Protein AF-0000000072889851 (afdb_homodimer)

InterPro domains:
  IPR001223 Glycoside hydrolase family 18, catalytic domain [PF00704] (4-179)
  IPR001223 Glycoside hydrolase family 18, catalytic domain [PS51910] (1-203)
  IPR002557 Chitin binding domain [PF01607] (297-347)
  IPR002557 Chitin binding domain [PS50940] (294-349)
  IPR002557 Chitin binding domain [SM00494] (295-349)
  IPR011583 Chitinase II/V-like, catalytic domain [SM00636] (1-179)
  IPR017853 Glycoside hydrolase superfamily [SSF51445] (5-222)
  IPR029070 Chitinase insertion domain superfamily [G3DSA:3.10.50.10] (76-151)
  IPR029070 Chitinase insertion domain superfamily [SSF54556] (77-150)
  IPR036508 Chitin binding domain superfamily [SSF57625] (288-349)
  IPR050314 Glycosyl hydrolase family 18 [PTHR11177] (5-257)

Nearest PDB structures (foldseek):
  5z4w-assembly1_A  TM=9.245E-01  e=1.547E-19  Bubalus bubalis
  1xhg-assembly1_A  TM=9.287E-01  e=2.507E-19  Sus scrofa
  8r42-assembly1_A  TM=8.940E-01  e=1.644E-19  Homo sapiens
  2qf8-assembly1_A  TM=9.226E-01  e=6.988E-19  Bubalus bubalis
  1owq-assembly1_A  TM=9.145E-01  e=4.266E-18  Bos taurus

Solvent-accessible surface area (backbone atoms only — not comparable to full-atom values): 41362 Å² total; per-residue (Å²): 127,79,84,81,67,73,60,44,49,63,46,50,72,58,38,87,58,44,77,44,76,38,46,68,69,34,44,20,91,85,35,32,52,49,35,45,60,18,47,22,43,37,81,47,92,81,42,89,62,76,69,20,31,50,54,55,53,50,50,44,39,74,56,57,28,59,43,56,28,35,18,45,35,44,52,28,35,27,33,16,16,22,36,70,55,89,56,76,63,68,71,12,50,22,74,22,44,8,73,48,33,93,78,81,58,35,63,18,36,36,36,35,43,54,49,48,39,36,44,73,73,58,64,28,47,73,44,69,43,90,83,60,30,37,40,33,36,35,34,46,76,53,85,72,29,33,35,34,20,32,52,46,33,39,41,32,36,54,52,35,49,50,33,60,74,63,45,34,53,39,77,35,70,47,51,79,81,24,32,28,66,80,28,81,66,59,55,52,57,26,36,45,60,41,22,32,36,43,49,60,52,51,63,69,64,53,71,71,66,73,68,74,71,72,74,67,71,73,76,78,71,81,76,82,83,87,83,83,76,81,80,81,81,76,80,75,83,80,83,83,78,77,83,81,80,81,85,80,84,87,83,85,87,72,85,70,88,73,89,77,86,91,82,86,89,80,88,85,78,82,75,84,78,80,78,75,81,81,81,75,80,72,78,71,72,70,68,74,67,72,70,88,66,83,82,70,48,92,46,42,59,50,78,41,76,35,75,84,32,51,40,25,28,28,35,19,56,84,44,43,62,40,84,41,73,39,60,82,84,25,20,50,22,78,88,54,60,39,44,26,52,51,92,79,38,95,69,80,60,76,126,128,78,85,82,63,74,59,44,50,62,47,51,73,59,39,85,57,44,76,43,75,39,47,68,66,33,44,21,92,84,35,31,52,50,34,45,59,18,48,20,42,38,82,47,92,83,42,86,60,74,68,21,30,49,52,54,54,49,49,44,40,73,54,57,30,60,42,56,29,35,18,45,34,45,52,29,35,26,35,16,16,22,36,68,55,90,56,76,63,69,69,12,50,22,73,22,44,8,74,48,32,93,78,80,60,35,63,17,34,36,37,34,43,52,48,50,39,36,44,72,72,58,64,28,47,74,46,69,44,91,83,61,30,38,40,34,34,35,34,44,76,52,85,72,30,33,35,33,20,32,51,45,35,39,39,33,37,53,51,35,50,50,34,60,73,63,46,35,52,38,76,34,71,49,51,76,84,26,32,27,65,80,29,82,67,59,55,52,58,25,37,46,59,40,23,32,36,46,50,59,54,51,64,70,64,53,71,73,66,75,69,73,72,75,77,67,74,76,75,80,73,82,74,76,84,79,79,84,78,83,85,79,82,82,76,83,81,86,81,88,80,86,84,83,92,85,92,84,90,90,88,93,86,93,87,92,87,90,84,92,84,88,89,84,89,76,87,79,78,82,79,79,78,84,80,82,78,80,80,74,82,73,80,75,74,74,68,76,66,71,71,87,68,83,82,70,50,92,46,42,61,49,77,42,75,35,75,85,32,51,38,24,29,28,33,18,57,85,45,43,63,40,84,42,74,38,58,83,83,25,19,49,22,78,87,57,59,40,43,26,52,51,94,78,38,94,71,79,58,74,126

pLDDT: mean 74.07, std 30.44, range [14.26, 98.69]

Structure (mmCIF, N/CA/C/O backbone):
data_AF-0000000072889851-model_v1
#
loop_
_entity.id
_entity.type
_entity.pdbx_description
1 polymer 'Uncharacterized protein'
#
loop_
_atom_site.group_PDB
_atom_site.id
_atom_site.type_symbol
_atom_site.label_atom_id
_atom_site.label_alt_id
_atom_site.label_comp_id
_atom_site.label_asym_id
_atom_site.label_entity_id
_atom_site.label_seq_id
_atom_site.pdbx_PDB_ins_code
_atom_site.Cartn_x
_atom_site.Cartn_y
_atom_site.Cartn_z
_atom_site.occupancy
_atom_site.B_iso_or_equiv
_atom_site.auth_seq_id
_atom_site.auth_comp_id
_atom_site.auth_asym_id
_atom_site.auth_atom_id
_atom_site.pdbx_PDB_model_num
ATOM 1 N N . MET A 1 1 ? -14.844 3.799 -6.012 1 27.2 1 MET A N 1
ATOM 2 C CA . MET A 1 1 ? -13.906 4.871 -6.336 1 27.2 1 MET A CA 1
ATOM 3 C C . MET A 1 1 ? -14.648 6.109 -6.824 1 27.2 1 MET A C 1
ATOM 5 O O . MET A 1 1 ? -15.234 6.105 -7.906 1 27.2 1 MET A O 1
ATOM 9 N N . THR A 1 2 ? -15.297 6.754 -5.977 1 31.95 2 THR A N 1
ATOM 10 C CA . THR A 1 2 ? -16.078 7.926 -6.359 1 31.95 2 THR A CA 1
ATOM 11 C C . THR A 1 2 ? -15.297 8.789 -7.352 1 31.95 2 THR A C 1
ATOM 13 O O . THR A 1 2 ? -14.086 8.969 -7.211 1 31.95 2 THR A O 1
ATOM 16 N N . SER A 1 3 ? -15.656 8.977 -8.547 1 35.62 3 SER A N 1
ATOM 17 C CA . SER A 1 3 ? -15.297 9.75 -9.734 1 35.62 3 SER A CA 1
ATOM 18 C C . SER A 1 3 ? -14.688 11.094 -9.352 1 35.62 3 SER A C 1
ATOM 20 O O . SER A 1 3 ? -14.031 11.734 -10.18 1 35.62 3 SER A O 1
ATOM 22 N N . ILE A 1 4 ? -15.336 11.758 -8.422 1 40 4 ILE A N 1
ATOM 23 C CA . ILE A 1 4 ? -15.117 13.195 -8.32 1 40 4 ILE A CA 1
ATOM 24 C C . ILE A 1 4 ? -13.648 13.469 -7.977 1 40 4 ILE A C 1
ATOM 26 O O . ILE A 1 4 ? -13.242 14.625 -7.855 1 40 4 ILE A O 1
ATOM 30 N N . GLY A 1 5 ? -13.031 12.594 -7.035 1 45.75 5 GLY A N 1
ATOM 31 C CA . GLY A 1 5 ? -12.125 13.078 -6.008 1 45.75 5 GLY A CA 1
ATOM 32 C C . GLY A 1 5 ? -10.82 13.609 -6.562 1 45.75 5 GLY A C 1
ATOM 33 O O . GLY A 1 5 ? -10.344 14.664 -6.137 1 45.75 5 GLY A O 1
ATOM 34 N N . TYR A 1 6 ? -9.875 12.711 -7.223 1 56.25 6 TYR A N 1
ATOM 35 C CA . TYR A 1 6 ? -8.492 13.141 -7.344 1 56.25 6 TYR A CA 1
ATOM 36 C C . TYR A 1 6 ? -8.273 13.938 -8.625 1 56.25 6 TYR A C 1
ATOM 38 O O . TYR A 1 6 ? -8.852 13.617 -9.664 1 56.25 6 TYR A O 1
ATOM 46 N N . ASP A 1 7 ? -8.047 15.219 -8.469 1 67.44 7 ASP A N 1
ATOM 47 C CA . ASP A 1 7 ? -7.488 15.883 -9.641 1 67.44 7 ASP A CA 1
ATOM 48 C C . ASP A 1 7 ? -6.238 15.164 -10.141 1 67.44 7 ASP A C 1
ATOM 50 O O . ASP A 1 7 ? -5.125 15.461 -9.695 1 67.44 7 ASP A O 1
ATOM 54 N N . VAL A 1 8 ? -6.461 14.102 -10.953 1 71.75 8 VAL A N 1
ATOM 55 C CA . VAL A 1 8 ? -5.414 13.219 -11.453 1 71.75 8 VAL A CA 1
ATOM 56 C C . VAL A 1 8 ? -4.293 14.039 -12.078 1 71.75 8 VAL A C 1
ATOM 58 O O . VAL A 1 8 ? -3.115 13.711 -11.945 1 71.75 8 VAL A O 1
ATOM 61 N N . LEU A 1 9 ? -4.664 15.172 -12.617 1 70.12 9 LEU A N 1
ATOM 62 C CA . LEU A 1 9 ? -3.652 16 -13.273 1 70.12 9 LEU A CA 1
ATOM 63 C C . LEU A 1 9 ? -2.738 16.656 -12.242 1 70.12 9 LEU A C 1
ATOM 65 O O . LEU A 1 9 ? -1.517 16.656 -12.406 1 70.12 9 LEU A O 1
ATOM 69 N N . ILE A 1 10 ? -3.314 17.156 -11.266 1 72.56 10 ILE A N 1
ATOM 70 C CA . ILE A 1 10 ? -2.514 17.797 -10.227 1 72.56 10 ILE A CA 1
ATOM 71 C C . ILE A 1 10 ? -1.61 16.75 -9.562 1 72.56 10 ILE A C 1
ATOM 73 O O . ILE A 1 10 ? -0.438 17.031 -9.297 1 72.56 10 ILE A O 1
ATOM 77 N N . MET A 1 11 ? -2.119 15.602 -9.445 1 78.75 11 MET A N 1
ATOM 78 C CA . MET A 1 11 ? -1.355 14.516 -8.836 1 78.75 11 MET A CA 1
ATOM 79 C C . MET A 1 11 ? -0.172 14.125 -9.711 1 78.75 11 MET A C 1
ATOM 81 O O . MET A 1 11 ? 0.918 13.852 -9.203 1 78.75 11 MET A O 1
ATOM 85 N N . SER A 1 12 ? -0.437 14.172 -10.953 1 79.62 12 SER A N 1
ATOM 86 C CA . SER A 1 12 ? 0.614 13.758 -11.883 1 79.62 12 SER A CA 1
ATOM 87 C C . SER A 1 12 ? 1.794 14.727 -11.844 1 79.62 12 SER A C 1
ATOM 89 O O . SER A 1 12 ? 2.93 14.336 -12.117 1 79.62 12 SER A O 1
ATOM 91 N N . GLN A 1 13 ? 1.55 15.898 -11.422 1 81.5 13 GLN A N 1
ATOM 92 C CA . GLN A 1 13 ? 2.604 16.906 -11.391 1 81.5 13 GLN A CA 1
ATOM 93 C C . GLN A 1 13 ? 3.418 16.797 -10.102 1 81.5 13 GLN A C 1
ATOM 95 O O . GLN A 1 13 ? 4.609 17.125 -10.086 1 81.5 13 GLN A O 1
ATOM 100 N N . LYS A 1 14 ? 2.766 16.266 -9.188 1 83.81 14 LYS A N 1
ATOM 101 C CA . LYS A 1 14 ? 3.414 16.281 -7.875 1 83.81 14 LYS A CA 1
ATOM 102 C C . LYS A 1 14 ? 4.027 14.93 -7.551 1 83.81 14 LYS A C 1
ATOM 104 O O . LYS A 1 14 ? 4.887 14.82 -6.676 1 83.81 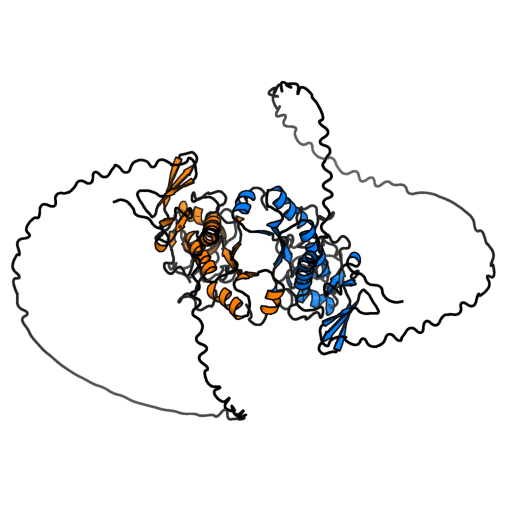14 LYS A O 1
ATOM 109 N N . LEU A 1 15 ? 3.623 13.953 -8.336 1 88.31 15 LEU A N 1
ATOM 110 C CA . LEU A 1 15 ? 4.078 12.594 -8.055 1 88.31 15 LEU A CA 1
ATOM 111 C C . LEU A 1 15 ? 4.992 12.086 -9.164 1 88.31 15 LEU A C 1
ATOM 113 O O . LEU A 1 15 ? 4.77 12.375 -10.336 1 88.31 15 LEU A O 1
ATOM 117 N N . ASN A 1 16 ? 6.02 11.32 -8.789 1 90.88 16 ASN A N 1
ATOM 118 C CA . ASN A 1 16 ? 6.844 10.641 -9.789 1 90.88 16 ASN A CA 1
ATOM 119 C C . ASN A 1 16 ? 6.109 9.461 -10.414 1 90.88 16 ASN A C 1
ATOM 121 O O . ASN A 1 16 ? 6.223 9.227 -11.617 1 90.88 16 ASN A O 1
ATOM 125 N N . PHE A 1 17 ? 5.387 8.836 -9.57 1 91.56 17 PHE A N 1
ATOM 126 C CA . PHE A 1 17 ? 4.562 7.73 -10.055 1 91.56 17 PHE A CA 1
ATOM 127 C C . PHE A 1 17 ? 3.479 7.383 -9.039 1 91.56 17 PHE A C 1
ATOM 129 O O . PHE A 1 17 ? 3.494 7.883 -7.91 1 91.56 17 PHE A O 1
ATOM 136 N N . ILE A 1 18 ? 2.523 6.605 -9.5 1 91.5 18 ILE A N 1
ATOM 137 C CA . ILE A 1 18 ? 1.478 6.094 -8.625 1 91.5 18 ILE A CA 1
ATOM 138 C C . ILE A 1 18 ? 1.485 4.566 -8.641 1 91.5 18 ILE A C 1
ATOM 140 O O . ILE A 1 18 ? 1.836 3.955 -9.656 1 91.5 18 ILE A O 1
ATOM 144 N N . ASN A 1 19 ? 1.264 3.986 -7.496 1 92.88 19 ASN A N 1
ATOM 145 C CA . ASN A 1 19 ? 0.976 2.561 -7.391 1 92.88 19 ASN A CA 1
ATOM 146 C C . ASN A 1 19 ? -0.525 2.295 -7.316 1 92.88 19 ASN A C 1
ATOM 148 O O . ASN A 1 19 ? -1.169 2.611 -6.316 1 92.88 19 ASN A O 1
ATOM 152 N N . LEU A 1 20 ? -1.059 1.735 -8.359 1 92.75 20 LEU A N 1
ATOM 153 C CA . LEU A 1 20 ? -2.488 1.448 -8.414 1 92.75 20 LEU A CA 1
ATOM 154 C C . LEU A 1 20 ? -2.793 0.096 -7.777 1 92.75 20 LEU A C 1
ATOM 156 O O . LEU A 1 20 ? -2.258 -0.93 -8.203 1 92.75 20 LEU A O 1
ATOM 160 N N . MET A 1 21 ? -3.566 0.111 -6.785 1 93.56 21 MET A N 1
ATOM 161 C CA . MET A 1 21 ? -3.922 -1.122 -6.09 1 93.56 21 MET A CA 1
ATOM 162 C C . MET A 1 21 ? -5 -1.886 -6.852 1 93.56 21 MET A C 1
ATOM 164 O O . MET A 1 21 ? -6.18 -1.82 -6.496 1 93.56 21 MET A O 1
ATOM 168 N N . THR A 1 22 ? -4.605 -2.604 -7.824 1 96.62 22 THR A N 1
ATOM 169 C CA . THR A 1 22 ? -5.527 -3.309 -8.711 1 96.62 22 THR A CA 1
ATOM 170 C C . THR A 1 22 ? -5.793 -4.723 -8.195 1 96.62 22 THR A C 1
ATOM 172 O O . THR A 1 22 ? -5.684 -5.691 -8.945 1 96.62 22 THR A O 1
ATOM 175 N N . TYR A 1 23 ? -6.145 -4.848 -6.98 1 96.44 23 TYR A N 1
ATOM 176 C CA . TYR A 1 23 ? -6.547 -6.055 -6.27 1 96.44 23 TYR A CA 1
ATOM 177 C C . TYR A 1 23 ? -7.535 -5.723 -5.152 1 96.44 23 TYR A C 1
ATOM 179 O O . TYR A 1 23 ? -7.867 -4.555 -4.934 1 96.44 23 TYR A O 1
ATOM 187 N N . ASP A 1 24 ? -8.078 -6.754 -4.656 1 95.88 24 ASP A N 1
ATOM 188 C CA . ASP A 1 24 ? -9.102 -6.637 -3.621 1 95.88 24 ASP A CA 1
ATOM 189 C C . ASP A 1 24 ? -10.375 -6 -4.176 1 95.88 24 ASP A C 1
ATOM 191 O O . ASP A 1 24 ? -11.047 -5.242 -3.479 1 95.88 24 ASP A O 1
ATOM 195 N N . PHE A 1 25 ? -10.625 -6.262 -5.387 1 96.19 25 PHE A N 1
ATOM 196 C CA . PHE A 1 25 ? -11.891 -5.848 -5.977 1 96.19 25 PHE A CA 1
ATOM 197 C C . PHE A 1 25 ? -13.055 -6.609 -5.355 1 96.19 25 PHE A C 1
ATOM 199 O O . PHE A 1 25 ? -14.18 -6.113 -5.316 1 96.19 25 PHE A O 1
ATOM 206 N N . HIS A 1 26 ? -12.734 -7.828 -4.938 1 95.69 26 HIS A N 1
ATOM 207 C CA . HIS A 1 26 ? -13.672 -8.695 -4.227 1 95.69 26 HIS A CA 1
ATOM 208 C C . HIS A 1 26 ? -13.031 -9.281 -2.975 1 95.69 26 HIS A C 1
ATOM 210 O O . HIS A 1 26 ? -11.82 -9.523 -2.945 1 95.69 26 HIS A O 1
ATOM 216 N N . GLY A 1 27 ? -13.875 -9.461 -1.966 1 95.75 27 GLY A N 1
ATOM 217 C CA . GLY A 1 27 ? -13.422 -10.047 -0.716 1 95.75 27 GLY A CA 1
ATOM 218 C C . GLY A 1 27 ? -14.555 -10.555 0.156 1 95.75 27 GLY A C 1
ATOM 219 O O . GLY A 1 27 ? -15.648 -10 0.139 1 95.75 27 GLY A O 1
ATOM 220 N N . ALA A 1 28 ? -14.25 -11.516 0.917 1 95.25 28 ALA A N 1
ATOM 221 C CA . ALA A 1 28 ? -15.289 -12.195 1.688 1 95.25 28 ALA A CA 1
ATOM 222 C C . ALA A 1 28 ? -15.805 -11.305 2.814 1 95.25 28 ALA A C 1
ATOM 224 O O . ALA A 1 28 ? -16.953 -11.445 3.242 1 95.25 28 ALA A O 1
ATOM 225 N N . SER A 1 29 ? -15.008 -10.445 3.316 1 90.69 29 SER A N 1
ATOM 226 C CA . SER A 1 29 ? -15.398 -9.578 4.43 1 90.69 29 SER A CA 1
ATOM 227 C C . SER A 1 29 ? -16.5 -8.617 4.02 1 90.69 29 SER A C 1
ATOM 229 O O . SER A 1 29 ? -17.359 -8.258 4.836 1 90.69 29 SER A O 1
ATOM 231 N N . TRP A 1 30 ? -16.531 -8.195 2.75 1 90.31 30 TRP A N 1
ATOM 232 C CA . TRP A 1 30 ? -17.547 -7.23 2.332 1 90.31 30 TRP A CA 1
ATOM 233 C C . TRP A 1 30 ? -18.469 -7.828 1.267 1 90.31 30 TRP A C 1
ATOM 235 O O . TRP A 1 30 ? -19.531 -7.273 0.963 1 90.31 30 TRP A O 1
ATOM 245 N N . GLU A 1 31 ? -18.109 -8.961 0.78 1 95.31 31 GLU A N 1
ATOM 246 C CA . GLU A 1 31 ? -18.953 -9.75 -0.123 1 95.31 31 GLU A CA 1
ATOM 247 C C . GLU A 1 31 ? -18.969 -11.219 0.288 1 95.31 31 GLU A C 1
ATOM 249 O O . GLU A 1 31 ? -18.453 -12.078 -0.437 1 95.31 31 GLU A O 1
ATOM 254 N N . PRO A 1 32 ? -19.656 -11.547 1.377 1 96.88 32 PRO A N 1
ATOM 255 C CA . PRO A 1 32 ? -19.531 -12.891 1.957 1 96.88 32 PRO A CA 1
ATOM 256 C C . PRO A 1 32 ? -20.328 -13.938 1.182 1 96.88 32 PRO A C 1
ATOM 258 O O . PRO A 1 32 ? -20.125 -15.141 1.377 1 96.88 32 PRO A O 1
ATOM 261 N N . THR A 1 33 ? -21.203 -13.508 0.299 1 97.62 33 THR A N 1
ATOM 262 C CA . THR A 1 33 ? -22.141 -14.477 -0.25 1 97.62 33 THR A CA 1
ATOM 263 C C . THR A 1 33 ? -21.734 -14.883 -1.665 1 97.62 33 THR A C 1
ATOM 265 O O . THR A 1 33 ? -22.359 -15.758 -2.268 1 97.62 33 THR A O 1
ATOM 268 N N . VAL A 1 34 ? -20.703 -14.203 -2.221 1 97.25 34 VAL A N 1
ATOM 269 C CA . VAL A 1 34 ? -20.297 -14.469 -3.598 1 97.25 34 VAL A CA 1
ATOM 270 C C . VAL A 1 34 ? -18.766 -14.516 -3.691 1 97.25 34 VAL A C 1
ATOM 272 O O . VAL A 1 34 ? -18.094 -13.523 -3.406 1 97.25 34 VAL A O 1
ATOM 275 N N . ALA A 1 35 ? -18.281 -15.688 -4.086 1 97.81 35 ALA A N 1
ATOM 276 C CA . ALA A 1 35 ? -16.844 -15.844 -4.305 1 97.81 35 ALA A CA 1
ATOM 277 C C . ALA A 1 35 ? -16.453 -15.398 -5.711 1 97.81 35 ALA A C 1
ATOM 279 O O . ALA A 1 35 ? -16.984 -15.891 -6.703 1 97.81 35 ALA A O 1
ATOM 280 N N . ASP A 1 36 ? -15.555 -14.445 -5.754 1 97.75 36 ASP A N 1
ATOM 281 C CA . ASP A 1 36 ? -15.039 -13.977 -7.035 1 97.75 36 ASP A CA 1
ATOM 282 C C . ASP A 1 36 ? -13.555 -13.609 -6.934 1 97.75 36 ASP A C 1
ATOM 284 O O . ASP A 1 36 ? -13.039 -13.414 -5.832 1 97.75 36 ASP A O 1
ATOM 288 N N . HIS A 1 37 ? -12.93 -13.648 -8.117 1 98.31 37 HIS A N 1
ATOM 289 C CA . HIS A 1 37 ? -11.508 -13.344 -8.133 1 98.31 37 HIS A CA 1
ATOM 290 C C . HIS A 1 37 ? -11.242 -11.906 -7.688 1 98.31 37 HIS A C 1
ATOM 292 O O . HIS A 1 37 ? -11.891 -10.977 -8.172 1 98.31 37 HIS A O 1
ATOM 298 N N . HIS A 1 38 ? -10.266 -11.703 -6.855 1 97.88 38 HIS A N 1
ATOM 299 C CA . HIS A 1 38 ? -10.086 -10.391 -6.246 1 97.88 38 HIS A CA 1
ATOM 300 C C . HIS A 1 38 ? -9.172 -9.508 -7.094 1 97.88 38 HIS A C 1
ATOM 302 O O . HIS A 1 38 ? -9.016 -8.32 -6.82 1 97.88 38 HIS A O 1
ATOM 308 N N . SER A 1 39 ? -8.594 -10.055 -8.156 1 98.25 39 SER A N 1
ATOM 309 C CA . SER A 1 39 ? -7.637 -9.297 -8.953 1 98.25 39 SER A CA 1
ATOM 310 C C . SER A 1 39 ? -7.809 -9.594 -10.445 1 98.25 39 SER A C 1
ATOM 312 O O . SER A 1 39 ? -6.848 -9.953 -11.125 1 98.25 39 SER A O 1
ATOM 314 N N . PRO A 1 40 ? -8.969 -9.367 -10.953 1 98.38 40 PRO A N 1
ATOM 315 C CA . PRO A 1 40 ? -9.141 -9.547 -12.398 1 98.38 40 PRO A CA 1
ATOM 316 C C . PRO A 1 40 ? -8.305 -8.57 -13.219 1 98.38 40 PRO A C 1
ATOM 318 O O . PRO A 1 40 ? -8.164 -7.402 -12.844 1 98.38 40 PRO A O 1
ATOM 321 N N . LEU A 1 41 ? -7.707 -9.102 -14.305 1 98.44 41 LEU A N 1
ATOM 322 C CA . LEU A 1 41 ? -6.977 -8.234 -15.227 1 98.44 41 LEU A CA 1
ATOM 323 C C . LEU A 1 41 ? -7.93 -7.547 -16.203 1 98.44 41 LEU A C 1
ATOM 325 O O . LEU A 1 41 ? -7.805 -6.348 -16.453 1 98.44 41 LEU A O 1
ATOM 329 N N . ARG A 1 42 ? -8.859 -8.367 -16.703 1 97.38 42 ARG A N 1
ATOM 330 C CA . ARG A 1 42 ? -9.766 -7.867 -17.734 1 97.38 42 ARG A CA 1
ATOM 331 C C . ARG A 1 42 ? -11.219 -8.117 -17.344 1 97.38 42 ARG A C 1
ATOM 333 O O . ARG A 1 42 ? -11.508 -8.938 -16.469 1 97.38 42 ARG A O 1
ATOM 340 N N . LYS A 1 43 ? -12.016 -7.375 -18.047 1 95.5 43 LYS A N 1
ATOM 341 C CA . LYS A 1 43 ? -13.461 -7.555 -17.875 1 95.5 43 LYS A CA 1
ATOM 342 C C . LYS A 1 43 ? -13.898 -8.953 -18.297 1 95.5 43 LYS A C 1
ATOM 344 O O . LYS A 1 43 ? -13.383 -9.5 -19.266 1 95.5 43 LYS A O 1
ATOM 349 N N . ARG A 1 44 ? -14.867 -9.484 -17.531 1 94 44 ARG A N 1
ATOM 350 C CA . ARG A 1 44 ? -15.461 -10.789 -17.828 1 94 44 ARG A CA 1
ATOM 351 C C . ARG A 1 44 ? -16.953 -10.664 -18.094 1 94 44 ARG A C 1
ATOM 353 O O . ARG A 1 44 ? -17.625 -9.812 -17.5 1 94 44 ARG A O 1
ATOM 360 N N . PRO A 1 45 ? -17.438 -11.484 -18.953 1 90 45 PRO A N 1
ATOM 361 C CA . PRO A 1 45 ? -18.891 -11.453 -19.188 1 90 45 PRO A CA 1
ATOM 362 C C . PRO A 1 45 ? -19.688 -11.75 -17.938 1 90 45 PRO A C 1
ATOM 364 O O . PRO A 1 45 ? -20.812 -11.266 -17.797 1 90 45 PRO A O 1
ATOM 367 N N . THR A 1 46 ? -19.203 -12.445 -17.016 1 85.25 46 THR A N 1
ATOM 368 C CA . THR A 1 46 ? -19.906 -12.883 -15.812 1 85.25 46 THR A CA 1
ATOM 369 C C . THR A 1 46 ? -19.844 -11.812 -14.727 1 85.25 46 THR A C 1
ATOM 371 O O . THR A 1 46 ? -20.469 -11.945 -13.672 1 85.25 46 THR A O 1
ATOM 374 N N . ASP A 1 47 ? -19.062 -10.789 -14.969 1 82.38 47 ASP A N 1
ATOM 375 C CA . ASP A 1 47 ? -18.938 -9.672 -14.039 1 82.38 47 ASP A CA 1
ATOM 376 C C . ASP A 1 47 ? -19.203 -8.344 -14.734 1 82.38 47 ASP A C 1
ATOM 378 O O . ASP A 1 47 ? -18.344 -7.801 -15.422 1 82.38 47 ASP A O 1
ATOM 382 N N . PRO A 1 48 ? -20.344 -7.828 -14.422 1 77.44 48 PRO A N 1
ATOM 383 C CA . PRO A 1 48 ? -20.703 -6.59 -15.125 1 77.44 48 PRO A CA 1
ATOM 384 C C . PRO A 1 48 ? -20.047 -5.355 -14.516 1 77.44 48 PRO A C 1
ATOM 386 O O . PRO A 1 48 ? -20.156 -4.258 -15.07 1 77.44 48 PRO A O 1
ATOM 389 N N . SER A 1 49 ? -19.359 -5.578 -13.5 1 84.12 49 SER A N 1
ATOM 390 C CA . SER A 1 49 ? -18.734 -4.422 -12.875 1 84.12 49 SER A CA 1
ATOM 391 C C . SER A 1 49 ? -17.484 -3.998 -13.633 1 84.12 49 SER A C 1
ATOM 393 O O . SER A 1 49 ? -17.078 -4.652 -14.602 1 84.12 49 SER A O 1
ATOM 395 N N . ASN A 1 50 ? -17 -2.867 -13.352 1 88.69 50 ASN A N 1
ATOM 396 C CA . ASN A 1 50 ? -15.734 -2.377 -13.898 1 88.69 50 ASN A CA 1
ATOM 397 C C . ASN A 1 50 ? -14.578 -2.631 -12.938 1 88.69 50 ASN A C 1
ATOM 399 O O . ASN A 1 50 ? -13.57 -1.917 -12.961 1 88.69 50 ASN A O 1
ATOM 403 N N . PHE A 1 51 ? -14.711 -3.734 -12.156 1 93.31 51 PHE A N 1
ATOM 404 C CA . PHE A 1 51 ? -13.703 -4.039 -11.148 1 93.31 51 PHE A CA 1
ATOM 405 C C . PHE A 1 51 ? -12.602 -4.922 -11.727 1 93.31 51 PHE A C 1
ATOM 407 O O . PHE A 1 51 ? -12.547 -6.117 -11.445 1 93.31 51 PHE A O 1
ATOM 414 N N . ASN A 1 52 ? -11.781 -4.262 -12.477 1 96.94 52 ASN A N 1
ATOM 415 C CA . ASN A 1 52 ? -10.641 -4.957 -13.055 1 96.94 52 ASN A CA 1
ATOM 416 C C . ASN A 1 52 ? -9.492 -3.998 -13.344 1 96.94 52 ASN A C 1
ATOM 418 O O . ASN A 1 52 ? -9.688 -2.783 -13.414 1 96.94 52 ASN A O 1
ATOM 422 N N . SER A 1 53 ? -8.336 -4.559 -13.516 1 97.88 53 SER A N 1
ATOM 423 C CA . SER A 1 53 ? -7.117 -3.773 -13.672 1 97.88 53 SER A CA 1
ATOM 424 C C . SER A 1 53 ? -7.145 -2.959 -14.961 1 97.88 53 SER A C 1
ATOM 426 O O . SER A 1 53 ? -6.711 -1.806 -14.984 1 97.88 53 SER A O 1
ATOM 428 N N . ASP A 1 54 ? -7.594 -3.562 -16.016 1 97.94 54 ASP A N 1
ATOM 429 C CA . ASP A 1 54 ? -7.625 -2.885 -17.297 1 97.94 54 ASP A CA 1
ATOM 430 C C . ASP A 1 54 ? -8.461 -1.612 -17.234 1 97.94 54 ASP A C 1
ATOM 432 O O . ASP A 1 54 ? -8.047 -0.56 -17.719 1 97.94 54 ASP A O 1
ATOM 436 N N . PHE A 1 55 ? -9.609 -1.68 -16.703 1 97.06 55 PHE A N 1
ATOM 437 C CA . PHE A 1 55 ? -10.461 -0.51 -16.547 1 97.06 55 PHE A CA 1
ATOM 438 C C . PHE A 1 55 ? -9.773 0.554 -15.703 1 97.06 55 PHE A C 1
ATOM 440 O O . PHE A 1 55 ? -9.742 1.729 -16.078 1 97.06 55 PHE A O 1
ATOM 447 N N . ALA A 1 56 ? -9.227 0.133 -14.539 1 95.5 56 ALA A N 1
ATOM 448 C CA . ALA A 1 56 ? -8.602 1.064 -13.602 1 95.5 56 ALA A CA 1
ATOM 449 C C . ALA A 1 56 ? -7.441 1.805 -14.25 1 95.5 56 ALA A C 1
ATOM 451 O O . ALA A 1 56 ? -7.32 3.025 -14.125 1 95.5 56 ALA A O 1
ATOM 452 N N . VAL A 1 57 ? -6.598 1.072 -14.953 1 96.44 57 VAL A N 1
ATOM 453 C CA . VAL A 1 57 ? -5.445 1.649 -15.633 1 96.44 57 VAL A CA 1
ATOM 454 C C . V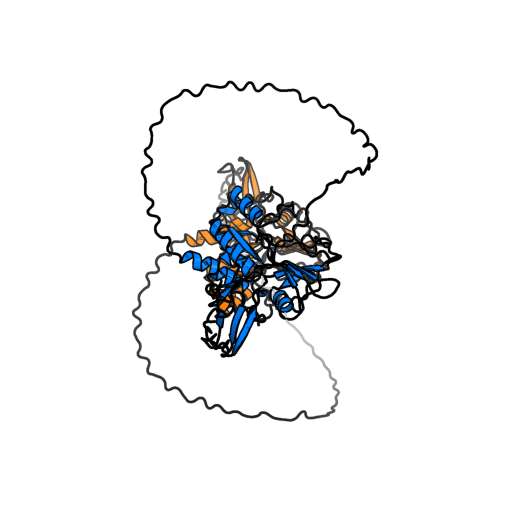AL A 1 57 ? -5.914 2.639 -16.703 1 96.44 57 VAL A C 1
ATOM 456 O O . VAL A 1 57 ? -5.453 3.783 -16.734 1 96.44 57 VAL A O 1
ATOM 459 N N . ASN A 1 58 ? -6.828 2.229 -17.484 1 95.88 58 ASN A N 1
ATOM 460 C CA . ASN A 1 58 ? -7.309 3.082 -18.562 1 95.88 58 ASN A CA 1
ATOM 461 C C . ASN A 1 58 ? -8.016 4.324 -18.031 1 95.88 58 ASN A C 1
ATOM 463 O O . ASN A 1 58 ? -7.93 5.398 -18.625 1 95.88 58 ASN A O 1
ATOM 467 N N . TYR A 1 59 ? -8.695 4.176 -17 1 93.38 59 TYR A N 1
ATOM 468 C CA . TYR A 1 59 ? -9.344 5.316 -16.359 1 93.38 59 TYR A CA 1
ATOM 469 C C . TYR A 1 59 ? -8.32 6.379 -15.984 1 93.38 59 TYR A C 1
ATOM 471 O O . TYR A 1 59 ? -8.5 7.562 -16.297 1 93.38 59 TYR A O 1
ATOM 479 N N . CYS A 1 60 ? -7.258 5.949 -15.305 1 91.62 60 CYS A N 1
ATOM 480 C CA . CYS A 1 60 ? -6.207 6.879 -14.906 1 91.62 60 CYS A CA 1
ATOM 481 C C . CYS A 1 60 ? -5.586 7.562 -16.109 1 91.62 60 CYS A C 1
ATOM 483 O O . CYS A 1 60 ? -5.371 8.773 -16.109 1 91.62 60 CYS A O 1
ATOM 485 N N . ILE A 1 61 ? -5.305 6.793 -17.141 1 93 61 ILE A N 1
ATOM 486 C CA . ILE A 1 61 ? -4.688 7.332 -18.344 1 93 61 ILE A CA 1
ATOM 487 C C . ILE A 1 61 ? -5.629 8.344 -19 1 93 61 ILE A C 1
ATOM 489 O O . ILE A 1 61 ? -5.207 9.438 -19.375 1 93 61 ILE A O 1
ATOM 493 N N . THR A 1 62 ? -6.875 8.047 -19.047 1 93.38 62 THR A N 1
ATOM 494 C CA . THR A 1 62 ? -7.859 8.906 -19.703 1 93.38 62 THR A CA 1
ATOM 495 C C . THR A 1 62 ? -8.023 10.211 -18.922 1 93.38 62 THR A C 1
ATOM 497 O O . THR A 1 62 ? -8.344 11.25 -19.5 1 93.38 62 THR A O 1
ATOM 500 N N . LYS A 1 63 ? -7.758 10.164 -17.672 1 90.5 63 LYS A N 1
ATOM 501 C CA . LYS A 1 63 ? -7.898 11.344 -16.828 1 90.5 63 LYS A CA 1
ATOM 502 C C . LYS A 1 63 ? -6.617 12.172 -16.812 1 90.5 63 LYS A C 1
ATOM 504 O O . LYS A 1 63 ? -6.531 13.188 -16.125 1 90.5 63 LYS A O 1
ATOM 509 N N . GLY A 1 64 ? -5.602 11.672 -17.516 1 88.44 64 GLY A N 1
ATOM 510 C CA . GLY A 1 64 ? -4.453 12.523 -17.766 1 88.44 64 GLY A CA 1
ATOM 511 C C . GLY A 1 64 ? -3.176 12 -17.125 1 88.44 64 GLY A C 1
ATOM 512 O O . GLY A 1 64 ? -2.117 12.617 -17.25 1 88.44 64 GLY A O 1
ATOM 513 N N . MET A 1 65 ? -3.23 10.898 -16.5 1 91.94 65 MET A N 1
ATOM 514 C CA . MET A 1 65 ? -2.02 10.32 -15.93 1 91.94 65 MET A CA 1
ATOM 515 C C . MET A 1 65 ? -1.173 9.648 -17.016 1 91.94 65 MET A C 1
ATOM 517 O O . MET A 1 65 ? -1.652 8.766 -17.719 1 91.94 65 MET A O 1
ATOM 521 N N . PRO A 1 66 ? 0.073 10.156 -17.172 1 94.56 66 PRO A N 1
ATOM 522 C CA . PRO A 1 66 ? 0.934 9.43 -18.109 1 94.56 66 PRO A CA 1
ATOM 523 C C . PRO A 1 66 ? 1.075 7.953 -17.766 1 94.56 66 PRO A C 1
ATOM 525 O O . PRO A 1 66 ? 1.266 7.605 -16.594 1 94.56 66 PRO A O 1
ATOM 528 N N . ALA A 1 67 ? 0.972 7.066 -18.734 1 96.12 67 ALA A N 1
ATOM 529 C CA . ALA A 1 67 ? 1.068 5.621 -18.531 1 96.12 67 ALA A CA 1
ATOM 530 C C . ALA A 1 67 ? 2.365 5.258 -17.812 1 96.12 67 ALA A C 1
ATOM 532 O O . ALA A 1 67 ? 2.371 4.398 -16.922 1 96.12 67 ALA A O 1
ATOM 533 N N . SER A 1 68 ? 3.41 5.941 -18.125 1 96.56 68 SER A N 1
ATOM 534 C CA . SER A 1 68 ? 4.734 5.637 -17.594 1 96.56 68 SER A CA 1
ATOM 535 C C . SER A 1 68 ? 4.82 5.961 -16.109 1 96.56 68 SER A C 1
ATOM 537 O O . SER A 1 68 ? 5.773 5.562 -15.438 1 96.56 68 SER A O 1
ATOM 539 N N . LYS A 1 69 ? 3.812 6.613 -15.516 1 94.5 69 LYS A N 1
ATOM 540 C CA . LYS A 1 69 ? 3.795 6.957 -14.102 1 94.5 69 LYS A CA 1
ATOM 541 C C . LYS A 1 69 ? 2.902 6.004 -13.312 1 94.5 69 LYS A C 1
ATOM 543 O O . LYS A 1 69 ? 2.729 6.164 -12.102 1 94.5 69 LYS A O 1
ATOM 548 N N . ILE A 1 70 ? 2.355 5.047 -14 1 95.19 70 ILE A N 1
ATOM 549 C CA . ILE A 1 70 ? 1.425 4.121 -13.367 1 95.19 70 ILE A CA 1
ATOM 550 C C . ILE A 1 70 ? 2.111 2.777 -13.133 1 95.19 70 ILE A C 1
ATOM 552 O O . ILE A 1 70 ? 2.566 2.137 -14.086 1 95.19 70 ILE A O 1
ATOM 556 N N . ASN A 1 71 ? 2.27 2.41 -11.906 1 96.38 71 ASN A N 1
ATOM 557 C CA . ASN A 1 71 ? 2.619 1.039 -11.547 1 96.38 71 ASN A CA 1
ATOM 558 C C . ASN A 1 71 ? 1.381 0.219 -11.195 1 96.38 71 ASN A C 1
ATOM 560 O O . ASN A 1 71 ? 0.59 0.618 -10.344 1 96.38 71 ASN A O 1
ATOM 564 N N . MET A 1 72 ? 1.192 -0.903 -11.852 1 97.62 72 MET A N 1
ATOM 565 C CA . MET A 1 72 ? 0.013 -1.738 -11.641 1 97.62 72 MET A CA 1
ATOM 566 C C . MET A 1 72 ? 0.269 -2.771 -10.547 1 97.62 72 MET A C 1
ATOM 568 O O . MET A 1 72 ? 1.318 -3.418 -10.531 1 97.62 72 MET A O 1
ATOM 572 N N . GLY A 1 73 ? -0.663 -2.906 -9.695 1 97.44 73 GLY A N 1
ATOM 573 C CA . GLY A 1 73 ? -0.524 -3.822 -8.578 1 97.44 73 GLY A CA 1
ATOM 574 C C . GLY A 1 73 ? -0.763 -5.273 -8.961 1 97.44 73 GLY A C 1
ATOM 575 O O . GLY A 1 73 ? -1.657 -5.57 -9.75 1 97.44 73 GLY A O 1
ATOM 576 N N . ILE A 1 74 ? 0.037 -6.156 -8.398 1 97.69 74 ILE A N 1
ATOM 577 C CA . ILE A 1 74 ? -0.081 -7.602 -8.516 1 97.69 74 ILE A CA 1
ATOM 578 C C . ILE A 1 74 ? -0.005 -8.242 -7.133 1 97.69 74 ILE A C 1
ATOM 580 O O . ILE A 1 74 ? 1.026 -8.164 -6.461 1 97.69 74 ILE A O 1
ATOM 584 N N . PRO A 1 75 ? -1.029 -8.883 -6.711 1 97.94 75 PRO A N 1
ATOM 585 C CA . PRO A 1 75 ? -1.033 -9.469 -5.363 1 97.94 75 PRO A CA 1
ATOM 586 C C . PRO A 1 75 ? -0.305 -10.805 -5.301 1 97.94 75 PRO A C 1
ATOM 588 O O . PRO A 1 75 ? -0.291 -11.555 -6.281 1 97.94 75 PRO A O 1
ATOM 591 N N . VAL A 1 76 ? 0.277 -11.07 -4.168 1 96.75 76 VAL A N 1
ATOM 592 C CA . VAL A 1 76 ? 0.925 -12.352 -3.922 1 96.75 76 VAL A CA 1
ATOM 593 C C . VAL A 1 76 ? 0.149 -13.125 -2.857 1 96.75 76 VAL A C 1
ATOM 595 O O . VAL A 1 76 ? 0.745 -13.75 -1.98 1 96.75 76 VAL A O 1
ATOM 598 N N . TYR A 1 77 ? -1.062 -12.953 -2.82 1 97.5 77 TYR A N 1
ATOM 599 C CA . TYR A 1 77 ? -2.014 -13.633 -1.945 1 97.5 77 TYR A CA 1
ATOM 600 C C . TYR A 1 77 ? -3.338 -13.867 -2.662 1 97.5 77 TYR A C 1
ATOM 602 O O . TYR A 1 77 ? -3.494 -13.5 -3.828 1 97.5 77 TYR A O 1
ATOM 610 N N . GLY A 1 78 ? -4.207 -14.539 -2.006 1 98.38 78 GLY A N 1
ATOM 611 C CA . GLY A 1 78 ? -5.555 -14.75 -2.512 1 98.38 78 GLY A CA 1
ATOM 612 C C . GLY A 1 78 ? -6.633 -14.453 -1.486 1 98.38 78 GLY A C 1
ATOM 613 O O . GLY A 1 78 ? -6.363 -14.422 -0.284 1 98.38 78 GLY A O 1
ATOM 614 N N . MET A 1 79 ? -7.777 -14.141 -2.006 1 98.44 79 MET A N 1
ATOM 615 C CA . MET A 1 79 ? -8.984 -14.047 -1.184 1 98.44 79 MET A CA 1
ATOM 616 C C . MET A 1 79 ? -9.781 -15.344 -1.249 1 98.44 79 MET A C 1
ATOM 618 O O . MET A 1 79 ? -9.93 -15.93 -2.32 1 98.44 79 MET A O 1
ATOM 622 N N . SER A 1 80 ? -10.273 -15.734 -0.07 1 98.56 80 SER A N 1
ATOM 623 C CA . SER A 1 80 ? -10.891 -17.062 -0.023 1 98.56 80 SER A CA 1
ATOM 624 C C . SER A 1 80 ? -12.305 -16.984 0.55 1 98.56 80 SER A C 1
ATOM 626 O O . SER A 1 80 ? -12.633 -16.062 1.301 1 98.56 80 SER A O 1
ATOM 628 N N . TRP A 1 81 ? -13.07 -17.922 0.174 1 98.62 81 TRP A N 1
ATOM 629 C CA . TRP A 1 81 ? -14.461 -18.047 0.594 1 98.62 81 TRP A CA 1
ATOM 630 C C . TRP A 1 81 ? -14.781 -19.5 0.957 1 98.62 81 TRP A C 1
ATOM 632 O O . TRP A 1 81 ? -14.094 -20.422 0.512 1 98.62 81 TRP A O 1
ATOM 642 N N . LYS A 1 82 ? -15.758 -19.609 1.822 1 98.44 82 LYS A N 1
ATOM 643 C CA . LYS A 1 82 ? -16.453 -20.875 2.004 1 98.44 82 LYS A CA 1
ATOM 644 C C . LYS A 1 82 ? -17.609 -21.016 1.022 1 98.44 82 LYS A C 1
ATOM 646 O O . LYS A 1 82 ? -18.562 -20.219 1.06 1 98.44 82 LYS A O 1
ATOM 651 N N . LEU A 1 83 ? -17.547 -22.062 0.186 1 97.88 83 LEU A N 1
ATOM 652 C CA . LEU A 1 83 ? -18.594 -22.203 -0.814 1 97.88 83 LEU A CA 1
ATOM 653 C C . LEU A 1 83 ? -19.859 -22.766 -0.187 1 97.88 83 LEU A C 1
ATOM 655 O O . LEU A 1 83 ? -19.797 -23.531 0.778 1 97.88 83 LEU A O 1
ATOM 659 N N . SER A 1 84 ? -20.953 -22.344 -0.763 1 97.5 84 SER A N 1
ATOM 660 C CA . SER A 1 84 ? -22.25 -22.828 -0.288 1 97.5 84 SER A CA 1
ATOM 661 C C . SER A 1 84 ? -22.906 -23.734 -1.315 1 97.5 84 SER A C 1
ATOM 663 O O . SER A 1 84 ? -24.047 -24.172 -1.133 1 97.5 84 SER A O 1
ATOM 665 N N . SER A 1 85 ? -22.281 -24 -2.449 1 94.56 85 SER A N 1
ATOM 666 C CA . SER A 1 85 ? -22.797 -24.844 -3.518 1 94.56 85 SER A CA 1
ATOM 667 C C . SER A 1 85 ? -21.672 -25.625 -4.188 1 94.56 85 SER A C 1
ATOM 669 O O . SER A 1 85 ? -20.5 -25.469 -3.828 1 94.56 85 SER A O 1
ATOM 671 N N . THR A 1 86 ? -22.047 -26.438 -5.145 1 93.25 86 THR A N 1
ATOM 672 C CA . THR A 1 86 ? -21.078 -27.234 -5.879 1 93.25 86 THR A CA 1
ATOM 673 C C . THR A 1 86 ? -20.5 -26.438 -7.055 1 93.25 86 THR A C 1
ATOM 675 O O . THR A 1 86 ? -19.516 -26.844 -7.656 1 93.25 86 THR A O 1
ATOM 678 N N . ASN A 1 87 ? -21.125 -25.344 -7.285 1 95.31 87 ASN A N 1
ATOM 679 C CA . ASN A 1 87 ? -20.594 -24.484 -8.336 1 95.31 87 ASN A CA 1
ATOM 680 C C . ASN A 1 87 ? -19.312 -23.781 -7.902 1 95.31 87 ASN A C 1
ATOM 682 O O . ASN A 1 87 ? -19.297 -23.047 -6.91 1 95.31 87 ASN A O 1
ATOM 686 N N . ILE A 1 88 ? -18.219 -23.953 -8.656 1 96.19 88 ILE A N 1
ATOM 687 C CA . ILE A 1 88 ? -16.953 -23.391 -8.211 1 96.19 88 ILE A CA 1
ATOM 688 C C . ILE A 1 88 ? -16.531 -22.25 -9.141 1 96.19 88 ILE A C 1
ATOM 690 O O . ILE A 1 88 ? -15.602 -21.5 -8.836 1 96.19 88 ILE A O 1
ATOM 694 N N . ALA A 1 89 ? -17.188 -22.109 -10.305 1 95.5 89 ALA A N 1
ATOM 695 C CA . ALA A 1 89 ? -16.828 -21.047 -11.258 1 95.5 89 ALA A CA 1
ATOM 696 C C . ALA A 1 89 ? -17.203 -19.672 -10.711 1 95.5 89 ALA A C 1
ATOM 698 O O . ALA A 1 89 ? -18.328 -19.469 -10.258 1 95.5 89 ALA A O 1
ATOM 699 N N . PRO A 1 90 ? -16.312 -18.688 -10.773 1 96.06 90 PRO A N 1
ATOM 700 C CA . PRO A 1 90 ? -16.656 -17.359 -10.258 1 96.06 90 PRO A CA 1
ATOM 701 C C . PRO A 1 90 ? -17.547 -16.562 -11.219 1 96.06 90 PRO A C 1
ATOM 703 O O . PRO A 1 90 ? -17.406 -16.688 -12.438 1 96.06 90 PRO A O 1
ATOM 706 N N . PRO A 1 91 ? -18.531 -15.812 -10.68 1 96.44 91 PRO A N 1
ATOM 707 C CA . PRO A 1 91 ? -18.859 -15.695 -9.258 1 96.44 91 PRO A CA 1
ATOM 708 C C . PRO A 1 91 ? -19.578 -16.922 -8.711 1 96.44 91 PRO A C 1
ATOM 710 O O . PRO A 1 91 ? -20.625 -17.312 -9.242 1 96.44 91 PRO A O 1
ATOM 713 N N . ALA A 1 92 ? -19.016 -17.484 -7.617 1 97.25 92 ALA A N 1
ATOM 714 C CA . ALA A 1 92 ? -19.562 -18.719 -7.035 1 97.25 92 ALA A CA 1
ATOM 715 C C . ALA A 1 92 ? -20.312 -18.422 -5.738 1 97.25 92 ALA A C 1
ATOM 717 O O . ALA A 1 92 ? -19.875 -17.594 -4.938 1 97.25 92 ALA A O 1
ATOM 718 N N . PRO A 1 93 ? -21.438 -19.109 -5.527 1 97.69 93 PRO A N 1
ATOM 719 C CA . PRO A 1 93 ? -22.141 -18.906 -4.262 1 97.69 93 PRO A CA 1
ATOM 720 C C . PRO A 1 93 ? -21.297 -19.266 -3.043 1 97.69 93 PRO A C 1
ATOM 722 O O . PRO A 1 93 ? -20.578 -20.266 -3.057 1 97.69 93 PRO A O 1
ATOM 725 N N . ALA A 1 94 ? -21.375 -18.406 -2.014 1 98.38 94 ALA A N 1
ATOM 726 C CA . ALA A 1 94 ? -20.547 -18.578 -0.82 1 98.38 94 ALA A CA 1
ATOM 727 C C . ALA A 1 94 ? -21.312 -18.188 0.438 1 98.38 94 ALA A C 1
ATOM 729 O O . ALA A 1 94 ? -22.422 -17.656 0.355 1 98.38 94 ALA A O 1
ATOM 730 N N . SER A 1 95 ? -20.719 -18.516 1.586 1 97.94 95 SER A N 1
ATOM 731 C CA . SER A 1 95 ? -21.391 -18.234 2.855 1 97.94 95 SER A CA 1
ATOM 732 C C . SER A 1 95 ? -20.422 -17.578 3.84 1 97.94 95 SER A C 1
ATOM 734 O O . SER A 1 95 ? -20.578 -17.719 5.055 1 97.94 95 SER A O 1
ATOM 736 N N . GLY A 1 96 ? -19.453 -17 3.365 1 97.56 96 GLY A N 1
ATOM 737 C CA . GLY A 1 96 ? -18.484 -16.328 4.203 1 97.56 96 GLY A CA 1
ATOM 738 C C . GLY A 1 96 ? -17.047 -16.594 3.779 1 97.56 96 GLY A C 1
ATOM 739 O O . GLY A 1 96 ? -16.797 -17.094 2.678 1 97.56 96 GLY A O 1
ATOM 740 N N . GLY A 1 97 ? -16.141 -16.156 4.609 1 97.44 97 GLY A N 1
ATOM 741 C CA . GLY A 1 97 ? -14.734 -16.344 4.332 1 97.44 97 GLY A CA 1
ATOM 742 C C . GLY A 1 97 ? -14.289 -17.797 4.453 1 97.44 97 GLY A C 1
ATOM 743 O O . GLY A 1 97 ? -14.812 -18.547 5.285 1 97.44 97 GLY A O 1
ATOM 744 N N . GLY A 1 98 ? -13.352 -18.141 3.609 1 97.62 98 GLY A N 1
ATOM 745 C CA . GLY A 1 98 ? -12.75 -19.453 3.732 1 97.62 98 GLY A CA 1
ATOM 746 C C . GLY A 1 98 ? -11.992 -19.641 5.035 1 97.62 98 GLY A C 1
ATOM 747 O O . GLY A 1 98 ? -11.758 -18.672 5.77 1 97.62 98 GLY A O 1
ATOM 748 N N . ALA A 1 99 ? -11.656 -20.844 5.305 1 93.56 99 ALA A N 1
ATOM 749 C CA . ALA A 1 99 ? -10.898 -21.156 6.512 1 93.56 99 ALA A CA 1
ATOM 750 C C . ALA A 1 99 ? -9.547 -20.438 6.52 1 93.56 99 ALA A C 1
ATOM 752 O O . ALA A 1 99 ? -8.953 -20.219 5.461 1 93.56 99 ALA A O 1
ATOM 753 N N . ALA A 1 100 ? -9.102 -20.094 7.715 1 94.12 100 ALA A N 1
ATOM 754 C CA . ALA A 1 100 ? -7.812 -19.438 7.875 1 94.12 100 ALA A CA 1
ATOM 755 C C . ALA A 1 100 ? -6.672 -20.328 7.414 1 94.12 100 ALA A C 1
ATOM 757 O O . ALA A 1 100 ? -6.691 -21.547 7.656 1 94.12 100 ALA A O 1
ATOM 758 N N . GLY A 1 101 ? -5.691 -19.75 6.754 1 93.31 101 GLY A N 1
ATOM 759 C CA . GLY A 1 101 ? -4.477 -20.484 6.449 1 93.31 101 GLY A CA 1
ATOM 760 C C . GLY A 1 101 ? -3.662 -20.828 7.684 1 93.31 101 GLY A C 1
ATOM 761 O O . GLY A 1 101 ? -3.838 -20.219 8.734 1 93.31 101 GLY A O 1
ATOM 762 N N . PRO A 1 102 ? -2.832 -21.766 7.539 1 92.38 102 PRO A N 1
ATOM 763 C CA . PRO A 1 102 ? -2.092 -22.234 8.711 1 92.38 102 PRO A CA 1
ATOM 764 C C . PRO A 1 102 ? -1.072 -21.219 9.211 1 92.38 102 PRO A C 1
ATOM 766 O O . PRO A 1 102 ? -0.693 -21.25 10.391 1 92.38 102 PRO A O 1
ATOM 769 N N . TYR A 1 103 ? -0.651 -20.344 8.438 1 91.69 103 TYR A N 1
ATOM 770 C CA . TYR A 1 103 ? 0.419 -19.438 8.836 1 91.69 103 TYR A CA 1
ATOM 771 C C . TYR A 1 103 ? -0.108 -18.016 9 1 91.69 103 TYR A C 1
ATOM 773 O O . TYR A 1 103 ? 0.133 -17.375 10.031 1 91.69 103 TYR A O 1
ATOM 781 N N . THR A 1 104 ? -0.891 -17.484 8.055 1 92.31 104 THR A N 1
ATOM 782 C CA . THR A 1 104 ? -1.447 -16.141 8.164 1 92.31 104 THR A CA 1
ATOM 783 C C . THR A 1 104 ? -2.504 -16.078 9.266 1 92.31 104 THR A C 1
ATOM 785 O O . THR A 1 104 ? -2.684 -15.039 9.906 1 92.31 104 THR A O 1
ATOM 788 N N . GLY A 1 105 ? -3.26 -17.172 9.336 1 94 105 GLY A N 1
ATOM 789 C CA . GLY A 1 105 ? -4.262 -17.266 10.383 1 94 105 GLY A CA 1
ATOM 790 C C . GLY A 1 105 ? -5.449 -16.359 10.164 1 94 105 GLY A C 1
ATOM 791 O O . GLY A 1 105 ? -6.168 -16.031 11.117 1 94 105 GLY A O 1
ATOM 792 N N . MET A 1 106 ? -5.734 -15.859 9.039 1 92.12 106 MET A N 1
ATOM 793 C CA . MET A 1 106 ? -6.797 -14.906 8.742 1 92.12 106 MET A CA 1
ATOM 794 C C . MET A 1 106 ? -7.875 -15.539 7.871 1 92.12 106 MET A C 1
ATOM 796 O O . MET A 1 106 ? -7.629 -15.859 6.707 1 92.12 106 MET A O 1
ATOM 800 N N . PRO A 1 107 ? -9.125 -15.688 8.406 1 95.75 107 PRO A N 1
ATOM 801 C CA . PRO A 1 107 ? -10.195 -16.203 7.555 1 95.75 107 PRO A CA 1
ATOM 802 C C . PRO A 1 107 ? -10.445 -15.336 6.32 1 95.75 107 PRO A C 1
ATOM 804 O O . PRO A 1 107 ? -10.383 -14.109 6.402 1 95.75 107 PRO A O 1
ATOM 807 N N . GLY A 1 108 ? -10.664 -15.992 5.23 1 97.56 108 GLY A N 1
ATOM 808 C CA . GLY A 1 108 ? -10.984 -15.25 4.02 1 97.56 108 GLY A CA 1
ATOM 809 C C . GLY A 1 108 ? -9.758 -14.766 3.27 1 97.56 108 GLY A C 1
ATOM 810 O O . GLY A 1 108 ? -9.875 -14.055 2.271 1 97.56 108 GLY A O 1
ATOM 811 N N . PHE A 1 109 ? -8.625 -15.164 3.771 1 96.69 109 PHE A N 1
ATOM 812 C CA . PHE A 1 109 ? -7.352 -14.664 3.26 1 96.69 109 PHE A CA 1
ATOM 813 C C . PHE A 1 109 ? -6.281 -15.75 3.326 1 96.69 109 PHE A C 1
ATOM 815 O O . PHE A 1 109 ? -6.156 -16.438 4.336 1 96.69 109 PHE A O 1
ATOM 822 N N . MET A 1 110 ? -5.496 -15.914 2.172 1 97.62 110 MET A N 1
ATOM 823 C CA . MET A 1 110 ? -4.391 -16.875 2.168 1 97.62 110 MET A CA 1
ATOM 824 C C . MET A 1 110 ? -3.182 -16.297 1.432 1 97.62 110 MET A C 1
ATOM 826 O O . MET A 1 110 ? -3.318 -15.75 0.338 1 97.62 110 MET A O 1
ATOM 830 N N . ALA A 1 111 ? -2.006 -16.469 2.008 1 97.44 111 ALA A N 1
ATOM 831 C CA . ALA A 1 111 ? -0.765 -16.141 1.308 1 97.44 111 ALA A CA 1
ATOM 832 C C . ALA A 1 111 ? -0.511 -17.125 0.165 1 97.44 111 ALA A C 1
ATOM 834 O O . ALA A 1 111 ? -0.984 -18.266 0.199 1 97.44 111 ALA A O 1
ATOM 835 N N . TYR A 1 112 ? 0.276 -16.656 -0.805 1 97.81 112 TYR A N 1
ATOM 836 C CA . TYR A 1 112 ? 0.577 -17.547 -1.915 1 97.81 112 TYR A CA 1
ATOM 837 C C . TYR A 1 112 ? 1.262 -18.812 -1.422 1 97.81 112 TYR A C 1
ATOM 839 O O . TYR A 1 112 ? 0.973 -19.922 -1.905 1 97.81 112 TYR A O 1
ATOM 847 N N . TYR A 1 113 ? 2.207 -18.672 -0.436 1 96.12 113 TYR A N 1
ATOM 848 C CA . TYR A 1 113 ? 2.912 -19.859 0.036 1 96.12 113 TYR A CA 1
ATOM 849 C C . TYR A 1 113 ? 1.95 -20.844 0.697 1 96.12 113 TYR A C 1
ATOM 851 O O . TYR A 1 113 ? 2.197 -22.047 0.714 1 96.12 113 TYR A O 1
ATOM 859 N N . GLU A 1 114 ? 0.873 -20.375 1.249 1 97.19 114 GLU A N 1
ATOM 860 C CA . GLU A 1 114 ? -0.149 -21.266 1.794 1 97.19 114 GLU A CA 1
ATOM 861 C C . GLU A 1 114 ? -0.941 -21.953 0.679 1 97.19 114 GLU A C 1
ATOM 863 O O . GLU A 1 114 ? -1.245 -23.141 0.763 1 97.19 114 GLU A O 1
ATOM 868 N N . ILE A 1 115 ? -1.255 -21.219 -0.329 1 97.88 115 ILE A N 1
ATOM 869 C CA . ILE A 1 115 ? -2.055 -21.703 -1.443 1 97.88 115 ILE A CA 1
ATOM 870 C C . ILE A 1 115 ? -1.272 -22.781 -2.203 1 97.88 115 ILE A C 1
ATOM 872 O O . ILE A 1 115 ? -1.78 -23.875 -2.441 1 97.88 115 ILE A O 1
ATOM 876 N N . CYS A 1 116 ? -0.033 -22.406 -2.586 1 96.25 116 CYS A N 1
ATOM 877 C CA . CYS A 1 116 ? 0.757 -23.359 -3.367 1 96.25 116 CYS A CA 1
ATOM 878 C C . CYS A 1 116 ? 1.03 -24.625 -2.572 1 96.25 116 CYS A C 1
ATOM 880 O O . CYS A 1 116 ? 1.107 -25.719 -3.143 1 96.25 116 CYS A O 1
ATOM 882 N N . SER A 1 117 ? 1.163 -24.5 -1.276 1 95.75 117 SER A N 1
ATOM 883 C CA . SER A 1 117 ? 1.34 -25.672 -0.425 1 95.75 117 SER A CA 1
ATOM 884 C C . SER A 1 117 ? 0.09 -26.547 -0.421 1 95.75 117 SER A C 1
ATOM 886 O O . SER A 1 117 ? 0.183 -27.766 -0.504 1 95.75 117 SER A O 1
ATOM 888 N N . ALA A 1 118 ? -1.038 -25.922 -0.308 1 96.12 118 ALA A N 1
ATOM 889 C CA . ALA A 1 118 ? -2.301 -26.656 -0.325 1 96.12 118 ALA A CA 1
ATOM 890 C C . ALA A 1 118 ? -2.494 -27.391 -1.653 1 96.12 118 ALA A C 1
ATOM 892 O O . ALA A 1 118 ? -2.936 -28.531 -1.68 1 96.12 118 ALA A O 1
ATOM 893 N N . VAL A 1 119 ? -2.182 -26.75 -2.721 1 94.69 119 VAL A N 1
ATOM 894 C CA . VAL A 1 119 ? -2.316 -27.312 -4.059 1 94.69 119 VAL A CA 1
ATOM 895 C C . VAL A 1 119 ? -1.366 -28.5 -4.215 1 94.69 119 VAL A C 1
ATOM 897 O O . VAL A 1 119 ? -1.757 -29.562 -4.719 1 94.69 119 VAL A O 1
ATOM 900 N N . ARG A 1 120 ? -0.224 -28.344 -3.705 1 90.81 120 ARG A N 1
ATOM 901 C CA . ARG A 1 120 ? 0.813 -29.344 -3.887 1 90.81 120 ARG A CA 1
ATOM 902 C C . ARG A 1 120 ? 0.571 -30.547 -2.98 1 90.81 120 ARG A C 1
ATOM 904 O O . ARG A 1 120 ? 0.756 -31.703 -3.396 1 90.81 120 ARG A O 1
ATOM 911 N N . SER A 1 121 ? 0.108 -30.297 -1.785 1 92.06 121 SER A N 1
ATOM 912 C CA . SER A 1 121 ? 0.243 -31.344 -0.78 1 92.06 121 SER A CA 1
ATOM 913 C C . SER A 1 121 ? -1.111 -31.719 -0.189 1 92.06 121 SER A C 1
ATOM 915 O O . SER A 1 121 ? -1.229 -32.719 0.521 1 92.06 121 SER A O 1
ATOM 917 N N . ASN A 1 122 ? -2.098 -30.953 -0.46 1 93.81 122 ASN A N 1
ATOM 918 C CA . ASN A 1 122 ? -3.359 -31.203 0.227 1 93.81 122 ASN A CA 1
ATOM 919 C C . ASN A 1 122 ? -4.484 -31.5 -0.76 1 93.81 122 ASN A C 1
ATOM 921 O O . ASN A 1 122 ? -5.664 -31.359 -0.424 1 93.81 122 ASN A O 1
ATOM 925 N N . GLY A 1 123 ? -4.191 -31.719 -1.961 1 92.81 123 GLY A N 1
ATOM 926 C CA . GLY A 1 123 ? -5.156 -32.219 -2.924 1 92.81 123 GLY A CA 1
ATOM 927 C C . GLY A 1 123 ? -6.078 -31.141 -3.465 1 92.81 123 GLY A C 1
ATOM 928 O O . GLY A 1 123 ? -7.156 -31.438 -3.977 1 92.81 123 GLY A O 1
ATOM 929 N N . TRP A 1 124 ? -5.727 -29.906 -3.334 1 95.56 124 TRP A N 1
ATOM 930 C CA . TRP A 1 124 ? -6.555 -28.828 -3.885 1 95.56 124 TRP A CA 1
ATOM 931 C C . TRP A 1 124 ? -6.566 -28.875 -5.41 1 95.56 124 TRP A C 1
ATOM 933 O O . TRP A 1 124 ? -5.535 -29.141 -6.035 1 95.56 124 TRP A O 1
ATOM 943 N N . GLN A 1 125 ? -7.727 -28.609 -5.914 1 94.56 125 GLN A N 1
ATOM 944 C CA . GLN A 1 125 ? -7.883 -28.531 -7.363 1 94.56 125 GLN A CA 1
ATOM 945 C C . GLN A 1 125 ? -7.727 -27.094 -7.855 1 94.56 125 GLN A C 1
ATOM 947 O O . GLN A 1 125 ? -8.297 -26.172 -7.277 1 94.56 125 GLN A O 1
ATOM 952 N N . VAL A 1 126 ? -6.918 -26.953 -8.922 1 95.75 126 VAL A N 1
ATOM 953 C CA . VAL A 1 126 ? -6.695 -25.641 -9.508 1 95.75 126 VAL A CA 1
ATOM 954 C C . VAL A 1 126 ? -7.387 -25.547 -10.859 1 95.75 126 VAL A C 1
ATOM 956 O O . VAL A 1 126 ? -7.32 -26.469 -11.664 1 95.75 126 VAL A O 1
ATOM 959 N N . VAL A 1 127 ? -8.078 -24.484 -11.086 1 95.44 127 VAL A N 1
ATOM 960 C CA . VAL A 1 127 ? -8.68 -24.203 -12.383 1 95.44 127 VAL A CA 1
ATOM 961 C C . VAL A 1 127 ? -8.07 -22.938 -12.977 1 95.44 127 VAL A C 1
ATOM 963 O O . VAL A 1 127 ? -8.086 -21.875 -12.344 1 95.44 127 VAL A O 1
ATOM 966 N N . GLN A 1 128 ? -7.461 -23.109 -14.188 1 94.94 128 GLN A N 1
ATOM 967 C CA . GLN A 1 128 ? -6.918 -21.984 -14.938 1 94.94 128 GLN A CA 1
ATOM 968 C C . GLN A 1 128 ? -7.992 -21.328 -15.797 1 94.94 128 GLN A C 1
ATOM 970 O O . GLN A 1 128 ? -8.906 -22 -16.281 1 94.94 128 GLN A O 1
ATOM 975 N N . ASP A 1 129 ? -7.922 -20.047 -15.906 1 94.31 129 ASP A N 1
ATOM 976 C CA . ASP A 1 129 ? -8.781 -19.344 -16.859 1 94.31 129 ASP A CA 1
ATOM 977 C C . ASP A 1 129 ? -8.117 -19.25 -18.234 1 94.31 129 ASP A C 1
ATOM 979 O O . ASP A 1 129 ? -7.188 -18.469 -18.422 1 94.31 129 ASP A O 1
ATOM 983 N N . PRO A 1 130 ? -8.609 -19.969 -19.156 1 90.62 130 PRO A N 1
ATOM 984 C CA . PRO A 1 130 ? -7.949 -19.984 -20.453 1 90.62 130 PRO A CA 1
ATOM 985 C C . PRO A 1 130 ? -7.969 -18.625 -21.156 1 90.62 130 PRO A C 1
ATOM 987 O O . PRO A 1 130 ? -7.148 -18.375 -22.031 1 90.62 130 PRO A O 1
ATOM 990 N N . THR A 1 131 ? -8.875 -17.703 -20.781 1 92.38 131 THR A N 1
ATOM 991 C CA . THR A 1 131 ? -8.945 -16.391 -21.391 1 92.38 131 THR A CA 1
ATOM 992 C C . THR A 1 131 ? -7.891 -15.453 -20.797 1 92.38 131 THR A C 1
ATOM 994 O O . THR A 1 131 ? -7.609 -14.391 -21.344 1 92.38 131 THR A O 1
ATOM 997 N N . GLN A 1 132 ? -7.344 -15.836 -19.688 1 95.31 132 GLN A N 1
ATOM 998 C CA . GLN A 1 132 ? -6.328 -15.062 -18.969 1 95.31 132 GLN A CA 1
ATOM 999 C C . GLN A 1 132 ? -6.898 -13.75 -18.453 1 95.31 132 GLN A C 1
ATOM 1001 O O . GLN A 1 132 ? -6.16 -12.789 -18.234 1 95.31 132 GLN A O 1
ATOM 1006 N N . ALA A 1 133 ? -8.227 -13.688 -18.312 1 97.19 133 ALA A N 1
ATOM 1007 C CA . ALA A 1 133 ? -8.852 -12.5 -17.734 1 97.19 133 ALA A CA 1
ATOM 1008 C C . ALA A 1 133 ? -8.648 -12.438 -16.234 1 97.19 133 ALA A C 1
ATOM 1010 O O . ALA A 1 133 ? -8.602 -11.352 -15.641 1 97.19 133 ALA A O 1
ATOM 1011 N N . ILE A 1 134 ? -8.625 -13.539 -15.648 1 97.56 134 ILE A N 1
ATOM 1012 C CA . ILE A 1 134 ? -8.344 -13.648 -14.227 1 97.56 134 ILE A CA 1
ATOM 1013 C C . ILE A 1 134 ? -7.266 -14.711 -13.992 1 97.56 134 ILE A C 1
ATOM 1015 O O . ILE A 1 134 ? -6.996 -15.531 -14.867 1 97.56 134 ILE A O 1
ATOM 1019 N N . GLY A 1 135 ? -6.574 -14.602 -12.844 1 97.88 135 GLY A N 1
ATOM 1020 C CA . GLY A 1 135 ? -5.742 -15.711 -12.406 1 97.88 135 GLY A CA 1
ATOM 1021 C C . GLY A 1 135 ? -6.543 -16.953 -12.062 1 97.88 135 GLY A C 1
ATOM 1022 O O . GLY A 1 135 ? -7.773 -16.953 -12.156 1 97.88 135 GLY A O 1
ATOM 1023 N N . PRO A 1 136 ? -5.832 -18.016 -11.688 1 97.88 136 PRO A N 1
ATOM 1024 C CA . PRO A 1 136 ? -6.531 -19.25 -11.344 1 97.88 136 PRO A CA 1
ATOM 1025 C C . PRO A 1 136 ? -7.293 -19.141 -10.023 1 97.88 136 PRO A C 1
ATOM 1027 O O . PRO A 1 136 ? -7.113 -18.188 -9.273 1 97.88 136 PRO A O 1
ATOM 1030 N N . TYR A 1 137 ? -8.188 -20.062 -9.82 1 98.06 137 TYR A N 1
ATOM 1031 C CA . TYR A 1 137 ? -8.758 -20.312 -8.508 1 98.06 137 TYR A CA 1
ATOM 1032 C C . TYR A 1 137 ? -8.57 -21.766 -8.102 1 98.06 137 TYR A C 1
ATOM 1034 O O . TYR A 1 137 ? -8.438 -22.641 -8.969 1 98.06 137 TYR A O 1
ATOM 1042 N N . ALA A 1 138 ? -8.453 -22 -6.812 1 97.94 138 ALA A N 1
ATOM 1043 C CA . ALA A 1 138 ? -8.266 -23.328 -6.246 1 97.94 138 ALA A CA 1
ATOM 1044 C C . ALA A 1 138 ? -9.367 -23.656 -5.242 1 97.94 138 ALA A C 1
ATOM 1046 O O . ALA A 1 138 ? -9.922 -22.766 -4.602 1 97.94 138 ALA A O 1
ATOM 1047 N N . VAL A 1 139 ? -9.734 -24.922 -5.145 1 97.5 139 VAL A N 1
ATOM 1048 C CA . VAL A 1 139 ? -10.758 -25.359 -4.203 1 97.5 139 VAL A CA 1
ATOM 1049 C C . VAL A 1 139 ? -10.25 -26.547 -3.393 1 97.5 139 VAL A C 1
ATOM 1051 O O . VAL A 1 139 ? -9.547 -27.406 -3.924 1 97.5 139 VAL A O 1
ATOM 1054 N N . SER A 1 140 ? -10.633 -26.562 -2.145 1 97.31 140 SER A N 1
ATOM 1055 C CA . SER A 1 140 ? -10.258 -27.656 -1.258 1 97.31 140 SER A CA 1
ATOM 1056 C C . SER A 1 140 ? -11.039 -28.938 -1.587 1 97.31 140 SER A C 1
ATOM 1058 O O . SER A 1 140 ? -12.102 -28.875 -2.213 1 97.31 140 SER A O 1
ATOM 1060 N N . PRO A 1 141 ? -10.477 -30.062 -1.188 1 94.94 141 PRO A N 1
ATOM 1061 C CA . PRO A 1 141 ? -11.141 -31.328 -1.49 1 94.94 141 PRO A CA 1
ATOM 1062 C C . PRO A 1 141 ? -12.289 -31.641 -0.525 1 94.94 141 PRO A C 1
ATOM 1064 O O . PRO A 1 141 ? -13.133 -32.5 -0.814 1 94.94 141 PRO A O 1
ATOM 1067 N N . THR A 1 142 ? -12.312 -30.922 0.628 1 90.94 142 THR A N 1
ATOM 1068 C CA . THR A 1 142 ? -13.289 -31.266 1.655 1 90.94 142 THR A CA 1
ATOM 1069 C C . THR A 1 142 ? -14.469 -30.297 1.618 1 90.94 142 THR A C 1
ATOM 1071 O O . THR A 1 142 ? -14.312 -29.141 1.232 1 90.94 142 THR A O 1
ATOM 1074 N N . SER A 1 143 ? -15.664 -30.797 2.051 1 88.56 143 SER A N 1
ATOM 1075 C CA . SER A 1 143 ? -16.875 -29.984 2.137 1 88.56 143 SER A CA 1
ATOM 1076 C C . SER A 1 143 ? -17.062 -29.422 3.543 1 88.56 143 SER A C 1
ATOM 1078 O O . SER A 1 143 ? -16.828 -30.125 4.531 1 88.56 143 SER A O 1
ATOM 1080 N N . PRO A 1 144 ? -17.484 -28.25 3.73 1 92.81 144 PRO A N 1
ATOM 1081 C CA . PRO A 1 144 ? -17.672 -27.266 2.664 1 92.81 144 PRO A CA 1
ATOM 1082 C C . PRO A 1 144 ? -16.344 -26.812 2.049 1 92.81 144 PRO A C 1
ATOM 1084 O O . PRO A 1 144 ? -15.352 -26.656 2.758 1 92.81 144 PRO A O 1
ATOM 1087 N N . LYS A 1 145 ? -16.391 -26.594 0.752 1 95.5 145 LYS A N 1
ATOM 1088 C CA . LYS A 1 145 ? -15.172 -26.281 0.006 1 95.5 145 LYS A CA 1
ATOM 1089 C C . LYS A 1 145 ? -14.672 -24.891 0.336 1 95.5 145 LYS A C 1
ATOM 1091 O O . LYS A 1 145 ? -15.453 -23.938 0.374 1 95.5 145 LYS A O 1
ATOM 1096 N N . THR A 1 146 ? -13.398 -24.797 0.556 1 97.75 146 THR A N 1
ATOM 1097 C CA . THR A 1 146 ? -12.711 -23.516 0.537 1 97.75 146 THR A CA 1
ATOM 1098 C C . THR A 1 146 ? -12.289 -23.141 -0.882 1 97.75 146 THR A C 1
ATOM 1100 O O . THR A 1 146 ? -11.711 -23.969 -1.596 1 97.75 146 THR A O 1
ATOM 1103 N N . TRP A 1 147 ? -12.695 -22.016 -1.247 1 98.62 147 TRP A N 1
ATOM 1104 C CA . TRP A 1 147 ? -12.406 -21.453 -2.561 1 98.62 147 TRP A CA 1
ATOM 1105 C C . TRP A 1 147 ? -11.461 -20.266 -2.445 1 98.62 147 TRP A C 1
ATOM 1107 O O . TRP A 1 147 ? -11.633 -19.406 -1.579 1 98.62 147 TRP A O 1
ATOM 1117 N N . VAL A 1 148 ? -10.375 -20.203 -3.311 1 98.69 148 VAL A N 1
ATOM 1118 C CA . VAL A 1 148 ? -9.469 -19.078 -3.262 1 98.69 148 VAL A CA 1
ATOM 1119 C C . VAL A 1 148 ? -9.094 -18.641 -4.68 1 98.69 148 VAL A C 1
ATOM 1121 O O . VAL A 1 148 ? -8.703 -19.484 -5.5 1 98.69 148 VAL A O 1
ATOM 1124 N N . GLY A 1 149 ? -9.344 -17.438 -5.055 1 98.5 149 GLY A N 1
ATOM 1125 C CA . GLY A 1 149 ? -8.797 -16.828 -6.258 1 98.5 149 GLY A CA 1
ATOM 1126 C C . GLY A 1 149 ? -7.492 -16.094 -6.016 1 98.5 149 GLY A C 1
ATOM 1127 O O . GLY A 1 149 ? -7.352 -15.383 -5.02 1 98.5 149 GLY A O 1
ATOM 1128 N N . TYR A 1 150 ? -6.512 -16.312 -6.906 1 98.56 150 TYR A N 1
ATOM 1129 C CA . TYR A 1 150 ? -5.188 -15.75 -6.684 1 98.56 150 TYR A CA 1
ATOM 1130 C C . TYR A 1 150 ? -4.426 -15.609 -7.996 1 98.56 150 TYR A C 1
ATOM 1132 O O . TYR A 1 150 ? -4.91 -16.031 -9.047 1 98.56 150 TYR A O 1
ATOM 1140 N N . ASP A 1 151 ? -3.346 -14.891 -7.965 1 98.25 151 ASP A N 1
ATOM 1141 C CA . ASP A 1 151 ? -2.424 -14.844 -9.094 1 98.25 151 ASP A CA 1
ATOM 1142 C C . ASP A 1 151 ? -1.262 -15.812 -8.898 1 98.25 151 ASP A C 1
ATOM 1144 O O . ASP A 1 151 ? -0.593 -15.781 -7.863 1 98.25 151 ASP A O 1
ATOM 1148 N N . ASP A 1 152 ? -1.071 -16.703 -9.859 1 96.19 152 ASP A N 1
ATOM 1149 C CA . ASP A 1 152 ? 0.106 -17.562 -9.875 1 96.19 152 ASP A CA 1
ATOM 1150 C C . ASP A 1 152 ? 1.187 -17 -10.797 1 96.19 152 ASP A C 1
ATOM 1152 O O . ASP A 1 152 ? 1.016 -15.93 -11.383 1 96.19 152 ASP A O 1
ATOM 1156 N N . PRO A 1 153 ? 2.34 -17.672 -10.867 1 94.31 153 PRO A N 1
ATOM 1157 C CA . PRO A 1 153 ? 3.404 -17.141 -11.727 1 94.31 153 PRO A CA 1
ATOM 1158 C C . PRO A 1 153 ? 2.955 -16.938 -13.164 1 94.31 153 PRO A C 1
ATOM 1160 O O . PRO A 1 153 ? 3.336 -15.953 -13.805 1 94.31 153 PRO A O 1
ATOM 1163 N N . ALA A 1 154 ? 2.176 -17.797 -13.68 1 93.62 154 ALA A N 1
ATOM 1164 C CA . ALA A 1 154 ? 1.699 -17.656 -15.055 1 93.62 154 ALA A CA 1
ATOM 1165 C C . ALA A 1 154 ? 0.866 -16.391 -15.227 1 93.62 154 ALA A C 1
ATOM 1167 O O . ALA A 1 154 ? 1.014 -15.672 -16.219 1 93.62 154 ALA A O 1
ATOM 1168 N N . MET A 1 155 ? -0.005 -16.156 -14.281 1 97.44 155 MET A N 1
ATOM 1169 C CA . MET A 1 155 ? -0.805 -14.93 -14.344 1 97.44 155 MET A CA 1
ATOM 1170 C C . MET A 1 155 ? 0.07 -13.695 -14.156 1 97.44 155 MET A C 1
ATOM 1172 O O . MET A 1 155 ? -0.182 -12.648 -14.766 1 97.44 155 MET A O 1
ATOM 1176 N N . ALA A 1 156 ? 1.039 -13.789 -13.305 1 97 156 ALA A N 1
ATOM 1177 C CA . ALA A 1 156 ? 1.975 -12.688 -13.117 1 97 156 ALA A CA 1
ATOM 1178 C C . ALA A 1 156 ? 2.66 -12.32 -14.438 1 97 156 ALA A C 1
ATOM 1180 O O . ALA A 1 156 ? 2.896 -11.148 -14.711 1 97 156 ALA A O 1
ATOM 1181 N N . ILE A 1 157 ? 2.984 -13.328 -15.211 1 94.81 157 ILE A N 1
ATOM 1182 C CA . ILE A 1 157 ? 3.592 -13.086 -16.516 1 94.81 157 ILE A CA 1
ATOM 1183 C C . ILE A 1 157 ? 2.596 -12.367 -17.422 1 94.81 157 ILE A C 1
ATOM 1185 O O . ILE A 1 157 ? 2.949 -11.391 -18.078 1 94.81 157 ILE A O 1
ATOM 1189 N N . VAL A 1 158 ? 1.364 -12.82 -17.422 1 96.75 158 VAL A N 1
ATOM 1190 C CA . VAL A 1 158 ? 0.32 -12.188 -18.234 1 96.75 158 VAL A CA 1
ATOM 1191 C C . VAL A 1 158 ? 0.191 -10.719 -17.844 1 96.75 158 VAL A C 1
ATOM 1193 O O . VAL A 1 158 ? 0.174 -9.844 -18.719 1 96.75 158 VAL A O 1
ATOM 1196 N N . LYS A 1 159 ? 0.121 -10.453 -16.625 1 98.31 159 LYS A N 1
ATOM 1197 C CA . LYS A 1 159 ? -0.028 -9.086 -16.141 1 98.31 159 LYS A CA 1
ATOM 1198 C C . LYS A 1 159 ? 1.221 -8.258 -16.438 1 98.31 159 LYS A C 1
ATOM 1200 O O . LYS A 1 159 ? 1.126 -7.074 -16.766 1 98.31 159 LYS A O 1
ATOM 1205 N N . SER A 1 160 ? 2.375 -8.875 -16.281 1 96.88 160 SER A N 1
ATOM 1206 C CA . SER A 1 160 ? 3.609 -8.172 -16.625 1 96.88 160 SER A CA 1
ATOM 1207 C C . SER A 1 160 ? 3.65 -7.805 -18.109 1 96.88 160 SER A C 1
ATOM 1209 O O . SER A 1 160 ? 4.066 -6.703 -18.469 1 96.88 160 SER A O 1
ATOM 1211 N N . ASN A 1 161 ? 3.236 -8.711 -18.906 1 95.56 161 ASN A N 1
ATOM 1212 C CA . ASN 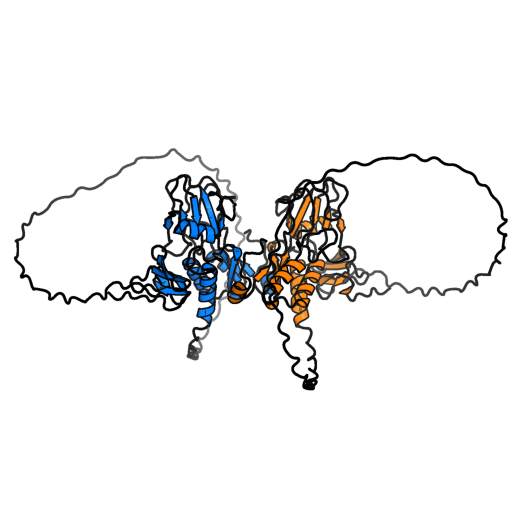A 1 161 ? 3.166 -8.422 -20.344 1 95.56 161 ASN A CA 1
ATOM 1213 C C . ASN A 1 161 ? 2.17 -7.301 -20.641 1 95.56 161 ASN A C 1
ATOM 1215 O O . ASN A 1 161 ? 2.41 -6.461 -21.5 1 95.56 161 ASN A O 1
ATOM 1219 N N . TYR A 1 162 ? 1.055 -7.297 -19.984 1 97.69 162 TYR A N 1
ATOM 1220 C CA . TYR A 1 162 ? 0.097 -6.199 -20.094 1 97.69 162 TYR A CA 1
ATOM 1221 C C . TYR A 1 162 ? 0.754 -4.867 -19.75 1 97.69 162 TYR A C 1
ATOM 1223 O O . TYR A 1 162 ? 0.586 -3.885 -20.484 1 97.69 162 TYR A O 1
ATOM 1231 N N . ILE A 1 163 ? 1.486 -4.832 -18.641 1 98.06 163 ILE A N 1
ATOM 1232 C CA . ILE A 1 163 ? 2.201 -3.645 -18.188 1 98.06 163 ILE A CA 1
ATOM 1233 C C . ILE A 1 163 ? 3.111 -3.133 -19.312 1 98.06 163 ILE A C 1
ATOM 1235 O O . ILE A 1 163 ? 3.109 -1.94 -19.625 1 98.06 163 ILE A O 1
ATOM 1239 N N . LEU A 1 164 ? 3.854 -4.035 -19.891 1 95.62 164 LEU A N 1
ATOM 1240 C CA . LEU A 1 164 ? 4.762 -3.682 -20.984 1 95.62 164 LEU A CA 1
ATOM 1241 C C . LEU A 1 164 ? 3.99 -3.172 -22.188 1 95.62 164 LEU A C 1
ATOM 1243 O O . LEU A 1 164 ? 4.348 -2.143 -22.766 1 95.62 164 LEU A O 1
ATOM 1247 N N . SER A 1 165 ? 2.955 -3.801 -22.531 1 96.62 165 SER A N 1
ATOM 1248 C CA . SER A 1 165 ? 2.188 -3.469 -23.719 1 96.62 165 SER A CA 1
ATOM 1249 C C . SER A 1 165 ? 1.542 -2.092 -23.594 1 96.62 165 SER A C 1
ATOM 1251 O O . SER A 1 165 ? 1.363 -1.393 -24.594 1 96.62 165 SER A O 1
ATOM 1253 N N . LYS A 1 166 ? 1.216 -1.674 -22.391 1 97.38 166 LYS A N 1
ATOM 1254 C CA . LYS A 1 166 ? 0.546 -0.398 -22.156 1 97.38 166 LYS A CA 1
ATOM 1255 C C . LYS A 1 166 ? 1.559 0.716 -21.906 1 97.38 166 LYS A C 1
ATOM 1257 O O . LYS A 1 166 ? 1.186 1.885 -21.766 1 97.38 166 LYS A O 1
ATOM 1262 N N . GLY A 1 167 ? 2.816 0.319 -21.797 1 97 167 GLY A N 1
ATOM 1263 C CA . GLY A 1 167 ? 3.834 1.316 -21.5 1 97 167 GLY A CA 1
ATOM 1264 C C . GLY A 1 167 ? 3.75 1.857 -20.094 1 97 167 GLY A C 1
ATOM 1265 O O . GLY A 1 167 ? 4.039 3.031 -19.844 1 97 167 GLY A O 1
ATOM 1266 N N . LEU A 1 168 ? 3.266 1.055 -19.172 1 97.56 168 LEU A N 1
ATOM 1267 C CA . LEU A 1 168 ? 3.168 1.476 -17.781 1 97.56 168 LEU A CA 1
ATOM 1268 C C . LEU A 1 168 ? 4.551 1.585 -17.141 1 97.56 168 LEU A C 1
ATOM 1270 O O . LEU A 1 168 ? 5.547 1.178 -17.75 1 97.56 168 LEU A O 1
ATOM 1274 N N . GLY A 1 169 ? 4.598 2.217 -16 1 95.5 169 GLY A N 1
ATOM 1275 C CA . GLY A 1 169 ? 5.844 2.418 -15.273 1 95.5 169 GLY A CA 1
ATOM 1276 C C . GLY A 1 169 ? 6.422 1.134 -14.711 1 95.5 169 GLY A C 1
ATOM 1277 O O . GLY A 1 169 ? 7.641 1.002 -14.57 1 95.5 169 GLY A O 1
ATOM 1278 N N . GLY A 1 170 ? 5.508 0.225 -14.32 1 95.44 170 GLY A N 1
ATOM 1279 C CA . GLY A 1 170 ? 5.957 -1.037 -13.75 1 95.44 170 GLY A CA 1
ATOM 1280 C C . GLY A 1 170 ? 4.871 -1.766 -12.984 1 95.44 170 GLY A C 1
ATOM 1281 O O . GLY A 1 170 ? 3.684 -1.495 -13.172 1 95.44 170 GLY A O 1
ATOM 1282 N N . GLY A 1 171 ? 5.395 -2.754 -12.25 1 94.56 171 GLY A N 1
ATOM 1283 C CA . GLY A 1 171 ? 4.527 -3.531 -11.375 1 94.56 171 GLY A CA 1
ATOM 1284 C C . GLY A 1 171 ? 4.793 -3.287 -9.906 1 94.56 171 GLY A C 1
ATOM 1285 O O . GLY A 1 171 ? 5.941 -3.105 -9.492 1 94.56 171 GLY A O 1
ATOM 1286 N N . MET A 1 172 ? 3.713 -3.252 -9.188 1 94.19 172 MET A N 1
ATOM 1287 C CA . MET A 1 172 ? 3.797 -3.195 -7.727 1 94.19 172 MET A CA 1
ATOM 1288 C C . MET A 1 172 ? 3.271 -4.484 -7.102 1 94.19 172 MET A C 1
ATOM 1290 O O . MET A 1 172 ? 2.191 -4.957 -7.461 1 94.19 172 MET A O 1
ATOM 1294 N N . VAL A 1 173 ? 4.039 -5.051 -6.254 1 93.44 173 VAL A N 1
ATOM 1295 C CA . VAL A 1 173 ? 3.684 -6.32 -5.633 1 93.44 173 VAL A CA 1
ATOM 1296 C C . VAL A 1 173 ? 3.277 -6.09 -4.18 1 93.44 173 VAL A C 1
ATOM 1298 O O . VAL A 1 173 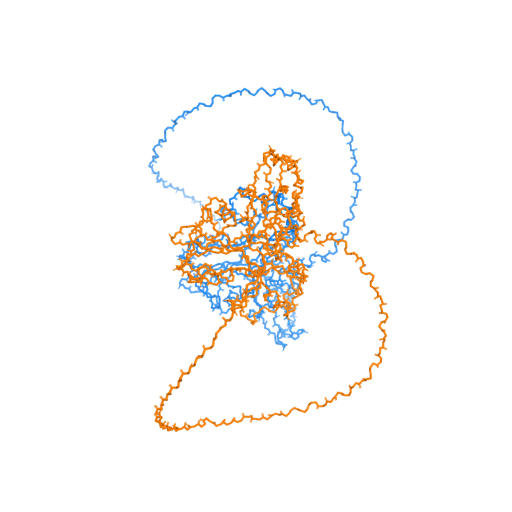? 3.926 -5.324 -3.461 1 93.44 173 VAL A O 1
ATOM 1301 N N . TRP A 1 174 ? 2.133 -6.645 -3.746 1 88.81 174 TRP A N 1
ATOM 1302 C CA . TRP A 1 174 ? 1.688 -6.57 -2.359 1 88.81 174 TRP A CA 1
ATOM 1303 C C . TRP A 1 174 ? 1.321 -7.949 -1.828 1 88.81 174 TRP A C 1
ATOM 1305 O O . TRP A 1 174 ? 0.436 -8.617 -2.371 1 88.81 174 TRP A O 1
ATOM 1315 N N . ASP A 1 175 ? 1.834 -8.492 -0.583 1 84.62 175 ASP A N 1
ATOM 1316 C CA . ASP A 1 175 ? 3.168 -8.023 -0.225 1 84.62 175 ASP A CA 1
ATOM 1317 C C . ASP A 1 175 ? 4.195 -9.148 -0.334 1 84.62 175 ASP A C 1
ATOM 1319 O O . ASP A 1 175 ? 3.83 -10.32 -0.377 1 84.62 175 ASP A O 1
ATOM 1323 N N . ILE A 1 176 ? 5.371 -8.797 -0.457 1 85.62 176 ILE A N 1
ATOM 1324 C CA . ILE A 1 176 ? 6.465 -9.672 -0.868 1 85.62 176 ILE A CA 1
ATOM 1325 C C . ILE A 1 176 ? 6.629 -10.805 0.143 1 85.62 176 ILE A C 1
ATOM 1327 O O . ILE A 1 176 ? 7.078 -11.891 -0.207 1 85.62 176 ILE A O 1
ATOM 1331 N N . SER A 1 177 ? 6.16 -10.57 1.346 1 86.5 177 SER A N 1
ATOM 1332 C CA . SER A 1 177 ? 6.324 -11.578 2.393 1 86.5 177 SER A CA 1
ATOM 1333 C C . SER A 1 177 ? 5.344 -12.734 2.209 1 86.5 177 SER A C 1
ATOM 1335 O O . SER A 1 177 ? 5.465 -13.766 2.873 1 86.5 177 SER A O 1
ATOM 1337 N N . MET A 1 178 ? 4.457 -12.633 1.265 1 93.31 178 MET A N 1
ATOM 1338 C CA . MET A 1 178 ? 3.414 -13.641 1.103 1 93.31 178 MET A CA 1
ATOM 1339 C C . MET A 1 178 ? 3.729 -14.562 -0.07 1 93.31 178 MET A C 1
ATOM 1341 O O . MET A 1 178 ? 2.998 -15.523 -0.322 1 93.31 178 MET A O 1
ATOM 1345 N N . ASP A 1 179 ? 4.816 -14.227 -0.772 1 93.56 179 ASP A N 1
ATOM 1346 C CA . ASP A 1 179 ? 5.316 -15.156 -1.779 1 93.56 179 ASP A CA 1
ATOM 1347 C C . ASP A 1 179 ? 6 -16.359 -1.127 1 93.56 179 ASP A C 1
ATOM 1349 O O . ASP A 1 179 ? 6.164 -16.391 0.094 1 93.56 179 ASP A O 1
ATOM 1353 N N . ASP A 1 180 ? 6.359 -17.359 -1.899 1 92 180 ASP A N 1
ATOM 1354 C CA . ASP A 1 180 ? 7.055 -18.531 -1.375 1 92 180 ASP A CA 1
ATOM 1355 C C . ASP A 1 180 ? 8.555 -18.281 -1.274 1 92 180 ASP A C 1
ATOM 1357 O O . ASP A 1 180 ? 9.344 -18.875 -2.01 1 92 180 ASP A O 1
ATOM 1361 N N . PHE A 1 181 ? 8.938 -17.531 -0.282 1 86.81 181 PHE A N 1
ATOM 1362 C CA . PHE A 1 181 ? 10.32 -17.094 -0.16 1 86.81 181 PHE A CA 1
ATOM 1363 C C . PHE A 1 181 ? 11.203 -18.219 0.356 1 86.81 181 PHE A C 1
ATOM 1365 O O . PHE A 1 181 ? 12.422 -18.188 0.193 1 86.81 181 PHE A O 1
ATOM 1372 N N . ARG A 1 182 ? 10.625 -19.25 0.904 1 85.75 182 ARG A N 1
ATOM 1373 C CA . ARG A 1 182 ? 11.391 -20.375 1.434 1 85.75 182 ARG A CA 1
ATOM 1374 C C . ARG A 1 182 ? 11.445 -21.516 0.43 1 85.75 182 ARG A C 1
ATOM 1376 O O . ARG A 1 182 ? 12.039 -22.562 0.704 1 85.75 182 ARG A O 1
ATOM 1383 N N . ASN A 1 183 ? 10.758 -21.359 -0.671 1 88.88 183 ASN A N 1
ATOM 1384 C CA . ASN A 1 183 ? 10.68 -22.391 -1.697 1 88.88 183 ASN A CA 1
ATOM 1385 C C . ASN A 1 183 ? 10.047 -23.672 -1.16 1 88.88 183 ASN A C 1
ATOM 1387 O O . ASN A 1 183 ? 10.516 -24.766 -1.444 1 88.88 183 ASN A O 1
ATOM 1391 N N . THR A 1 184 ? 9.086 -23.453 -0.384 1 88.06 184 THR A N 1
ATOM 1392 C CA . THR A 1 184 ? 8.383 -24.594 0.194 1 88.06 184 THR A CA 1
ATOM 1393 C C . THR A 1 184 ? 7.656 -25.391 -0.889 1 88.06 184 THR A C 1
ATOM 1395 O O . THR A 1 184 ? 7.492 -26.609 -0.771 1 88.06 184 THR A O 1
ATOM 1398 N N . CYS A 1 185 ? 7.324 -24.812 -1.926 1 89.19 185 CYS A N 1
ATOM 1399 C CA . CYS A 1 185 ? 6.539 -25.453 -2.979 1 89.19 185 CYS A CA 1
ATOM 1400 C C . CYS A 1 185 ? 7.441 -25.938 -4.102 1 89.19 185 CYS A C 1
ATOM 1402 O O . CYS A 1 185 ? 6.953 -26.453 -5.109 1 89.19 185 CYS A O 1
ATOM 1404 N N . VAL A 1 186 ? 8.695 -25.812 -4.016 1 84.25 186 VAL A N 1
ATOM 1405 C CA . VAL A 1 186 ? 9.742 -26.438 -4.824 1 84.25 186 VAL A CA 1
ATOM 1406 C C . VAL A 1 186 ? 9.664 -25.906 -6.254 1 84.25 186 VAL A C 1
ATOM 1408 O O . VAL A 1 186 ? 9.844 -26.656 -7.211 1 84.25 186 VAL A O 1
ATOM 1411 N N . ALA A 1 187 ? 9.18 -24.75 -6.406 1 84.75 187 ALA A N 1
ATOM 1412 C CA . ALA A 1 187 ? 9.117 -24.094 -7.711 1 84.75 187 ALA A CA 1
ATOM 1413 C C . ALA A 1 187 ? 10.031 -22.859 -7.754 1 84.75 187 ALA A C 1
ATOM 1415 O O . ALA A 1 187 ? 9.758 -21.906 -8.469 1 84.75 187 ALA A O 1
ATOM 1416 N N . GLY A 1 188 ? 11.086 -22.922 -6.926 1 85.38 188 GLY A N 1
ATOM 1417 C CA . GLY A 1 188 ? 11.969 -21.766 -6.816 1 85.38 188 GLY A CA 1
ATOM 1418 C C . GLY A 1 188 ? 11.5 -20.75 -5.801 1 85.38 188 GLY A C 1
ATOM 1419 O O . GLY A 1 188 ? 10.297 -20.578 -5.594 1 85.38 188 GLY A O 1
ATOM 1420 N N . ALA A 1 189 ? 12.453 -20.031 -5.242 1 86.94 189 ALA A N 1
ATOM 1421 C CA . ALA A 1 189 ? 12.109 -19.016 -4.262 1 86.94 189 ALA A CA 1
ATOM 1422 C C . ALA A 1 189 ? 11.43 -17.812 -4.938 1 86.94 189 ALA A C 1
ATOM 1424 O O . ALA A 1 189 ? 11.844 -17.391 -6.02 1 86.94 189 ALA A O 1
ATOM 1425 N N . ASN A 1 190 ? 10.414 -17.328 -4.242 1 90.5 190 ASN A N 1
ATOM 1426 C CA . ASN A 1 190 ? 9.68 -16.141 -4.691 1 90.5 190 ASN A CA 1
ATOM 1427 C C . ASN A 1 190 ? 9.242 -16.266 -6.145 1 90.5 190 ASN A C 1
ATOM 1429 O O . ASN A 1 190 ? 9.531 -15.398 -6.965 1 90.5 190 ASN A O 1
ATOM 1433 N N . PRO A 1 191 ? 8.492 -17.297 -6.426 1 92.19 191 PRO A N 1
ATOM 1434 C CA . PRO A 1 191 ? 8.195 -17.578 -7.832 1 92.19 191 PRO A CA 1
ATOM 1435 C C . PRO A 1 191 ? 7.391 -16.469 -8.508 1 92.19 191 PRO A C 1
ATOM 1437 O O . PRO A 1 191 ? 7.594 -16.188 -9.695 1 92.19 191 PRO A O 1
ATOM 1440 N N . ILE A 1 192 ? 6.434 -15.828 -7.805 1 94.31 192 ILE A N 1
ATOM 1441 C CA . ILE A 1 192 ? 5.641 -14.766 -8.422 1 94.31 192 ILE A CA 1
ATOM 1442 C C . ILE A 1 192 ? 6.523 -13.555 -8.688 1 94.31 192 ILE A C 1
ATOM 1444 O O . ILE A 1 192 ? 6.504 -12.992 -9.781 1 94.31 192 ILE A O 1
ATOM 1448 N N . LEU A 1 193 ? 7.285 -13.188 -7.715 1 91.81 193 LEU A N 1
ATOM 1449 C CA . LEU A 1 193 ? 8.219 -12.078 -7.883 1 91.81 193 LEU A CA 1
ATOM 1450 C C . LEU A 1 193 ? 9.195 -12.359 -9.016 1 91.81 193 LEU A C 1
ATOM 1452 O O . LEU A 1 193 ? 9.523 -11.461 -9.797 1 91.81 193 LEU A O 1
ATOM 1456 N N . THR A 1 194 ? 9.672 -13.57 -9.078 1 89.25 194 THR A N 1
ATOM 1457 C CA . THR A 1 194 ? 10.602 -13.984 -10.125 1 89.25 194 THR A CA 1
ATOM 1458 C C . THR A 1 194 ? 9.961 -13.852 -11.5 1 89.25 194 THR A C 1
ATOM 1460 O O . THR A 1 194 ? 10.578 -13.336 -12.43 1 89.25 194 THR A O 1
ATOM 1463 N N . ALA A 1 195 ? 8.758 -14.289 -11.617 1 92.44 195 ALA A N 1
ATOM 1464 C CA . ALA A 1 195 ? 8.031 -14.18 -12.883 1 92.44 195 ALA A CA 1
ATOM 1465 C C . ALA A 1 195 ? 7.914 -12.727 -13.32 1 92.44 195 ALA A C 1
ATOM 1467 O O . ALA A 1 195 ? 8.172 -12.398 -14.484 1 92.44 195 ALA A O 1
ATOM 1468 N N . ILE A 1 196 ? 7.574 -11.859 -12.383 1 94.06 196 ILE A N 1
ATOM 1469 C CA . ILE A 1 196 ? 7.387 -10.438 -12.672 1 94.06 196 ILE A CA 1
ATOM 1470 C C . ILE A 1 196 ? 8.719 -9.812 -13.078 1 94.06 196 ILE A C 1
ATOM 1472 O O . ILE A 1 196 ? 8.828 -9.188 -14.133 1 94.06 196 ILE A O 1
ATOM 1476 N N . SER A 1 197 ? 9.688 -10.016 -12.227 1 90.94 197 SER A N 1
ATOM 1477 C CA . SER A 1 197 ? 11 -9.414 -12.438 1 90.94 197 SER A CA 1
ATOM 1478 C C . SER A 1 197 ? 11.609 -9.859 -13.766 1 90.94 197 SER A C 1
ATOM 1480 O O . SER A 1 197 ? 12.078 -9.039 -14.547 1 90.94 197 SER A O 1
ATOM 1482 N N . ASN A 1 198 ? 11.578 -11.133 -14.039 1 89.56 198 ASN A N 1
ATOM 1483 C CA . ASN A 1 198 ? 12.18 -11.664 -15.258 1 89.56 198 ASN A CA 1
ATOM 1484 C C . ASN A 1 198 ? 11.43 -11.203 -16.5 1 89.56 198 ASN A C 1
ATOM 1486 O O . ASN A 1 198 ? 12.031 -10.969 -17.547 1 89.56 198 ASN A O 1
ATOM 1490 N N . THR A 1 199 ? 10.156 -11.07 -16.422 1 92.44 199 THR A N 1
ATOM 1491 C CA . THR A 1 199 ? 9.375 -10.617 -17.562 1 92.44 199 THR A CA 1
ATOM 1492 C C . THR A 1 199 ? 9.609 -9.133 -17.812 1 92.44 199 THR A C 1
ATOM 1494 O O . THR A 1 199 ? 9.82 -8.719 -18.969 1 92.44 199 THR A O 1
ATOM 1497 N N . LEU A 1 200 ? 9.586 -8.336 -16.797 1 92.19 200 LEU A N 1
ATOM 1498 C CA . LEU A 1 200 ? 9.703 -6.891 -16.953 1 92.19 200 LEU A CA 1
ATOM 1499 C C . LEU A 1 200 ? 11.133 -6.492 -17.312 1 92.19 200 LEU A C 1
ATOM 1501 O O . LEU A 1 200 ? 11.352 -5.469 -17.969 1 92.19 200 LEU A O 1
ATOM 1505 N N . ASN A 1 201 ? 12.109 -7.184 -16.859 1 83.38 201 ASN A N 1
ATOM 1506 C CA . ASN A 1 201 ? 13.5 -6.844 -17.141 1 83.38 201 ASN A CA 1
ATOM 1507 C C . ASN A 1 201 ? 13.984 -7.465 -18.438 1 83.38 201 ASN A C 1
ATOM 1509 O O . ASN A 1 201 ? 14.977 -7.008 -19.031 1 83.38 201 ASN A O 1
ATOM 1513 N N . VAL A 1 202 ? 13.664 -8.742 -18.828 1 65.69 202 VAL A N 1
ATOM 1514 C CA . VAL A 1 202 ? 14.055 -9.367 -20.094 1 65.69 202 VAL A CA 1
ATOM 1515 C C . VAL A 1 202 ? 13.578 -8.508 -21.266 1 65.69 202 VAL A C 1
ATOM 1517 O O . VAL A 1 202 ? 14.289 -8.352 -22.25 1 65.69 202 VAL A O 1
ATOM 1520 N N . SER A 1 203 ? 12.383 -7.965 -21.219 1 53 203 SER A N 1
ATOM 1521 C CA . SER A 1 203 ? 11.859 -7.188 -22.344 1 53 203 SER A CA 1
ATOM 1522 C C . SER A 1 203 ? 12.711 -5.949 -22.609 1 53 203 SER A C 1
ATOM 1524 O O . SER A 1 203 ? 12.68 -5.391 -23.703 1 53 203 SER A O 1
ATOM 1526 N N . LEU A 1 204 ? 13.391 -5.48 -21.547 1 47.41 204 LEU A N 1
ATOM 1527 C CA . LEU A 1 204 ? 14.25 -4.32 -21.781 1 47.41 204 LEU A CA 1
ATOM 1528 C C . LEU A 1 204 ? 15.508 -4.711 -22.547 1 47.41 204 LEU A C 1
ATOM 1530 O O . LEU A 1 204 ? 16.172 -3.855 -23.125 1 47.41 204 LEU A O 1
ATOM 1534 N N . THR A 1 205 ? 15.945 -6.016 -22.531 1 43.97 205 THR A N 1
ATOM 1535 C CA . THR A 1 205 ? 17.141 -6.438 -23.266 1 43.97 205 THR A CA 1
ATOM 1536 C C . THR A 1 205 ? 16.781 -6.762 -24.719 1 43.97 205 THR A C 1
ATOM 1538 O O . THR A 1 205 ? 17.656 -7.164 -25.484 1 43.97 205 THR A O 1
ATOM 1541 N N . ILE A 1 206 ? 15.602 -6.973 -25.094 1 40.09 206 ILE A N 1
ATOM 1542 C CA . ILE A 1 206 ? 15.453 -7.164 -26.531 1 40.09 206 ILE A CA 1
ATOM 1543 C C . ILE A 1 206 ? 15.914 -5.91 -27.266 1 40.09 206 ILE A C 1
ATOM 1545 O O . ILE A 1 206 ? 15.445 -4.805 -26.969 1 40.09 206 ILE A O 1
ATOM 1549 N N . PRO A 1 207 ? 17.094 -5.953 -27.828 1 36.19 207 PRO A N 1
ATOM 1550 C CA . PRO A 1 207 ? 17.562 -4.832 -28.656 1 36.19 207 PRO A CA 1
ATOM 1551 C C . PRO A 1 207 ? 16.453 -4.262 -29.547 1 36.19 207 PRO A C 1
ATOM 1553 O O . PRO A 1 207 ? 15.719 -5.016 -30.188 1 36.19 207 PRO A O 1
ATOM 1556 N N . THR A 1 208 ? 15.82 -3.262 -29.125 1 37.34 208 THR A N 1
ATOM 1557 C CA . THR A 1 208 ? 15.07 -2.568 -30.156 1 37.34 208 THR A CA 1
ATOM 1558 C C . THR A 1 208 ? 15.836 -2.598 -31.484 1 37.34 208 THR A C 1
ATOM 1560 O O . THR A 1 208 ? 16.953 -2.074 -31.578 1 37.34 208 THR A O 1
ATOM 1563 N N . THR A 1 209 ? 15.781 -3.633 -32.219 1 35.31 209 THR A N 1
ATOM 1564 C CA . THR A 1 209 ? 16.188 -3.336 -33.562 1 35.31 209 THR A CA 1
ATOM 1565 C C . THR A 1 209 ? 15.773 -1.92 -33.969 1 35.31 209 THR A C 1
ATOM 1567 O O . THR A 1 209 ? 14.602 -1.549 -33.844 1 35.31 209 THR A O 1
ATOM 1570 N N . PRO A 1 210 ? 16.75 -1.106 -34.094 1 34.44 210 PRO A N 1
ATOM 1571 C CA . PRO A 1 210 ? 16.406 0.212 -34.625 1 34.44 210 PRO A CA 1
ATOM 1572 C C . PRO A 1 210 ? 15.367 0.143 -35.75 1 34.44 210 PRO A C 1
ATOM 1574 O O . PRO A 1 210 ? 15.555 -0.574 -36.719 1 34.44 210 PRO A O 1
ATOM 1577 N N . SER A 1 211 ? 14.164 -0.002 -35.469 1 33.06 211 SER A N 1
ATOM 1578 C CA . SER A 1 211 ? 13.297 0.26 -36.625 1 33.06 211 SER A CA 1
ATOM 1579 C C . SER A 1 211 ? 13.828 1.413 -37.469 1 33.06 211 SER A C 1
ATOM 1581 O O . SER A 1 211 ? 14.086 2.5 -36.938 1 33.06 211 SER A O 1
ATOM 1583 N N . THR A 1 212 ? 14.633 1.111 -38.438 1 34.12 212 THR A N 1
ATOM 1584 C CA . THR A 1 212 ? 14.82 2.078 -39.531 1 34.12 212 THR A CA 1
ATOM 1585 C C . THR A 1 212 ? 13.539 2.869 -39.781 1 34.12 212 THR A C 1
ATOM 1587 O O . THR A 1 212 ? 12.531 2.307 -40.219 1 34.12 212 THR A O 1
ATOM 1590 N N . LEU A 1 213 ? 13.273 3.717 -38.875 1 31.61 213 LEU A N 1
ATOM 1591 C CA . LEU A 1 213 ? 12.281 4.711 -39.25 1 31.61 213 LEU A CA 1
ATOM 1592 C C . LEU A 1 213 ? 12.461 5.113 -40.719 1 31.61 213 LEU A C 1
ATOM 1594 O O . LEU A 1 213 ? 13.477 5.715 -41.062 1 31.61 213 LEU A O 1
ATOM 1598 N N . LEU A 1 214 ? 12.133 4.156 -41.594 1 32.06 214 LEU A N 1
ATOM 1599 C CA . LEU A 1 214 ? 11.922 4.703 -42.938 1 32.06 214 LEU A CA 1
ATOM 1600 C C . LEU A 1 214 ? 11.164 6.02 -42.875 1 32.06 214 LEU A C 1
ATOM 1602 O O . LEU A 1 214 ? 10 6.051 -42.469 1 32.06 214 LEU A O 1
ATOM 1606 N N . THR A 1 215 ? 11.844 7.098 -42.562 1 32.19 215 THR A N 1
ATOM 1607 C CA . THR A 1 215 ? 11.391 8.469 -42.781 1 32.19 215 THR A CA 1
ATOM 1608 C C . THR A 1 215 ? 10.766 8.617 -44.188 1 32.19 215 THR A C 1
ATOM 1610 O O . THR A 1 215 ? 11.477 8.594 -45.188 1 32.19 215 THR A O 1
ATOM 1613 N N . THR A 1 216 ? 9.805 7.773 -44.531 1 29.84 216 THR A N 1
ATOM 1614 C CA . THR A 1 216 ? 9.18 8.312 -45.719 1 29.84 216 THR A CA 1
ATOM 1615 C C . THR A 1 216 ? 8.625 9.711 -45.469 1 29.84 216 THR A C 1
ATOM 1617 O O . THR A 1 216 ? 7.926 9.93 -44.469 1 29.84 216 THR A O 1
ATOM 1620 N N . LYS A 1 217 ? 9.328 10.688 -45.938 1 32.38 217 LYS A N 1
ATOM 1621 C CA . LYS A 1 217 ? 8.828 12.055 -46.062 1 32.38 217 LYS A CA 1
ATOM 1622 C C . LYS A 1 217 ? 7.375 12.07 -46.5 1 32.38 217 LYS A C 1
ATOM 1624 O O . LYS A 1 217 ? 7.043 11.539 -47.562 1 32.38 217 LYS A O 1
ATOM 1629 N N . PRO A 1 218 ? 6.449 12.094 -45.5 1 29.94 218 PRO A N 1
ATOM 1630 C CA . PRO A 1 218 ? 5.113 12.18 -46.094 1 29.94 218 PRO A CA 1
ATOM 1631 C C . PRO A 1 218 ? 5.035 13.211 -47.219 1 29.94 218 PRO A C 1
ATOM 1633 O O . PRO A 1 218 ? 5.656 14.273 -47.156 1 29.94 218 PRO A O 1
ATOM 1636 N N . ALA A 1 219 ? 4.895 12.734 -48.375 1 32.72 219 ALA A N 1
ATOM 1637 C CA . ALA A 1 219 ? 4.578 13.656 -49.469 1 32.72 219 ALA A CA 1
ATOM 1638 C C . ALA A 1 219 ? 3.436 14.586 -49.094 1 32.72 219 ALA A C 1
ATOM 1640 O O . ALA A 1 219 ? 2.338 14.133 -48.75 1 32.72 219 ALA A O 1
ATOM 1641 N N . VAL A 1 220 ? 3.744 15.711 -48.344 1 30.59 220 VAL A N 1
ATOM 1642 C CA . VAL A 1 220 ? 2.801 16.781 -48.062 1 30.59 220 VAL A CA 1
ATOM 1643 C C . VAL A 1 220 ? 1.98 17.094 -49.312 1 30.59 220 VAL A C 1
ATOM 1645 O O . VAL A 1 220 ? 2.523 17.562 -50.312 1 30.59 220 VAL A O 1
ATOM 1648 N N . THR A 1 221 ? 1.034 16.125 -49.656 1 26.98 221 THR A N 1
ATOM 1649 C CA . THR A 1 221 ? 0.117 16.641 -50.688 1 26.98 221 THR A CA 1
ATOM 1650 C C . THR A 1 221 ? -0.567 17.922 -50.188 1 26.98 221 THR A C 1
ATOM 1652 O O . THR A 1 221 ? -1.109 17.953 -49.062 1 26.98 221 THR A O 1
ATOM 1655 N N . THR A 1 222 ? -0.311 19.016 -50.781 1 27.08 222 THR A N 1
ATOM 1656 C CA . THR A 1 222 ? -0.84 20.375 -50.688 1 27.08 222 THR A CA 1
ATOM 1657 C C . THR A 1 222 ? -2.355 20.375 -50.875 1 27.08 222 THR A C 1
ATOM 1659 O O . THR A 1 222 ? -2.855 20.141 -51.969 1 27.08 222 THR A O 1
ATOM 1662 N N . THR A 1 223 ? -3.129 19.453 -50.125 1 25.06 223 THR A N 1
ATOM 1663 C CA . THR A 1 223 ? -4.504 19.688 -50.562 1 25.06 223 THR A CA 1
ATOM 1664 C C . THR A 1 223 ? -4.957 21.094 -50.219 1 25.06 223 THR A C 1
ATOM 1666 O O . THR A 1 223 ? -4.621 21.625 -49.156 1 25.06 223 THR A O 1
ATOM 1669 N N . LYS A 1 224 ? -5.773 21.641 -51.281 1 26.86 224 LYS A N 1
ATOM 1670 C CA . LYS A 1 224 ? -6.293 22.969 -51.531 1 26.86 224 LYS A CA 1
ATOM 1671 C C . LYS A 1 224 ? -7.172 23.453 -50.375 1 26.86 224 LYS A C 1
ATOM 1673 O O . LYS A 1 224 ? -6.953 24.531 -49.844 1 26.86 224 LYS A O 1
ATOM 1678 N N . PRO A 1 225 ? -8.438 23.844 -50.719 1 26.97 225 PRO A N 1
ATOM 1679 C CA . PRO A 1 225 ? -9.016 25.188 -50.656 1 26.97 225 PRO A CA 1
ATOM 1680 C C . PRO A 1 225 ? -9.875 25.406 -49.406 1 26.97 225 PRO A C 1
ATOM 1682 O O . PRO A 1 225 ? -9.719 26.422 -48.719 1 26.97 225 PRO A O 1
ATOM 1685 N N . ILE A 1 226 ? -11.242 24.859 -49.281 1 26.69 226 ILE A N 1
ATOM 1686 C CA . ILE A 1 226 ? -12.398 25.703 -49.5 1 26.69 226 ILE A CA 1
ATOM 1687 C C . ILE A 1 226 ? -12.93 26.234 -48.188 1 26.69 226 ILE A C 1
ATOM 1689 O O . ILE A 1 226 ? -12.711 25.625 -47.125 1 26.69 226 ILE A O 1
ATOM 1693 N N . SER A 1 227 ? -14.062 27.156 -48.188 1 23.2 227 SER A N 1
ATOM 1694 C CA . SER A 1 227 ? -14.766 28.312 -47.656 1 23.2 227 SER A CA 1
ATOM 1695 C C . SER A 1 227 ? -15.773 27.906 -46.594 1 23.2 227 SER A C 1
ATOM 1697 O O . SER A 1 227 ? -16.672 27.109 -46.875 1 23.2 227 SER A O 1
ATOM 1699 N N . THR A 1 228 ? -15.336 27.703 -45.375 1 23.86 228 THR A N 1
ATOM 1700 C CA . THR A 1 228 ? -16.125 27.219 -44.25 1 23.86 228 THR A CA 1
ATOM 1701 C C . THR A 1 228 ? -17.328 28.125 -44 1 23.86 228 THR A C 1
ATOM 1703 O O . THR A 1 228 ? -17.172 29.328 -43.812 1 23.86 228 THR A O 1
ATOM 1706 N N . THR A 1 229 ? -18.547 27.688 -44.531 1 22.8 229 THR A N 1
ATOM 1707 C CA . THR A 1 229 ? -19.844 28.359 -44.406 1 22.8 229 THR A CA 1
ATOM 1708 C C . THR A 1 229 ? -20.266 28.469 -42.969 1 22.8 229 THR A C 1
ATOM 1710 O O . THR A 1 229 ? -20.109 27.516 -42.188 1 22.8 229 THR A O 1
ATOM 1713 N N . LYS A 1 230 ? -20.672 29.656 -42.438 1 23.38 230 LYS A N 1
ATOM 1714 C CA . LYS A 1 230 ? -21.078 30.375 -41.219 1 23.38 230 LYS A CA 1
ATOM 1715 C C . LYS A 1 230 ? -22.391 29.828 -40.688 1 23.38 230 LYS A C 1
ATOM 1717 O O . LYS A 1 230 ? -23.453 30.078 -41.25 1 23.38 230 LYS A O 1
ATOM 1722 N N . PHE A 1 231 ? -22.562 28.391 -40.344 1 19.81 231 PHE A N 1
ATOM 1723 C CA . PHE A 1 231 ? -23.922 28.016 -39.969 1 19.81 231 PHE A CA 1
ATOM 1724 C C . PHE A 1 231 ? -24.359 28.734 -38.719 1 19.81 231 PHE A C 1
ATOM 1726 O O . PHE A 1 231 ? -23.594 28.812 -37.75 1 19.81 231 PHE A O 1
ATOM 1733 N N . ALA A 1 232 ? -25.391 29.625 -38.719 1 23.8 232 ALA A N 1
ATOM 1734 C CA . ALA A 1 232 ? -26.172 30.516 -37.875 1 23.8 232 ALA A CA 1
ATOM 1735 C C . ALA A 1 232 ? -27 29.734 -36.875 1 23.8 232 ALA A C 1
ATOM 1737 O O . ALA A 1 232 ? -27.938 29.031 -37.25 1 23.8 232 ALA A O 1
ATOM 1738 N N . SER A 1 233 ? -26.406 29.047 -35.812 1 21.22 233 SER A N 1
ATOM 1739 C CA . SER A 1 233 ? -27.078 28.141 -34.906 1 21.22 233 SER A CA 1
ATOM 1740 C C . SER A 1 233 ? -28.172 28.875 -34.094 1 21.22 233 SER A C 1
ATOM 1742 O O . SER A 1 233 ? -27.906 29.891 -33.469 1 21.22 233 SER A O 1
ATOM 1744 N N . THR A 1 234 ? -29.422 28.812 -34.594 1 21.42 234 THR A N 1
ATOM 1745 C CA . THR A 1 234 ? -30.656 29.359 -34.062 1 21.42 234 THR A CA 1
ATOM 1746 C C . THR A 1 234 ? -31.062 28.641 -32.781 1 21.42 234 THR A C 1
ATOM 1748 O O . THR A 1 234 ? -31.328 27.438 -32.812 1 21.42 234 THR A O 1
ATOM 1751 N N . THR A 1 235 ? -30.594 28.953 -31.641 1 21.47 235 THR A N 1
ATOM 1752 C CA . THR A 1 235 ? -30.703 28.344 -30.328 1 21.47 235 THR A CA 1
ATOM 1753 C C . THR A 1 235 ? -32.125 28.453 -29.797 1 21.47 235 THR A C 1
ATOM 1755 O O . THR A 1 235 ? -32.531 29.5 -29.266 1 21.47 235 THR A O 1
ATOM 1758 N N . LYS A 1 236 ? -33.219 28.109 -30.562 1 21.06 236 LYS A N 1
ATOM 1759 C CA . LYS A 1 236 ? -34.469 28.484 -29.953 1 21.06 236 LYS A CA 1
ATOM 1760 C C . LYS A 1 236 ? -34.688 27.75 -28.625 1 21.06 236 LYS A C 1
ATOM 1762 O O . LYS A 1 236 ? -34.312 26.578 -28.5 1 21.06 236 LYS A O 1
ATOM 1767 N N . PRO A 1 237 ? -35.406 28.234 -27.578 1 23.94 237 PRO A N 1
ATOM 1768 C CA . PRO A 1 237 ? -35.625 28.109 -26.125 1 23.94 237 PRO A CA 1
ATOM 1769 C C . PRO A 1 237 ? -36.625 27.016 -25.781 1 23.94 237 PRO A C 1
ATOM 1771 O O . PRO A 1 237 ? -36.938 26.828 -24.594 1 23.94 237 PRO A O 1
ATOM 1774 N N . THR A 1 238 ? -36.594 25.719 -26.344 1 20.05 238 THR A N 1
ATOM 1775 C CA . THR A 1 238 ? -37.812 24.938 -26.281 1 20.05 238 THR A CA 1
ATOM 1776 C C . THR A 1 238 ? -38.188 24.625 -24.828 1 20.05 238 THR A C 1
ATOM 1778 O O . THR A 1 238 ? -37.312 24.281 -24.031 1 20.05 238 THR A O 1
ATOM 1781 N N . THR A 1 239 ? -39.469 24.844 -24.344 1 21.89 239 THR A N 1
ATOM 1782 C CA . THR A 1 239 ? -40.344 24.891 -23.188 1 21.89 239 THR A CA 1
ATOM 1783 C C . THR A 1 239 ? -40.688 23.484 -22.703 1 21.89 239 THR A C 1
ATOM 1785 O O . THR A 1 239 ? -41.25 22.688 -23.438 1 21.89 239 THR A O 1
ATOM 1788 N N . THR A 1 240 ? -39.812 22.812 -21.938 1 20.81 240 THR A N 1
ATOM 1789 C CA . THR A 1 240 ? -39.875 21.406 -21.547 1 20.81 240 THR A CA 1
ATOM 1790 C C . THR A 1 240 ? -41.062 21.141 -20.641 1 20.81 240 THR A C 1
ATOM 1792 O O . THR A 1 240 ? -41.188 21.75 -19.578 1 20.81 240 THR A O 1
ATOM 1795 N N . THR A 1 241 ? -42.156 20.656 -21.234 1 19.89 241 THR A N 1
ATOM 1796 C CA . THR A 1 241 ? -43.469 20.328 -20.672 1 19.89 241 THR A CA 1
ATOM 1797 C C . THR A 1 241 ? -43.344 19.156 -19.688 1 19.89 241 THR A C 1
ATOM 1799 O O . THR A 1 241 ? -42.719 18.141 -19.984 1 19.89 241 THR A O 1
ATOM 1802 N N . ARG A 1 242 ? -43.75 19.266 -18.406 1 20.16 242 ARG A N 1
ATOM 1803 C CA . ARG A 1 242 ? -43.688 18.594 -17.109 1 20.16 242 ARG A CA 1
ATOM 1804 C C . ARG A 1 242 ? -44.562 17.359 -17.078 1 20.16 242 ARG A C 1
ATOM 1806 O O . ARG A 1 242 ? -44.656 16.672 -16.062 1 20.16 242 ARG A O 1
ATOM 1813 N N . SER A 1 243 ? -45.094 16.703 -18.234 1 19.39 243 SER A N 1
ATOM 1814 C CA . SER A 1 243 ? -46.312 15.945 -17.922 1 19.39 243 SER A CA 1
ATOM 1815 C C . SER A 1 243 ? -46 14.711 -17.078 1 19.39 243 SER A C 1
ATOM 1817 O O . SER A 1 243 ? -44.938 14.086 -17.266 1 19.39 243 SER A O 1
ATOM 1819 N N . THR A 1 244 ? -46.656 14.477 -15.898 1 20.52 244 THR A N 1
ATOM 1820 C CA . THR A 1 244 ? -46.688 13.656 -14.688 1 20.52 244 THR A CA 1
ATOM 1821 C C . THR A 1 244 ? -47.188 12.25 -15 1 20.52 244 THR A C 1
ATOM 1823 O O . THR A 1 244 ? -48.375 12.031 -15.219 1 20.52 244 THR A O 1
ATOM 1826 N N . SER A 1 245 ? -46.594 11.438 -15.969 1 19.62 245 SER A N 1
ATOM 1827 C CA . SER A 1 245 ? -47.281 10.227 -16.406 1 19.62 245 SER A CA 1
ATOM 1828 C C . SER A 1 245 ? -47.281 9.156 -15.32 1 19.62 245 SER A C 1
ATOM 1830 O O . SER A 1 245 ? -46.219 8.867 -14.742 1 19.62 245 SER A O 1
ATOM 1832 N N . THR A 1 246 ? -48.375 8.922 -14.578 1 20.64 246 THR A N 1
ATOM 1833 C CA . THR A 1 246 ? -48.625 7.973 -13.5 1 20.64 246 THR A CA 1
ATOM 1834 C C . THR A 1 246 ? -48.5 6.539 -14.008 1 20.64 246 THR A C 1
ATOM 1836 O O . THR A 1 246 ? -48.969 6.211 -15.094 1 20.64 246 THR A O 1
ATOM 1839 N N . GLN A 1 247 ? -47.688 5.691 -13.297 1 18.83 247 GLN A N 1
ATOM 1840 C CA . GLN A 1 247 ? -47.062 4.375 -13.414 1 18.83 247 GLN A CA 1
ATOM 1841 C C . GLN A 1 247 ? -48.094 3.268 -13.297 1 18.83 247 GLN A C 1
ATOM 1843 O O . GLN A 1 247 ? -48.812 3.16 -12.281 1 18.83 247 GLN A O 1
ATOM 1848 N N . LYS A 1 248 ? -48.844 2.855 -14.398 1 19.31 248 LYS A N 1
ATOM 1849 C CA . LYS A 1 248 ? -49.812 1.772 -14.461 1 19.31 248 LYS A CA 1
ATOM 1850 C C . LYS A 1 248 ? -49.219 0.454 -13.992 1 19.31 248 LYS A C 1
ATOM 1852 O O . LYS A 1 248 ? -48.031 0.182 -14.258 1 19.31 248 LYS A O 1
ATOM 1857 N N . ILE A 1 249 ? -49.969 -0.368 -13.297 1 19.5 249 ILE A N 1
ATOM 1858 C CA . ILE A 1 249 ? -49.969 -1.585 -12.492 1 19.5 249 ILE A CA 1
ATOM 1859 C C . ILE A 1 249 ? -49.781 -2.801 -13.398 1 19.5 249 ILE A C 1
ATOM 1861 O O . ILE A 1 249 ? -50.531 -2.982 -14.367 1 19.5 249 ILE A O 1
ATOM 1865 N N . ALA A 1 250 ? -48.656 -3.525 -13.359 1 18.73 250 ALA A N 1
ATOM 1866 C CA . ALA A 1 250 ? -48.094 -4.594 -14.164 1 18.73 250 ALA A CA 1
ATOM 1867 C C . ALA A 1 250 ? -48.875 -5.895 -14 1 18.73 250 ALA A C 1
ATOM 1869 O O . ALA A 1 250 ? -49.188 -6.289 -12.875 1 18.73 250 ALA A O 1
ATOM 1870 N N . SER A 1 251 ? -49.719 -6.359 -15.062 1 18.45 251 SER A N 1
ATOM 1871 C CA . SER A 1 251 ? -50.531 -7.527 -15.352 1 18.45 251 SER A CA 1
ATOM 1872 C C . SER A 1 251 ? -49.719 -8.812 -15.273 1 18.45 251 SER A C 1
ATOM 1874 O O . SER A 1 251 ? -48.5 -8.789 -15.422 1 18.45 251 SER A O 1
ATOM 1876 N N . THR A 1 252 ? -50.344 -9.969 -14.766 1 21.09 252 THR A N 1
ATOM 1877 C CA . THR A 1 252 ? -50.219 -11.359 -14.328 1 21.09 252 THR A CA 1
ATOM 1878 C C . THR A 1 252 ? -49.688 -12.242 -15.461 1 21.09 252 THR A C 1
ATOM 1880 O O . THR A 1 252 ? -50.188 -12.148 -16.594 1 21.09 252 THR A O 1
ATOM 1883 N N . PRO A 1 253 ? -48.594 -13.094 -15.078 1 17.81 253 PRO A N 1
ATOM 1884 C CA . PRO A 1 253 ? -47.656 -13.844 -15.914 1 17.81 253 PRO A CA 1
ATOM 1885 C C . PRO A 1 253 ? -48.344 -14.992 -16.672 1 17.81 253 PRO A C 1
ATOM 1887 O O . PRO A 1 253 ? -49.344 -15.531 -16.203 1 17.81 253 PRO A O 1
ATOM 1890 N N . LYS A 1 254 ? -47.938 -15.266 -17.938 1 19.72 254 LYS A N 1
ATOM 1891 C CA . LYS A 1 254 ? -48.375 -15.977 -19.125 1 19.72 254 LYS A CA 1
ATOM 1892 C C . LYS A 1 254 ? -47.938 -17.438 -19.094 1 19.72 254 LYS A C 1
ATOM 1894 O O . LYS A 1 254 ? -48.5 -18.266 -19.828 1 19.72 254 LYS A O 1
ATOM 1899 N N . PRO A 1 255 ? -47.688 -18.344 -18.156 1 18.47 255 PRO A N 1
ATOM 1900 C CA . PRO A 1 255 ? -46.594 -19.156 -18.703 1 18.47 255 PRO A CA 1
ATOM 1901 C C . PRO A 1 255 ? -47.094 -20.156 -19.75 1 18.47 255 PRO A C 1
ATOM 1903 O O . PRO A 1 255 ? -47.875 -21.047 -19.438 1 18.47 255 PRO A O 1
ATOM 1906 N N . ALA A 1 256 ? -47.312 -19.969 -20.875 1 18.38 256 ALA A N 1
ATOM 1907 C CA . ALA A 1 256 ? -47.875 -20.938 -21.812 1 18.38 256 ALA A CA 1
ATOM 1908 C C . ALA A 1 256 ? -46.812 -21.922 -22.281 1 18.38 256 ALA A C 1
ATOM 1910 O O . ALA A 1 256 ? -45.969 -21.578 -23.125 1 18.38 256 ALA A O 1
ATOM 1911 N N . SER A 1 257 ? -46.031 -22.641 -21.469 1 16.83 257 SER A N 1
ATOM 1912 C CA . SER A 1 257 ? -44.938 -23.297 -22.188 1 16.83 257 SER A CA 1
ATOM 1913 C C . SER A 1 257 ? -45.469 -24.25 -23.25 1 16.83 257 SER A C 1
ATOM 1915 O O . SER A 1 257 ? -46.25 -25.156 -22.953 1 16.83 257 SER A O 1
ATOM 1917 N N . THR A 1 258 ? -45.125 -23.984 -24.484 1 15.61 258 THR A N 1
ATOM 1918 C CA . THR A 1 258 ? -45.594 -24.438 -25.781 1 15.61 258 THR A CA 1
ATOM 1919 C C . THR A 1 258 ? -44.969 -25.75 -26.188 1 15.61 258 THR A C 1
ATOM 1921 O O . THR A 1 258 ? -45.625 -26.672 -26.641 1 15.61 258 THR A O 1
ATOM 1924 N N . THR A 1 259 ? -43.625 -25.922 -26.531 1 14.26 259 THR A N 1
ATOM 1925 C CA . THR A 1 259 ? -43.406 -26.078 -27.969 1 14.26 259 THR A CA 1
ATOM 1926 C C . THR A 1 259 ? -43.438 -27.562 -28.344 1 14.26 259 THR A C 1
ATOM 1928 O O . THR A 1 259 ? -43.25 -28.438 -27.5 1 14.26 259 THR A O 1
ATOM 1931 N N . LYS A 1 260 ? -42.5 -27.844 -29.453 1 15.68 260 LYS A N 1
ATOM 1932 C CA . LYS A 1 260 ? -42.656 -28.234 -30.844 1 15.68 260 LYS A CA 1
ATOM 1933 C C . LYS A 1 260 ? -42.125 -29.625 -31.094 1 15.68 260 LYS A C 1
ATOM 1935 O O . LYS A 1 260 ? -42.594 -30.344 -31.984 1 15.68 260 LYS A O 1
ATOM 1940 N N . LYS A 1 261 ? -41.031 -30.078 -30.422 1 15.12 261 LYS A N 1
ATOM 1941 C CA . LYS A 1 261 ? -40.062 -30.5 -31.422 1 15.12 261 LYS A CA 1
ATOM 1942 C C . LYS A 1 261 ? -40.594 -31.672 -32.25 1 15.12 261 LYS A C 1
ATOM 1944 O O . LYS A 1 261 ? -41.375 -32.469 -31.75 1 15.12 261 LYS A O 1
ATOM 1949 N N . THR A 1 262 ? -39.625 -32.125 -33.406 1 14.94 262 THR A N 1
ATOM 1950 C CA . THR A 1 262 ? -39.562 -32.531 -34.812 1 14.94 262 THR A CA 1
ATOM 1951 C C . THR A 1 262 ? -39.5 -34.062 -34.938 1 14.94 262 THR A C 1
ATOM 1953 O O . THR A 1 262 ? -38.969 -34.719 -34.031 1 14.94 262 THR A O 1
ATOM 1956 N N . THR A 1 263 ? -39.719 -34.531 -36.219 1 15.88 263 THR A N 1
ATOM 1957 C CA . THR A 1 263 ? -40.281 -35.594 -36.969 1 15.88 263 THR A CA 1
ATOM 1958 C C . THR A 1 263 ? -39.25 -36.656 -37.281 1 15.88 263 THR A C 1
ATOM 1960 O O . THR A 1 263 ? -39.469 -37.875 -37.094 1 15.88 263 THR A O 1
ATOM 1963 N N . ILE A 1 264 ? -38.062 -36.406 -38.031 1 15.65 264 ILE A N 1
ATOM 1964 C CA . ILE A 1 264 ? -38.125 -37.156 -39.312 1 15.65 264 ILE A CA 1
ATOM 1965 C C . ILE A 1 264 ? -37.5 -38.531 -39.156 1 15.65 264 ILE A C 1
ATOM 1967 O O . ILE A 1 264 ? -36.688 -38.75 -38.25 1 15.65 264 ILE A O 1
ATOM 1971 N N . LYS A 1 265 ? -37.125 -39.062 -40.438 1 16.8 265 LYS A N 1
ATOM 1972 C CA . LYS A 1 265 ? -37.406 -40.312 -41.156 1 16.8 265 LYS A CA 1
ATOM 1973 C C . LYS A 1 265 ? -36.25 -41.312 -40.969 1 16.8 265 LYS A C 1
ATOM 1975 O O . LYS A 1 265 ? -35.188 -40.969 -40.5 1 16.8 265 LYS A O 1
ATOM 1980 N N . GLN A 1 266 ? -35.625 -41.719 -42.094 1 14.89 266 GLN A N 1
ATOM 1981 C CA . GLN A 1 266 ? -35.75 -43 -42.781 1 14.89 266 GLN A CA 1
ATOM 1982 C C . GLN A 1 266 ? -34.469 -43.844 -42.594 1 14.89 266 GLN A C 1
ATOM 1984 O O . GLN A 1 266 ? -34.562 -45 -42.188 1 14.89 266 GLN A O 1
ATOM 1989 N N . LYS A 1 267 ? -33.406 -43.562 -43.469 1 15.69 267 LYS A N 1
ATOM 1990 C CA . LYS A 1 267 ? -33.094 -44.562 -44.5 1 15.69 267 LYS A CA 1
ATOM 1991 C C . LYS A 1 267 ? -32.125 -45.594 -43.969 1 15.69 267 LYS A C 1
ATOM 1993 O O . LYS A 1 267 ? -31.422 -45.344 -43 1 15.69 267 LYS A O 1
ATOM 1998 N N . SER A 1 268 ? -31.031 -46.125 -44.875 1 15.64 268 SER A N 1
ATOM 1999 C CA . SER A 1 268 ? -30.734 -47.344 -45.625 1 15.64 268 SER A CA 1
ATOM 2000 C C . SER A 1 268 ? -29.5 -48.031 -45.062 1 15.64 268 SER A C 1
ATOM 2002 O O . SER A 1 268 ? -28.609 -47.375 -44.5 1 15.64 268 SER A O 1
ATOM 2004 N N . THR A 1 269 ? -29.484 -49.312 -45.031 1 17.7 269 THR A N 1
ATOM 2005 C CA . THR A 1 269 ? -28.859 -50.5 -44.438 1 17.7 269 THR A CA 1
ATOM 2006 C C . THR A 1 269 ? -27.531 -50.812 -45.125 1 17.7 269 THR A C 1
ATOM 2008 O O . THR A 1 269 ? -26.828 -51.75 -44.75 1 17.7 269 THR A O 1
ATOM 2011 N N . THR A 1 270 ? -26.938 -49.969 -46.031 1 16.59 270 THR A N 1
ATOM 2012 C CA . THR A 1 270 ? -26.234 -50.812 -46.969 1 16.59 270 THR A CA 1
ATOM 2013 C C . THR A 1 270 ? -25.047 -51.5 -46.281 1 16.59 270 THR A C 1
ATOM 2015 O O . THR A 1 270 ? -24.297 -50.844 -45.531 1 16.59 270 THR A O 1
ATOM 2018 N N . LYS A 1 271 ? -24.875 -52.75 -46.625 1 18.94 271 LYS A N 1
ATOM 2019 C CA . LYS A 1 271 ? -24.125 -53.938 -46.219 1 18.94 271 LYS A CA 1
ATOM 2020 C C . LYS A 1 271 ? -22.672 -53.844 -46.625 1 18.94 271 LYS A C 1
ATOM 2022 O O . LYS A 1 271 ? -21.875 -54.75 -46.312 1 18.94 271 LYS A O 1
ATOM 2027 N N . VAL A 1 272 ? -22.047 -52.688 -46.969 1 19.53 272 VAL A N 1
ATOM 2028 C CA . VAL A 1 272 ? -20.969 -53.062 -47.875 1 19.53 272 VAL A CA 1
ATOM 2029 C C . VAL A 1 272 ? -19.922 -53.906 -47.156 1 19.53 272 VAL A C 1
ATOM 2031 O O . VAL A 1 272 ? -19.766 -53.781 -45.938 1 19.53 272 VAL A O 1
ATOM 2034 N N . ALA A 1 273 ? -19.141 -54.688 -48.031 1 23.95 273 ALA A N 1
ATOM 2035 C CA . ALA A 1 273 ? -18.328 -55.906 -48.156 1 23.95 273 ALA A CA 1
ATOM 2036 C C . ALA A 1 273 ? -16.969 -55.719 -47.5 1 23.95 273 ALA A C 1
ATOM 2038 O O . ALA A 1 273 ? -16.438 -54.625 -47.438 1 23.95 273 ALA A O 1
ATOM 2039 N N . PRO A 1 274 ? -16.312 -56.812 -47.125 1 21.91 274 PRO A N 1
ATOM 2040 C CA . PRO A 1 274 ? -15.273 -57.219 -46.188 1 21.91 274 PRO A CA 1
ATOM 2041 C C . PRO A 1 274 ? -13.867 -56.938 -46.719 1 21.91 274 PRO A C 1
ATOM 2043 O O . PRO A 1 274 ? -12.883 -57.156 -46.031 1 21.91 274 PRO A O 1
ATOM 2046 N N . THR A 1 275 ? -13.633 -55.844 -47.594 1 21.45 275 THR A N 1
ATOM 2047 C CA . THR A 1 275 ? -12.414 -56.125 -48.344 1 21.45 275 THR A CA 1
ATOM 2048 C C . THR A 1 275 ? -11.227 -56.312 -47.406 1 21.45 275 THR A C 1
ATOM 2050 O O . THR A 1 275 ? -11.133 -55.625 -46.406 1 21.45 275 THR A O 1
ATOM 2053 N N . THR A 1 276 ? -10.32 -57.25 -47.719 1 23.53 276 THR A N 1
ATOM 2054 C CA . THR A 1 276 ? -9.227 -58.031 -47.188 1 23.53 276 THR A CA 1
ATOM 2055 C C . THR A 1 276 ? -7.938 -57.219 -47.125 1 23.53 276 THR A C 1
ATOM 2057 O O . THR A 1 276 ? -6.902 -57.719 -46.688 1 23.53 276 THR A O 1
ATOM 2060 N N . ALA A 1 277 ? -7.906 -55.938 -46.906 1 27.5 277 ALA A N 1
ATOM 2061 C CA . ALA A 1 277 ? -6.617 -55.375 -47.281 1 27.5 277 ALA A CA 1
ATOM 2062 C C . ALA A 1 277 ? -5.473 -56.031 -46.531 1 27.5 277 ALA A C 1
ATOM 2064 O O . ALA A 1 277 ? -5.668 -56.562 -45.438 1 27.5 277 ALA A O 1
ATOM 2065 N N . LYS A 1 278 ? -4.301 -56.125 -47.344 1 27.53 278 LYS A N 1
ATOM 2066 C CA . LYS A 1 278 ? -2.93 -56.625 -47.344 1 27.53 278 LYS A CA 1
ATOM 2067 C C . LYS A 1 278 ? -2.117 -56 -46.219 1 27.53 278 LYS A C 1
ATOM 2069 O O . LYS A 1 278 ? -2.109 -54.781 -46.062 1 27.53 278 LYS A O 1
ATOM 2074 N N . ALA A 1 279 ? -1.487 -56.75 -45.375 1 26.67 279 ALA A N 1
ATOM 2075 C CA . ALA A 1 279 ? -0.725 -56.656 -44.125 1 26.67 279 ALA A CA 1
ATOM 2076 C C . ALA A 1 279 ? 0.641 -56.031 -44.375 1 26.67 279 ALA A C 1
ATOM 2078 O O . ALA A 1 279 ? 1.518 -56.625 -45 1 26.67 279 ALA A O 1
ATOM 2079 N N . THR A 1 280 ? 0.726 -54.812 -45.062 1 25.86 280 THR A N 1
ATOM 2080 C CA . THR A 1 280 ? 2.123 -54.438 -45.219 1 25.86 280 THR A CA 1
ATOM 2081 C C . THR A 1 280 ? 2.834 -54.375 -43.875 1 25.86 280 THR A C 1
ATOM 2083 O O . THR A 1 280 ? 2.332 -53.75 -42.938 1 25.86 280 THR A O 1
ATOM 2086 N N . THR A 1 281 ? 3.84 -55.219 -43.688 1 24.41 281 THR A N 1
ATOM 2087 C CA . THR A 1 281 ? 4.711 -55.406 -42.531 1 24.41 281 THR A CA 1
ATOM 2088 C C . THR A 1 281 ? 5.516 -54.125 -42.25 1 24.41 281 THR A C 1
ATOM 2090 O O . THR A 1 281 ? 6.316 -53.719 -43.094 1 24.41 281 THR A O 1
ATOM 2093 N N . GLN A 1 282 ? 4.93 -53.094 -41.719 1 24.2 282 GLN A N 1
ATOM 2094 C CA . GLN A 1 282 ? 5.688 -51.906 -41.312 1 24.2 282 GLN A CA 1
ATOM 2095 C C . GLN A 1 282 ? 6.84 -52.281 -40.375 1 24.2 282 GLN A C 1
ATOM 2097 O O . GLN A 1 282 ? 6.637 -52.938 -39.375 1 24.2 282 GLN A O 1
ATOM 2102 N N . ALA A 1 283 ? 8.094 -52.375 -40.969 1 32.25 283 ALA A N 1
ATOM 2103 C CA . ALA A 1 283 ? 9.32 -52.438 -40.188 1 32.25 283 ALA A CA 1
ATOM 2104 C C . ALA A 1 283 ? 9.328 -51.406 -39.062 1 32.25 283 ALA A C 1
ATOM 2106 O O . ALA A 1 283 ? 9.133 -50.219 -39.312 1 32.25 283 ALA A O 1
ATOM 2107 N N . THR A 1 284 ? 8.828 -51.844 -38 1 26.06 284 THR A N 1
ATOM 2108 C CA . THR A 1 284 ? 8.875 -51.031 -36.781 1 26.06 284 THR A CA 1
ATOM 2109 C C . THR A 1 284 ? 10.305 -50.562 -36.5 1 26.06 284 THR A C 1
ATOM 2111 O O . THR A 1 284 ? 11.18 -51.406 -36.25 1 26.06 284 THR A O 1
ATOM 2114 N N . ARG A 1 285 ? 10.805 -49.594 -37.188 1 35.81 285 ARG A N 1
ATOM 2115 C CA . ARG A 1 285 ? 12.016 -48.938 -36.688 1 35.81 285 ARG A CA 1
ATOM 2116 C C . ARG A 1 285 ? 11.977 -48.812 -35.188 1 35.81 285 ARG A C 1
ATOM 2118 O O . ARG A 1 285 ? 11.102 -48.156 -34.625 1 35.81 285 ARG A O 1
ATOM 2125 N N . SER A 1 286 ? 12.391 -49.938 -34.656 1 25.66 286 SER A N 1
ATOM 2126 C CA . SER A 1 286 ? 12.531 -49.844 -33.188 1 25.66 286 SER A CA 1
ATOM 2127 C C . SER A 1 286 ? 13.289 -48.562 -32.812 1 25.66 286 SER A C 1
ATOM 2129 O O . SER A 1 286 ? 14.461 -48.406 -33.156 1 25.66 286 SER A O 1
ATOM 2131 N N . THR A 1 287 ? 12.758 -47.406 -33.031 1 32.81 287 THR A N 1
ATOM 2132 C CA . THR A 1 287 ? 13.422 -46.312 -32.344 1 32.81 287 THR A CA 1
ATOM 2133 C C . THR A 1 287 ? 13.781 -46.719 -30.922 1 32.81 287 THR A C 1
ATOM 2135 O O . THR A 1 287 ? 12.906 -47.094 -30.141 1 32.81 287 THR A O 1
ATOM 2138 N N . THR A 1 288 ? 14.891 -47.438 -30.844 1 33.69 288 THR A N 1
ATOM 2139 C CA . THR A 1 288 ? 15.398 -47.625 -29.484 1 33.69 288 THR A CA 1
ATOM 2140 C C . THR A 1 288 ? 15.133 -46.375 -28.641 1 33.69 288 THR A C 1
ATOM 2142 O O . THR A 1 288 ? 15.664 -45.312 -28.922 1 33.69 288 THR A O 1
ATOM 2145 N N . ARG A 1 289 ? 13.922 -46.219 -28.203 1 37.12 289 ARG A N 1
ATOM 2146 C CA . ARG A 1 289 ? 13.664 -45.281 -27.109 1 37.12 289 ARG A CA 1
ATOM 2147 C C . ARG A 1 289 ? 14.797 -45.312 -26.078 1 37.12 289 ARG A C 1
ATOM 2149 O O . ARG A 1 289 ? 15.094 -46.375 -25.516 1 37.12 289 ARG A O 1
ATOM 2156 N N . LYS A 1 290 ? 15.805 -44.5 -26.312 1 40.56 290 LYS A N 1
ATOM 2157 C CA . LYS A 1 290 ? 16.703 -44.344 -25.172 1 40.56 290 LYS A CA 1
ATOM 2158 C C . LYS A 1 290 ? 15.945 -44.5 -23.859 1 40.56 290 LYS A C 1
ATOM 2160 O O . LYS A 1 290 ? 14.867 -43.906 -23.688 1 40.56 290 LYS A O 1
ATOM 2165 N N . PRO A 1 291 ? 16.062 -45.562 -23.094 1 38.06 291 PRO A N 1
ATOM 2166 C CA . PRO A 1 291 ? 15.406 -45.719 -21.797 1 38.06 291 PRO A CA 1
ATOM 2167 C C . PRO A 1 291 ? 15.203 -44.375 -21.062 1 38.06 291 PRO A C 1
ATOM 2169 O O . PRO A 1 291 ? 15.938 -43.438 -21.312 1 38.06 291 PRO A O 1
ATOM 2172 N N . SER A 1 292 ? 13.969 -43.938 -20.672 1 44.41 292 SER A N 1
ATOM 2173 C CA . SER A 1 292 ? 13.602 -42.812 -19.797 1 44.41 292 SER A CA 1
ATOM 2174 C C . SER A 1 292 ? 14.68 -42.531 -18.75 1 44.41 292 SER A C 1
ATOM 2176 O O . SER A 1 292 ? 14.75 -43.219 -17.734 1 44.41 292 SER A O 1
ATOM 2178 N N . GLY A 1 293 ? 15.914 -42.562 -19.016 1 54.72 293 GLY A N 1
ATOM 2179 C CA . GLY A 1 293 ? 17 -42.438 -18.047 1 54.72 293 GLY A CA 1
ATOM 2180 C C . GLY A 1 293 ? 16.719 -41.406 -16.969 1 54.72 293 GLY A C 1
ATOM 2181 O O . GLY A 1 293 ? 15.82 -40.594 -17.109 1 54.72 293 GLY A O 1
ATOM 2182 N N . THR A 1 294 ? 17.125 -41.812 -15.547 1 77.69 294 THR A N 1
ATOM 2183 C CA . THR A 1 294 ? 17.078 -41 -14.344 1 77.69 294 THR A CA 1
ATOM 2184 C C . THR A 1 294 ? 17.641 -39.625 -14.609 1 77.69 294 THR A C 1
ATOM 2186 O O . THR A 1 294 ? 18.734 -39.469 -15.141 1 77.69 294 THR A O 1
ATOM 2189 N N . PHE A 1 295 ? 16.812 -38.625 -14.609 1 89.69 295 PHE A N 1
ATOM 2190 C CA . PHE A 1 295 ? 17.25 -37.25 -14.758 1 89.69 295 PHE A CA 1
ATOM 2191 C C . PHE A 1 295 ? 18.406 -36.938 -13.805 1 89.69 295 PHE A C 1
ATOM 2193 O O . PHE A 1 295 ? 18.344 -37.312 -12.625 1 89.69 295 PHE A O 1
ATOM 2200 N N . THR A 1 296 ? 19.484 -36.469 -14.422 1 91.62 296 THR A N 1
ATOM 2201 C CA . THR A 1 296 ? 20.609 -36 -13.633 1 91.62 296 THR A CA 1
ATOM 2202 C C . THR A 1 296 ? 20.656 -34.469 -13.625 1 91.62 296 THR A C 1
ATOM 2204 O O . THR A 1 296 ? 20.594 -33.844 -14.68 1 91.62 296 THR A O 1
ATOM 2207 N N . CYS A 1 297 ? 20.766 -33.938 -12.508 1 93.62 297 CYS A N 1
ATOM 2208 C CA . CYS A 1 297 ? 20.812 -32.5 -12.367 1 93.62 297 CYS A CA 1
ATOM 2209 C C . CYS A 1 297 ? 22.016 -31.906 -13.086 1 93.62 297 CYS A C 1
ATOM 2211 O O . CYS A 1 297 ? 23.156 -32.281 -12.773 1 93.62 297 CYS A O 1
ATOM 2213 N N . PRO A 1 298 ? 21.812 -31.031 -14.008 1 91.5 298 PRO A N 1
ATOM 2214 C CA . PRO A 1 298 ? 22.953 -30.375 -14.664 1 91.5 298 PRO A CA 1
ATOM 2215 C C . PRO A 1 298 ? 23.812 -29.578 -13.695 1 91.5 298 PRO A C 1
ATOM 2217 O O . PRO A 1 298 ? 25.016 -29.391 -13.922 1 91.5 298 PRO A O 1
ATOM 2220 N N . ARG A 1 299 ? 23.203 -28.938 -12.695 1 89.62 299 ARG A N 1
ATOM 2221 C CA . ARG A 1 299 ? 23.812 -28.234 -11.562 1 89.62 299 ARG A CA 1
ATOM 2222 C C . ARG A 1 299 ? 23.172 -28.672 -10.25 1 89.62 299 ARG A C 1
ATOM 2224 O O . ARG A 1 299 ? 22.016 -29.109 -10.227 1 89.62 299 ARG A O 1
ATOM 2231 N N . PRO A 1 300 ? 23.938 -28.609 -9.211 1 89.81 300 PRO A N 1
ATOM 2232 C CA . PRO A 1 300 ? 23.422 -29.141 -7.949 1 89.81 300 PRO A CA 1
ATOM 2233 C C . PRO A 1 300 ? 22.109 -28.5 -7.523 1 89.81 300 PRO A C 1
ATOM 2235 O O . PRO A 1 300 ? 21.297 -29.141 -6.855 1 89.81 300 PRO A O 1
ATOM 2238 N N . ASN A 1 301 ? 22.016 -27.188 -7.875 1 89.81 301 ASN A N 1
ATOM 2239 C CA . ASN A 1 301 ? 20.797 -26.469 -7.48 1 89.81 301 ASN A CA 1
ATOM 2240 C C . ASN A 1 301 ? 20.172 -25.734 -8.664 1 89.81 301 ASN A C 1
ATOM 2242 O O . ASN A 1 301 ? 20.875 -25.266 -9.562 1 89.81 301 ASN A O 1
ATOM 2246 N N . GLY A 1 302 ? 18.859 -25.672 -8.719 1 90.12 302 GLY A N 1
ATOM 2247 C CA . GLY A 1 302 ? 18.188 -24.922 -9.758 1 90.12 302 GLY A CA 1
ATOM 2248 C C . GLY A 1 302 ? 16.984 -25.641 -10.336 1 90.12 302 GLY A C 1
ATOM 2249 O O . GLY A 1 302 ? 16.625 -26.719 -9.867 1 90.12 302 GLY A O 1
ATOM 2250 N N . LEU A 1 303 ? 16.266 -24.969 -11.234 1 92.06 303 LEU A N 1
ATOM 2251 C CA . LEU A 1 303 ? 15.125 -25.516 -11.961 1 92.06 303 LEU A CA 1
ATOM 2252 C C . LEU A 1 303 ? 15.5 -25.828 -13.406 1 92.06 303 LEU A C 1
ATOM 2254 O O . LEU A 1 303 ? 16.141 -25.031 -14.078 1 92.06 303 LEU A O 1
ATOM 2258 N N . PHE A 1 304 ? 15.148 -27.031 -13.844 1 92.62 304 PHE A N 1
ATOM 2259 C CA . PHE A 1 304 ? 15.555 -27.5 -15.164 1 92.62 304 PHE A CA 1
ATOM 2260 C C . PHE A 1 304 ? 14.383 -28.125 -15.906 1 92.62 304 PHE A C 1
ATOM 2262 O O . PHE A 1 304 ? 13.555 -28.812 -15.297 1 92.62 304 PHE A O 1
ATOM 2269 N N . PRO A 1 305 ? 14.328 -27.922 -17.203 1 92.88 305 PRO A N 1
ATOM 2270 C CA . PRO A 1 305 ? 13.242 -28.531 -17.969 1 92.88 305 PRO A CA 1
ATOM 2271 C C . PRO A 1 305 ? 13.305 -30.062 -17.969 1 92.88 305 PRO A C 1
ATOM 2273 O O . PRO A 1 305 ? 14.398 -30.641 -17.922 1 92.88 305 PRO A O 1
ATOM 2276 N N . ASP A 1 306 ? 12.156 -30.703 -17.891 1 92.56 306 ASP A N 1
ATOM 2277 C CA . ASP A 1 306 ? 12.016 -32.156 -18.094 1 92.56 306 ASP A CA 1
ATOM 2278 C C . ASP A 1 306 ? 12.133 -32.5 -19.578 1 92.56 306 ASP A C 1
ATOM 2280 O O . ASP A 1 306 ? 11.32 -32.062 -20.391 1 92.56 306 ASP A O 1
ATOM 2284 N N . PRO A 1 307 ? 13.125 -33.281 -19.891 1 90.62 307 PRO A N 1
ATOM 2285 C CA . PRO A 1 307 ? 13.289 -33.625 -21.312 1 90.62 307 PRO A CA 1
ATOM 2286 C C . PRO A 1 307 ? 12.125 -34.438 -21.859 1 90.62 307 PRO A C 1
ATOM 2288 O O . PRO A 1 307 ? 11.93 -34.531 -23.078 1 90.62 307 PRO A O 1
ATOM 2291 N N . ALA A 1 308 ? 11.305 -35.031 -20.984 1 91.5 308 ALA A N 1
ATOM 2292 C CA . ALA A 1 308 ? 10.258 -35.938 -21.422 1 91.5 308 ALA A CA 1
ATOM 2293 C C . ALA A 1 308 ? 8.898 -35.281 -21.453 1 91.5 308 ALA A C 1
ATOM 2295 O O . ALA A 1 308 ? 7.898 -35.875 -21.844 1 91.5 308 ALA A O 1
ATOM 2296 N N . SER A 1 309 ? 8.812 -34.062 -20.984 1 93.62 309 SER A N 1
ATOM 2297 C CA . SER A 1 309 ? 7.508 -33.438 -20.891 1 93.62 309 SER A CA 1
ATOM 2298 C C . SER A 1 309 ? 7.648 -31.906 -20.812 1 93.62 309 SER A C 1
ATOM 2300 O O . SER A 1 309 ? 8.445 -31.391 -20.031 1 93.62 309 SER A O 1
ATOM 2302 N N . CYS A 1 310 ? 6.824 -31.203 -21.594 1 94.06 310 CYS A N 1
ATOM 2303 C CA . CYS A 1 310 ? 6.828 -29.734 -21.547 1 94.06 310 CYS A CA 1
ATOM 2304 C C . CYS A 1 310 ? 6.125 -29.234 -20.281 1 94.06 310 CYS A C 1
ATOM 2306 O O . CYS A 1 310 ? 6.293 -28.078 -19.891 1 94.06 310 CYS A O 1
ATOM 2308 N N . SER A 1 311 ? 5.23 -30.062 -19.703 1 93.69 311 SER A N 1
ATOM 2309 C CA . SER A 1 311 ? 4.371 -29.625 -18.609 1 93.69 311 SER A CA 1
ATOM 2310 C C . SER A 1 311 ? 4.984 -29.969 -17.25 1 93.69 311 SER A C 1
ATOM 2312 O O . SER A 1 311 ? 4.309 -29.906 -16.219 1 93.69 311 SER A O 1
ATOM 2314 N N . SER A 1 312 ? 6.207 -30.453 -17.219 1 94.5 312 SER A N 1
ATOM 2315 C CA . SER A 1 312 ? 6.902 -30.766 -15.984 1 94.5 312 SER A CA 1
ATOM 2316 C C . SER A 1 312 ? 8.328 -30.219 -15.992 1 94.5 312 SER A C 1
ATOM 2318 O O . SER A 1 312 ? 8.82 -29.781 -17.031 1 94.5 312 SER A O 1
ATOM 2320 N N . PHE A 1 313 ? 8.938 -30.141 -14.844 1 93.25 313 PHE A N 1
ATOM 2321 C CA . PHE A 1 313 ? 10.312 -29.703 -14.664 1 93.25 313 PHE A CA 1
ATOM 2322 C C . PHE A 1 313 ? 10.945 -30.375 -13.453 1 93.25 313 PHE A C 1
ATOM 2324 O O . PHE A 1 313 ? 10.266 -31.094 -12.703 1 93.25 313 PHE A O 1
ATOM 2331 N N . TYR A 1 314 ? 12.242 -30.203 -13.344 1 93.75 314 TYR A N 1
ATOM 2332 C CA . TYR A 1 314 ? 12.953 -30.766 -12.203 1 93.75 314 TYR A CA 1
ATOM 2333 C C . TYR A 1 314 ? 13.523 -29.656 -11.32 1 93.75 314 TYR A C 1
ATOM 2335 O O . TYR A 1 314 ? 14.117 -28.703 -11.812 1 93.75 314 TYR A O 1
ATOM 2343 N N . SER A 1 315 ? 13.219 -29.719 -10.047 1 92.31 315 SER A N 1
ATOM 2344 C CA . SER A 1 315 ? 13.875 -28.906 -9.031 1 92.31 315 SER A CA 1
ATOM 2345 C C . SER A 1 315 ? 15.047 -29.641 -8.391 1 92.31 315 SER A C 1
ATOM 2347 O O . SER A 1 315 ? 14.852 -30.672 -7.742 1 92.31 315 SER A O 1
ATOM 2349 N N . CYS A 1 316 ? 16.266 -29.172 -8.578 1 91.5 316 CYS A N 1
ATOM 2350 C CA . CYS A 1 316 ? 17.469 -29.812 -8.062 1 91.5 316 CYS A CA 1
ATOM 2351 C C . CYS A 1 316 ? 17.953 -29.141 -6.781 1 91.5 316 CYS A C 1
ATOM 2353 O O . CYS A 1 316 ? 18.062 -27.906 -6.73 1 91.5 316 CYS A O 1
ATOM 2355 N N . SER A 1 317 ? 18.094 -29.828 -5.738 1 89.5 317 SER A N 1
ATOM 2356 C CA . SER A 1 317 ? 18.703 -29.406 -4.48 1 89.5 317 SER A CA 1
ATOM 2357 C C . SER A 1 317 ? 19.844 -30.344 -4.078 1 89.5 317 SER A C 1
ATOM 2359 O O . SER A 1 317 ? 19.625 -31.516 -3.824 1 89.5 317 SER A O 1
ATOM 2361 N N . ASN A 1 318 ? 21 -29.797 -4.02 1 91.62 318 ASN A N 1
ATOM 2362 C CA . ASN A 1 318 ? 22.188 -30.578 -3.695 1 91.62 318 ASN A CA 1
ATOM 2363 C C . ASN A 1 318 ? 22.312 -31.797 -4.594 1 91.62 318 ASN A C 1
ATOM 2365 O O . ASN A 1 318 ? 22.547 -32.906 -4.113 1 91.62 318 ASN A O 1
ATOM 2369 N N . GLY A 1 319 ? 21.938 -31.594 -5.797 1 90.44 319 GLY A N 1
ATOM 2370 C CA . GLY A 1 319 ? 22.141 -32.625 -6.805 1 90.44 319 GLY A CA 1
ATOM 2371 C C . GLY A 1 319 ? 20.969 -33.594 -6.906 1 90.44 319 GLY A C 1
ATOM 2372 O O . GLY A 1 319 ? 20.969 -34.469 -7.762 1 90.44 319 GLY A O 1
ATOM 2373 N N . THR A 1 320 ? 20.078 -33.5 -6.059 1 92.56 320 THR A N 1
ATOM 2374 C CA . THR A 1 320 ? 18.922 -34.406 -6.078 1 92.56 320 THR A CA 1
ATOM 2375 C C . THR A 1 320 ? 17.75 -33.781 -6.824 1 92.56 320 THR A C 1
ATOM 2377 O O . THR A 1 320 ? 17.266 -32.719 -6.438 1 92.56 320 THR A O 1
ATOM 2380 N N . PRO A 1 321 ? 17.312 -34.438 -7.871 1 93.56 321 PRO A N 1
ATOM 2381 C CA . PRO A 1 321 ? 16.188 -33.875 -8.633 1 93.56 321 PRO A CA 1
ATOM 2382 C C . PRO A 1 321 ? 14.836 -34.312 -8.078 1 93.56 321 PRO A C 1
ATOM 2384 O O . PRO A 1 321 ? 14.664 -35.469 -7.68 1 93.56 321 PRO A O 1
ATOM 2387 N N . ILE A 1 322 ? 13.953 -33.344 -8.016 1 91.25 322 ILE A N 1
ATOM 2388 C CA . ILE A 1 322 ? 12.547 -33.594 -7.73 1 91.25 322 ILE A CA 1
ATOM 2389 C C . ILE A 1 322 ? 11.695 -33.188 -8.922 1 91.25 322 ILE A C 1
ATOM 2391 O O . ILE A 1 322 ? 11.781 -32.031 -9.375 1 91.25 322 ILE A O 1
ATOM 2395 N N . LYS A 1 323 ? 10.914 -34.125 -9.414 1 92.38 323 LYS A N 1
ATOM 2396 C CA . LYS A 1 323 ? 10.062 -33.781 -10.555 1 92.38 323 LYS A CA 1
ATOM 2397 C C . LYS A 1 323 ? 8.82 -33.031 -10.117 1 92.38 323 LYS A C 1
ATOM 2399 O O . LYS A 1 323 ? 8.133 -33.438 -9.18 1 92.38 323 LYS A O 1
ATOM 2404 N N . MET A 1 324 ? 8.633 -31.906 -10.758 1 91.44 324 MET A N 1
ATOM 2405 C CA . MET A 1 324 ? 7.488 -31.047 -10.469 1 91.44 324 MET A CA 1
ATOM 2406 C C . MET A 1 324 ? 6.594 -30.906 -11.695 1 91.44 324 MET A C 1
ATOM 2408 O O . MET A 1 324 ? 7.078 -30.922 -12.828 1 91.44 324 MET A O 1
ATOM 2412 N N . GLN A 1 325 ? 5.246 -30.828 -11.438 1 90.62 325 GLN A N 1
ATOM 2413 C CA . GLN A 1 325 ? 4.285 -30.641 -12.523 1 90.62 325 GLN A CA 1
ATOM 2414 C C . GLN A 1 325 ? 3.76 -29.203 -12.539 1 90.62 325 GLN A C 1
ATOM 2416 O O . GLN A 1 325 ? 3.445 -28.641 -11.492 1 90.62 325 GLN A O 1
ATOM 2421 N N . CYS A 1 326 ? 3.73 -28.609 -13.75 1 91.44 326 CYS A N 1
ATOM 2422 C CA . CYS A 1 326 ? 3.055 -27.328 -13.906 1 91.44 326 CYS A CA 1
ATOM 2423 C C . CYS A 1 326 ? 1.543 -27.484 -13.805 1 91.44 326 CYS A C 1
ATOM 2425 O O . CYS A 1 326 ? 1.023 -28.594 -13.93 1 91.44 326 CYS A O 1
ATOM 2427 N N . GLY A 1 327 ? 0.914 -26.328 -13.484 1 86.19 327 GLY A N 1
ATOM 2428 C CA . GLY A 1 327 ? -0.541 -26.328 -13.492 1 86.19 327 GLY A CA 1
ATOM 2429 C C . GLY A 1 327 ? -1.125 -26.75 -14.828 1 86.19 327 GLY A C 1
ATOM 2430 O O . GLY A 1 327 ? -0.431 -26.734 -15.852 1 86.19 327 GLY A O 1
ATOM 2431 N N . THR A 1 328 ? -2.412 -27.188 -14.734 1 86.94 328 THR A N 1
ATOM 2432 C CA . THR A 1 328 ? -3.096 -27.656 -15.93 1 86.94 328 THR A CA 1
ATOM 2433 C C . THR A 1 328 ? -2.992 -26.641 -17.062 1 86.94 328 THR A C 1
ATOM 2435 O O . THR A 1 328 ? -3.303 -25.469 -16.875 1 86.94 328 THR A O 1
ATOM 2438 N N . GLY A 1 329 ? -2.539 -27.125 -18.156 1 88.25 329 GLY A N 1
ATOM 2439 C CA . GLY A 1 329 ? -2.484 -26.297 -19.359 1 88.25 329 GLY A CA 1
ATOM 2440 C C . GLY A 1 329 ? -1.227 -25.453 -19.438 1 88.25 329 GLY A C 1
ATOM 2441 O O . GLY A 1 329 ? -1.037 -24.719 -20.406 1 88.25 329 GLY A O 1
ATOM 2442 N N . LEU A 1 330 ? -0.345 -25.562 -18.469 1 91.31 330 LEU A N 1
ATOM 2443 C CA . LEU A 1 330 ? 0.85 -24.719 -18.453 1 91.31 330 LEU A CA 1
ATOM 2444 C C . LEU A 1 330 ? 2.094 -25.547 -18.766 1 91.31 330 LEU A C 1
ATOM 2446 O O . LEU A 1 330 ? 2.078 -26.781 -18.641 1 91.31 330 LEU A O 1
ATOM 2450 N N . TYR A 1 331 ? 3.104 -24.875 -19.344 1 93.56 331 TYR A N 1
ATOM 2451 C CA . TYR A 1 331 ? 4.414 -25.438 -19.625 1 93.56 331 TYR A CA 1
ATOM 2452 C C . TYR A 1 331 ? 5.496 -24.766 -18.781 1 93.56 331 TYR A C 1
ATOM 2454 O O . TYR A 1 331 ? 5.344 -23.625 -18.359 1 93.56 331 TYR A O 1
ATOM 2462 N N . PHE A 1 332 ? 6.527 -25.516 -18.516 1 93.62 332 PHE A N 1
ATOM 2463 C CA . PHE A 1 332 ? 7.664 -24.906 -17.844 1 93.62 332 PHE A CA 1
ATOM 2464 C C . PHE A 1 332 ? 8.453 -24.016 -18.797 1 93.62 332 PHE A C 1
ATOM 2466 O O . PHE A 1 332 ? 8.82 -24.438 -19.891 1 93.62 332 PHE A O 1
ATOM 2473 N N . ASN A 1 333 ? 8.609 -22.703 -18.438 1 91 333 ASN A N 1
ATOM 2474 C CA . ASN A 1 333 ? 9.414 -21.734 -19.172 1 91 333 ASN A CA 1
ATOM 2475 C C . ASN A 1 333 ? 10.852 -21.672 -18.656 1 91 333 ASN A C 1
ATOM 2477 O O . ASN A 1 333 ? 11.102 -21.109 -17.594 1 91 333 ASN A O 1
ATOM 2481 N N . PRO A 1 334 ? 11.766 -22.266 -19.359 1 89.06 334 PRO A N 1
ATOM 2482 C CA . PRO A 1 334 ? 13.133 -22.312 -18.844 1 89.06 334 PRO A CA 1
ATOM 2483 C C . PRO A 1 334 ? 13.812 -20.953 -18.812 1 89.06 334 PRO A C 1
ATOM 2485 O O . PRO A 1 334 ? 14.82 -20.766 -18.141 1 89.06 334 PRO A O 1
ATOM 2488 N N . THR A 1 335 ? 13.305 -19.969 -19.562 1 85.44 335 THR A N 1
ATOM 2489 C CA . THR A 1 335 ? 13.859 -18.625 -19.594 1 85.44 335 THR A CA 1
ATOM 2490 C C . THR A 1 335 ? 13.445 -17.844 -18.359 1 85.44 335 THR A C 1
ATOM 2492 O O . THR A 1 335 ? 14.273 -17.172 -17.734 1 85.44 335 THR A O 1
ATOM 2495 N N . LEU A 1 336 ? 12.258 -18.016 -18 1 85.44 336 LEU A N 1
ATOM 2496 C CA . LEU A 1 336 ? 11.734 -17.25 -16.875 1 85.44 336 LEU A CA 1
ATOM 2497 C C . LEU A 1 336 ? 11.797 -18.062 -15.586 1 85.44 336 LEU A C 1
ATOM 2499 O O . LEU A 1 336 ? 11.609 -17.531 -14.492 1 85.44 336 LEU A O 1
ATOM 2503 N N . LEU A 1 337 ? 11.938 -19.359 -15.719 1 87.5 337 LEU A N 1
ATOM 2504 C CA . LEU A 1 337 ? 12.086 -20.297 -14.617 1 87.5 337 LEU A CA 1
ATOM 2505 C C . LEU A 1 337 ? 10.805 -20.406 -13.805 1 87.5 337 LEU A C 1
ATOM 2507 O O . LEU A 1 337 ? 10.852 -20.453 -12.57 1 87.5 337 LEU A O 1
ATOM 2511 N N . VAL A 1 338 ? 9.695 -20.359 -14.484 1 88.25 338 VAL A N 1
ATOM 2512 C CA . VAL A 1 338 ? 8.367 -20.547 -13.898 1 88.25 338 VAL A CA 1
ATOM 2513 C C . VAL A 1 338 ? 7.449 -21.219 -14.922 1 88.25 338 VAL A C 1
ATOM 2515 O O . VAL A 1 338 ? 7.77 -21.266 -16.109 1 88.25 338 VAL A O 1
ATOM 2518 N N . CYS A 1 339 ? 6.391 -21.844 -14.453 1 89.81 339 CYS A N 1
ATOM 2519 C CA . CYS A 1 339 ? 5.359 -22.344 -15.352 1 89.81 339 CYS A CA 1
ATOM 2520 C C . CYS A 1 339 ? 4.633 -21.188 -16.047 1 89.81 339 CYS A C 1
ATOM 2522 O O . CYS A 1 339 ? 4.344 -20.172 -15.422 1 89.81 339 CYS A O 1
ATOM 2524 N N . ASP A 1 340 ? 4.402 -21.312 -17.328 1 89.56 340 ASP A N 1
ATOM 2525 C CA . ASP A 1 340 ? 3.898 -20.281 -18.219 1 89.56 340 ASP A CA 1
ATOM 2526 C C . ASP A 1 340 ? 2.928 -20.859 -19.25 1 89.56 340 ASP A C 1
ATOM 2528 O O . ASP A 1 340 ? 2.789 -22.078 -19.359 1 89.56 340 ASP A O 1
ATOM 2532 N N . TRP A 1 341 ? 2.213 -19.984 -19.828 1 90.94 341 TRP A N 1
ATOM 2533 C CA . TRP A 1 341 ? 1.322 -20.422 -20.906 1 90.94 341 TRP A CA 1
ATOM 2534 C C . TRP A 1 341 ? 2.117 -20.953 -22.094 1 90.94 341 TRP A C 1
ATOM 2536 O O . TRP A 1 341 ? 3.16 -20.406 -22.438 1 90.94 341 TRP A O 1
ATOM 2546 N N . PRO A 1 342 ? 1.574 -22 -22.781 1 92.31 342 PRO A N 1
ATOM 2547 C CA . PRO A 1 342 ? 2.305 -22.656 -23.859 1 92.31 342 PRO A CA 1
ATOM 2548 C C . PRO A 1 342 ? 2.707 -21.688 -24.969 1 92.31 342 PRO A C 1
ATOM 2550 O O . PRO A 1 342 ? 3.762 -21.859 -25.594 1 92.31 342 PRO A O 1
ATOM 2553 N N . SER A 1 343 ? 1.917 -20.641 -25.172 1 90.31 343 SER A N 1
ATOM 2554 C CA . SER A 1 343 ? 2.199 -19.688 -26.234 1 90.31 343 SER A CA 1
ATOM 2555 C C . SER A 1 343 ? 3.516 -18.953 -25.984 1 90.31 343 SER A C 1
ATOM 2557 O O . SER A 1 343 ? 4.109 -18.391 -26.906 1 90.31 343 SER A O 1
ATOM 2559 N N . ASN A 1 344 ? 3.988 -18.953 -24.734 1 89.44 344 ASN A N 1
ATOM 2560 C CA . ASN A 1 344 ? 5.199 -18.219 -24.375 1 89.44 344 ASN A CA 1
ATOM 2561 C C . ASN A 1 344 ? 6.406 -19.141 -24.281 1 89.44 344 ASN A C 1
ATOM 2563 O O . ASN A 1 344 ? 7.508 -18.703 -23.953 1 89.44 344 ASN A O 1
ATOM 2567 N N . VAL A 1 345 ? 6.223 -20.422 -24.531 1 90.88 345 VAL A N 1
ATOM 2568 C CA . VAL A 1 345 ? 7.27 -21.391 -24.25 1 90.88 345 VAL A CA 1
ATOM 2569 C C . VAL A 1 345 ? 7.609 -22.156 -25.531 1 90.88 345 VAL A C 1
ATOM 2571 O O . VAL A 1 345 ? 6.719 -22.672 -26.219 1 90.88 345 VAL A O 1
ATOM 2574 N N . ASN A 1 346 ? 8.852 -22.156 -25.891 1 87.56 346 ASN A N 1
ATOM 2575 C CA . ASN A 1 346 ? 9.328 -23.016 -26.969 1 87.56 346 ASN A CA 1
ATOM 2576 C C . ASN A 1 346 ? 9.742 -24.391 -26.469 1 87.56 346 ASN A C 1
ATOM 2578 O O . ASN A 1 346 ? 10.875 -24.578 -26 1 87.56 346 ASN A O 1
ATOM 2582 N N . CYS A 1 347 ? 8.844 -25.266 -26.453 1 87.19 347 CYS A N 1
ATOM 2583 C CA . CYS A 1 347 ? 9.109 -26.594 -25.922 1 87.19 347 CYS A CA 1
ATOM 2584 C C . CYS A 1 347 ? 8.719 -27.672 -26.938 1 87.19 347 CYS A C 1
ATOM 2586 O O . CYS A 1 347 ? 7.613 -27.641 -27.469 1 87.19 347 CYS A O 1
ATOM 2588 N N . THR A 1 348 ? 9.758 -28.469 -27.359 1 79.25 348 THR A N 1
ATOM 2589 C CA . THR A 1 348 ? 9.523 -29.641 -28.203 1 79.25 348 THR A CA 1
ATOM 2590 C C . THR A 1 348 ? 9.953 -30.922 -27.5 1 79.25 348 THR A C 1
ATOM 2592 O O . THR A 1 348 ? 11.031 -30.969 -26.906 1 79.25 348 THR A O 1
ATOM 2595 N N . VAL A 1 349 ? 9.016 -31.766 -27.172 1 74.25 349 VAL A N 1
ATOM 2596 C CA . VAL A 1 349 ? 9.359 -33.031 -26.547 1 74.25 349 VAL A CA 1
ATOM 2597 C C . VAL A 1 349 ? 9.852 -34.031 -27.609 1 74.25 349 VAL A C 1
ATOM 2599 O O . VAL A 1 349 ? 9.305 -34.062 -28.719 1 74.25 349 VAL A O 1
ATOM 2602 N N . SER A 1 350 ? 11.148 -34.344 -27.672 1 53.72 350 SER A N 1
ATOM 2603 C CA . SER A 1 350 ? 11.625 -35.375 -28.594 1 53.72 350 SER A CA 1
ATOM 2604 C C . SER A 1 350 ? 10.828 -36.688 -28.438 1 53.72 350 SER A C 1
ATOM 2606 O O . SER A 1 350 ? 10.625 -37.156 -27.328 1 53.72 350 SER A O 1
ATOM 2608 N N . GLY A 1 351 ? 9.867 -36.938 -29.391 1 44.09 351 GLY A N 1
ATOM 2609 C CA . GLY A 1 351 ? 9.258 -38.25 -29.484 1 44.09 351 GLY A CA 1
ATOM 2610 C C . GLY A 1 351 ? 10.25 -39.375 -29.25 1 44.09 351 GLY A C 1
ATOM 2611 O O . GLY A 1 351 ? 11.453 -39.188 -29.438 1 44.09 351 GLY A O 1
ATOM 2612 N N . MET B 1 1 ? 6.949 -8.047 13.078 1 27.02 1 MET B N 1
ATOM 2613 C CA . MET B 1 1 ? 7.73 -8.336 11.883 1 27.02 1 MET B CA 1
ATOM 2614 C C . MET B 1 1 ? 8.734 -9.453 12.148 1 27.02 1 MET B C 1
ATOM 2616 O O . MET B 1 1 ? 9.711 -9.25 12.875 1 27.02 1 MET B O 1
ATOM 2620 N N . THR B 1 2 ? 8.305 -10.602 12.305 1 32.5 2 THR B N 1
ATOM 2621 C CA . THR B 1 2 ? 9.203 -11.711 12.594 1 32.5 2 THR B CA 1
ATOM 2622 C C . THR B 1 2 ? 10.461 -11.625 11.734 1 32.5 2 THR B C 1
ATOM 2624 O O . THR B 1 2 ? 10.391 -11.266 10.555 1 32.5 2 THR B O 1
ATOM 2627 N N . SER B 1 3 ? 11.633 -11.5 12.203 1 36.03 3 SER B N 1
ATOM 2628 C CA . SER B 1 3 ? 13.031 -11.445 11.805 1 36.03 3 SER B CA 1
ATOM 2629 C C . SER B 1 3 ? 13.305 -12.375 10.625 1 36.03 3 SER B C 1
ATOM 2631 O O . SER B 1 3 ? 14.359 -12.281 9.984 1 36.03 3 SER B O 1
ATOM 2633 N N . ILE B 1 4 ? 12.742 -13.602 10.742 1 40.06 4 ILE B N 1
ATOM 2634 C CA . ILE B 1 4 ? 13.305 -14.641 9.891 1 40.06 4 ILE B CA 1
ATOM 2635 C C . ILE B 1 4 ? 13.117 -14.258 8.422 1 40.06 4 ILE B C 1
ATOM 2637 O O . ILE B 1 4 ? 13.445 -15.039 7.527 1 40.06 4 ILE B O 1
ATOM 2641 N N . GLY B 1 5 ? 11.977 -13.57 8.086 1 45.66 5 GLY B N 1
ATOM 2642 C CA . GLY B 1 5 ? 11.25 -13.828 6.852 1 45.66 5 GLY B CA 1
ATOM 2643 C C . GLY B 1 5 ? 12.062 -13.5 5.609 1 45.66 5 GLY B C 1
ATOM 2644 O O . GLY B 1 5 ? 12.164 -14.32 4.699 1 45.66 5 GLY B O 1
ATOM 2645 N N . TYR B 1 6 ? 12.133 -12.109 5.156 1 56.09 6 TYR B N 1
ATOM 2646 C CA . TYR B 1 6 ? 12.477 -11.797 3.773 1 56.09 6 TYR B CA 1
ATOM 2647 C C . TYR B 1 6 ? 13.984 -11.805 3.568 1 56.09 6 TYR B C 1
ATOM 2649 O O . TYR B 1 6 ? 14.734 -11.383 4.453 1 56.09 6 TYR B O 1
ATOM 2657 N N . ASP B 1 7 ? 14.453 -12.797 2.828 1 67.56 7 ASP B N 1
ATOM 2658 C CA . ASP B 1 7 ? 15.812 -12.594 2.334 1 67.56 7 ASP B CA 1
ATOM 2659 C C . ASP B 1 7 ? 15.945 -11.242 1.635 1 67.56 7 ASP B C 1
ATOM 2661 O O . ASP B 1 7 ? 15.688 -11.133 0.434 1 67.56 7 ASP B O 1
ATOM 2665 N N . VAL B 1 8 ? 16.156 -10.188 2.459 1 71.75 8 VAL B N 1
ATOM 2666 C CA . VAL B 1 8 ? 16.219 -8.805 2.002 1 71.75 8 VAL B CA 1
ATOM 2667 C C . VAL B 1 8 ? 17.172 -8.695 0.821 1 71.75 8 VAL B C 1
ATOM 2669 O O . VAL B 1 8 ? 16.922 -7.938 -0.121 1 71.75 8 VAL B O 1
ATOM 2672 N N . LEU B 1 9 ? 18.172 -9.555 0.834 1 70.5 9 LEU B N 1
ATOM 2673 C CA . LEU B 1 9 ? 19.156 -9.484 -0.243 1 70.5 9 LEU B CA 1
ATOM 2674 C C . LEU B 1 9 ? 18.562 -9.992 -1.552 1 70.5 9 LEU B C 1
ATOM 2676 O O . LEU B 1 9 ? 18.734 -9.375 -2.604 1 70.5 9 LEU B O 1
ATOM 2680 N N . ILE B 1 10 ? 17.922 -11.055 -1.464 1 72.94 10 ILE B N 1
ATOM 2681 C CA . ILE B 1 10 ? 17.312 -11.602 -2.666 1 72.94 10 ILE B CA 1
ATOM 2682 C C . ILE B 1 10 ? 16.266 -10.625 -3.207 1 72.94 10 ILE B C 1
ATOM 2684 O O . ILE B 1 10 ? 16.172 -10.414 -4.418 1 72.94 10 ILE B O 1
ATOM 2688 N N . MET B 1 11 ? 15.602 -9.992 -2.312 1 78.75 11 MET B N 1
ATOM 2689 C CA . MET B 1 11 ? 14.578 -9.023 -2.695 1 78.75 11 MET B CA 1
ATOM 2690 C C . MET B 1 11 ? 15.203 -7.816 -3.389 1 78.75 11 MET B C 1
ATOM 2692 O O . MET B 1 11 ? 14.656 -7.297 -4.363 1 78.75 11 MET B O 1
ATOM 2696 N N . SER B 1 12 ? 16.328 -7.461 -2.891 1 79.5 12 SER B N 1
ATOM 2697 C CA . SER B 1 12 ? 16.984 -6.285 -3.447 1 79.5 12 SER B CA 1
ATOM 2698 C C . SER B 1 12 ? 17.422 -6.523 -4.891 1 79.5 12 SER B C 1
ATOM 2700 O O . SER B 1 12 ? 17.516 -5.582 -5.68 1 79.5 12 SER B O 1
ATOM 2702 N N . GLN B 1 13 ? 17.578 -7.742 -5.223 1 81.56 13 GLN B N 1
ATOM 2703 C CA . GLN B 1 13 ? 18.031 -8.07 -6.57 1 81.56 13 GLN B CA 1
AT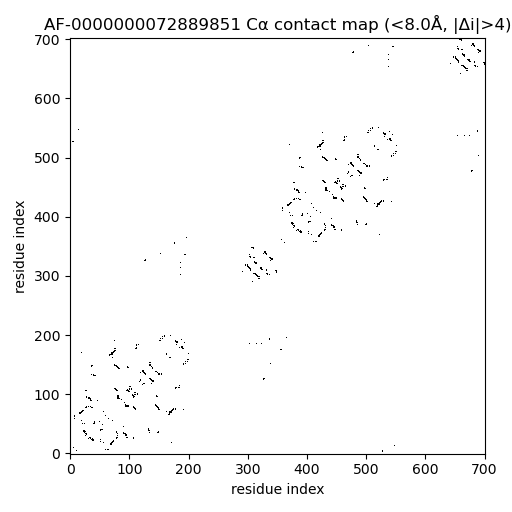OM 2704 C C . GLN B 1 13 ? 16.859 -8.133 -7.543 1 81.56 13 GLN B C 1
ATOM 2706 O O . GLN B 1 13 ? 17.016 -7.844 -8.734 1 81.56 13 GLN B O 1
ATOM 2711 N N . LYS B 1 14 ? 15.789 -8.375 -6.965 1 84 14 LYS B N 1
ATOM 2712 C CA . LYS B 1 14 ? 14.648 -8.609 -7.844 1 84 14 LYS B CA 1
ATOM 2713 C C . LYS B 1 14 ? 13.75 -7.383 -7.922 1 84 14 LYS B C 1
ATOM 2715 O O . LYS B 1 14 ? 12.945 -7.254 -8.852 1 84 14 LYS B O 1
ATOM 2720 N N . LEU B 1 15 ? 13.977 -6.473 -7.008 1 88.31 15 LEU B N 1
ATOM 2721 C CA . LEU B 1 15 ? 13.117 -5.297 -6.934 1 88.31 15 LEU B CA 1
ATOM 2722 C C . LEU B 1 15 ? 13.891 -4.035 -7.301 1 88.31 15 LEU B C 1
ATOM 2724 O O . LEU B 1 15 ? 15.07 -3.902 -6.957 1 88.31 15 LEU B O 1
ATOM 2728 N N . ASN B 1 16 ? 13.219 -3.098 -7.988 1 91.06 16 ASN B N 1
ATOM 2729 C CA . ASN B 1 16 ? 13.812 -1.787 -8.227 1 91.06 16 ASN B CA 1
ATOM 2730 C C . ASN B 1 16 ? 13.82 -0.938 -6.957 1 91.06 16 ASN B C 1
ATOM 2732 O O . ASN B 1 16 ? 14.781 -0.219 -6.688 1 91.06 16 ASN B O 1
ATOM 2736 N N . PHE B 1 17 ? 12.758 -1.105 -6.246 1 91.75 17 PHE B N 1
ATOM 2737 C CA . PHE B 1 17 ? 12.664 -0.417 -4.965 1 91.75 17 PHE B CA 1
ATOM 2738 C C . PHE B 1 17 ? 11.578 -1.044 -4.094 1 91.75 17 PHE B C 1
ATOM 2740 O O . PHE B 1 17 ? 10.805 -1.88 -4.562 1 91.75 17 PHE B O 1
ATOM 2747 N N . ILE B 1 18 ? 11.617 -0.692 -2.834 1 91.62 18 ILE B N 1
ATOM 2748 C CA . ILE B 1 18 ? 10.578 -1.116 -1.9 1 91.62 18 ILE B CA 1
ATOM 2749 C C . ILE B 1 18 ? 9.898 0.11 -1.294 1 91.62 18 ILE B C 1
ATOM 2751 O O . ILE B 1 18 ? 10.531 1.158 -1.128 1 91.62 18 ILE B O 1
ATOM 2755 N N . ASN B 1 19 ? 8.609 0.01 -1.123 1 92.88 19 ASN B N 1
ATOM 2756 C CA . ASN B 1 19 ? 7.855 0.968 -0.323 1 92.88 19 ASN B CA 1
ATOM 2757 C C . ASN B 1 19 ? 7.641 0.461 1.101 1 92.88 19 ASN B C 1
ATOM 2759 O O . ASN B 1 19 ? 6.879 -0.484 1.317 1 92.88 19 ASN B O 1
ATOM 2763 N N . LEU B 1 20 ? 8.297 1.06 2.033 1 92.69 20 LEU B N 1
ATOM 2764 C CA . LEU B 1 20 ? 8.18 0.655 3.43 1 92.69 20 LEU B CA 1
ATOM 2765 C C . LEU B 1 20 ? 6.992 1.342 4.098 1 92.69 20 LEU B C 1
ATOM 2767 O O . LEU B 1 20 ? 6.922 2.572 4.133 1 92.69 20 LEU B O 1
ATOM 2771 N N . MET B 1 21 ? 6.094 0.579 4.551 1 93.56 21 MET B N 1
ATOM 2772 C CA . MET B 1 21 ? 4.906 1.124 5.199 1 93.56 21 MET B CA 1
ATOM 2773 C C . MET B 1 21 ? 5.207 1.53 6.637 1 93.56 21 MET B C 1
ATOM 2775 O O . MET B 1 21 ? 4.883 0.798 7.574 1 93.56 21 MET B O 1
ATOM 2779 N N . THR B 1 22 ? 5.75 2.66 6.812 1 96.69 22 THR B N 1
ATOM 2780 C CA . THR B 1 22 ? 6.188 3.143 8.117 1 96.69 22 THR B CA 1
ATOM 2781 C C . THR B 1 22 ? 5.078 3.934 8.805 1 96.69 22 THR B C 1
ATOM 2783 O O . THR B 1 22 ? 5.305 5.051 9.266 1 96.69 22 THR B O 1
ATOM 2786 N N . TYR B 1 23 ? 3.943 3.383 8.883 1 96.5 23 TYR B N 1
ATOM 2787 C CA . TYR B 1 23 ? 2.746 3.871 9.562 1 96.5 23 TYR B CA 1
ATOM 2788 C C . TYR B 1 23 ? 1.888 2.711 10.055 1 96.5 23 TYR B C 1
ATOM 2790 O O . TYR B 1 23 ? 2.227 1.545 9.844 1 96.5 23 TYR B O 1
ATOM 2798 N N . ASP B 1 24 ? 0.961 3.084 10.836 1 95.88 24 ASP B N 1
ATOM 2799 C CA . ASP B 1 24 ? 0.078 2.105 11.461 1 95.88 24 ASP B CA 1
ATOM 2800 C C . ASP B 1 24 ? 0.84 1.236 12.461 1 95.88 24 ASP B C 1
ATOM 2802 O O . ASP B 1 24 ? 0.553 0.046 12.602 1 95.88 24 ASP B O 1
ATOM 2806 N N . PHE B 1 25 ? 1.8 1.799 13.055 1 96.25 25 PHE B N 1
ATOM 2807 C CA . PHE B 1 25 ? 2.49 1.125 14.148 1 96.25 25 PHE B CA 1
ATOM 2808 C C . PHE B 1 25 ? 1.564 0.95 15.344 1 96.25 25 PHE B C 1
ATOM 2810 O O . PHE B 1 25 ? 1.742 0.027 16.141 1 96.25 25 PHE B O 1
ATOM 2817 N N . HIS B 1 26 ? 0.636 1.898 15.453 1 95.81 26 HIS B N 1
ATOM 2818 C CA . HIS B 1 26 ? -0.412 1.869 16.469 1 95.81 26 HIS B CA 1
ATOM 2819 C C . HIS B 1 26 ? -1.782 2.127 15.852 1 95.81 26 HIS B C 1
ATOM 2821 O O . HIS B 1 26 ? -1.896 2.861 14.867 1 95.81 26 HIS B O 1
ATOM 2827 N N . GLY B 1 27 ? -2.762 1.482 16.453 1 95.88 27 GLY B N 1
ATOM 2828 C CA . GLY B 1 27 ? -4.133 1.657 16 1 95.88 27 GLY B CA 1
ATOM 2829 C C . GLY B 1 27 ? -5.16 1.189 17.016 1 95.88 27 GLY B C 1
ATOM 2830 O O . GLY B 1 27 ? -4.914 0.25 17.766 1 95.88 27 GLY B O 1
ATOM 2831 N N . ALA B 1 28 ? -6.281 1.795 16.953 1 95.25 28 ALA B N 1
ATOM 2832 C CA . ALA B 1 28 ? -7.301 1.552 17.969 1 95.25 28 ALA B CA 1
ATOM 2833 C C . ALA B 1 28 ? -7.902 0.157 17.812 1 95.25 28 ALA B C 1
ATOM 2835 O O . ALA B 1 28 ? -8.367 -0.432 18.797 1 95.25 28 ALA B O 1
ATOM 2836 N N . SER B 1 29 ? -7.922 -0.363 16.656 1 90.69 29 SER B N 1
ATOM 2837 C CA . SER B 1 29 ? -8.523 -1.668 16.391 1 90.69 29 SER B CA 1
ATOM 2838 C C . SER B 1 29 ? -7.742 -2.779 17.094 1 90.69 29 SER B C 1
ATOM 2840 O O . SER B 1 29 ? -8.32 -3.781 17.516 1 90.69 29 SER B O 1
ATOM 2842 N N . TRP B 1 30 ? -6.422 -2.627 17.234 1 90.56 30 TRP B N 1
ATOM 2843 C CA . TRP B 1 30 ? -5.633 -3.691 17.844 1 90.56 30 TRP B CA 1
ATOM 2844 C C . TRP B 1 30 ? -4.98 -3.217 19.141 1 90.56 30 TRP B C 1
ATOM 2846 O O . TRP B 1 30 ? -4.48 -4.023 19.922 1 90.56 30 TRP B O 1
ATOM 2856 N N . GLU B 1 31 ? -5.059 -1.967 19.391 1 95.5 31 GLU B N 1
ATOM 2857 C CA . GLU B 1 31 ? -4.633 -1.359 20.656 1 95.5 31 GLU B CA 1
ATOM 2858 C C . GLU B 1 31 ? -5.672 -0.365 21.156 1 95.5 31 GLU B C 1
ATOM 2860 O O . GLU B 1 31 ? -5.41 0.838 21.219 1 95.5 31 GLU B O 1
ATOM 2865 N N . PRO B 1 32 ? -6.816 -0.849 21.656 1 96.88 32 PRO B N 1
ATOM 2866 C CA . PRO B 1 32 ? -7.945 0.036 21.953 1 96.88 32 PRO B CA 1
ATOM 2867 C C . PRO B 1 32 ? -7.754 0.813 23.266 1 96.88 32 PRO B C 1
ATOM 2869 O O . PRO B 1 32 ? -8.477 1.78 23.516 1 96.88 32 PRO B O 1
ATOM 2872 N N . THR B 1 33 ? -6.797 0.427 24.062 1 97.62 33 THR B N 1
ATOM 2873 C CA . THR B 1 33 ? -6.777 0.986 25.406 1 97.62 33 THR B CA 1
ATOM 2874 C C . THR B 1 33 ? -5.691 2.053 25.531 1 97.62 33 THR B C 1
ATOM 2876 O O . THR B 1 33 ? -5.57 2.703 26.578 1 97.62 33 THR B O 1
ATOM 2879 N N . VAL B 1 34 ? -4.859 2.199 24.469 1 97.25 34 VAL B N 1
ATOM 2880 C CA . VAL B 1 34 ? -3.752 3.145 24.531 1 97.25 34 VAL B CA 1
ATOM 2881 C C . VAL B 1 34 ? -3.656 3.92 23.219 1 97.25 34 VAL B C 1
ATOM 2883 O O . VAL B 1 34 ? -3.441 3.332 22.156 1 97.25 34 VAL B O 1
ATOM 2886 N N . ALA B 1 35 ? -3.842 5.227 23.344 1 97.81 35 ALA B N 1
ATOM 2887 C CA . ALA B 1 35 ? -3.691 6.105 22.188 1 97.81 35 ALA B CA 1
ATOM 2888 C C . ALA B 1 35 ? -2.23 6.492 21.969 1 97.81 35 ALA B C 1
ATOM 2890 O O . ALA B 1 35 ? -1.587 7.027 22.875 1 97.81 35 ALA B O 1
ATOM 2891 N N . ASP B 1 36 ? -1.737 6.184 20.797 1 97.88 36 ASP B N 1
ATOM 2892 C CA . ASP B 1 36 ? -0.373 6.559 20.438 1 97.88 36 ASP B CA 1
ATOM 2893 C C . ASP B 1 36 ? -0.268 6.906 18.953 1 97.88 36 ASP B C 1
ATOM 2895 O O . ASP B 1 36 ? -1.147 6.555 18.172 1 97.88 36 ASP B O 1
ATOM 2899 N N . HIS B 1 37 ? 0.774 7.695 18.688 1 98.25 37 HIS B N 1
ATOM 2900 C CA . HIS B 1 37 ? 0.957 8.117 17.312 1 98.25 37 HIS B CA 1
ATOM 2901 C C . HIS B 1 37 ? 1.229 6.926 16.391 1 98.25 37 HIS B C 1
ATOM 2903 O O . HIS B 1 37 ? 2.074 6.086 16.703 1 98.25 37 HIS B O 1
ATOM 2909 N N . HIS B 1 38 ? 0.607 6.863 15.266 1 97.94 38 HIS B N 1
ATOM 2910 C CA . HIS B 1 38 ? 0.668 5.664 14.438 1 97.94 38 HIS B CA 1
ATOM 2911 C C . HIS B 1 38 ? 1.847 5.727 13.469 1 97.94 38 HIS B C 1
ATOM 2913 O O . HIS B 1 38 ? 2.158 4.734 12.805 1 97.94 38 HIS B O 1
ATOM 2919 N N . SER B 1 39 ? 2.547 6.848 13.414 1 98.31 39 SER B N 1
ATOM 2920 C CA . SER B 1 39 ? 3.623 7.008 12.445 1 98.31 39 SER B CA 1
ATOM 2921 C C . SER B 1 39 ? 4.809 7.75 13.047 1 98.31 39 SER B C 1
ATOM 2923 O O . SER B 1 39 ? 5.273 8.75 12.5 1 98.31 39 SER B O 1
ATOM 2925 N N . PRO B 1 40 ? 5.352 7.234 14.109 1 98.38 40 PRO B N 1
ATOM 2926 C CA . PRO B 1 40 ? 6.547 7.871 14.664 1 98.38 40 PRO B CA 1
ATOM 2927 C C . PRO B 1 40 ? 7.742 7.812 13.711 1 98.38 40 PRO B C 1
ATOM 2929 O O . PRO B 1 40 ? 7.945 6.801 13.039 1 98.38 40 PRO B O 1
ATOM 2932 N N . LEU B 1 41 ? 8.484 8.945 13.641 1 98.44 41 LEU B N 1
ATOM 2933 C CA . LEU B 1 41 ? 9.711 8.961 12.852 1 98.44 41 LEU B CA 1
ATOM 2934 C C . LEU B 1 41 ? 10.875 8.367 13.641 1 98.44 41 LEU B C 1
ATOM 2936 O O . LEU B 1 41 ? 11.656 7.578 13.109 1 98.44 41 LEU B O 1
ATOM 2940 N N . ARG B 1 42 ? 10.93 8.773 14.922 1 97.38 42 ARG B N 1
ATOM 2941 C CA . ARG B 1 42 ? 12.055 8.375 15.758 1 97.38 42 ARG B CA 1
ATOM 2942 C C . ARG B 1 42 ? 11.57 7.746 17.062 1 97.38 42 ARG B C 1
ATOM 2944 O O . ARG B 1 42 ? 10.414 7.914 17.438 1 97.38 42 ARG B O 1
ATOM 2951 N N . LYS B 1 43 ? 12.5 7.094 17.641 1 95.56 43 LYS B N 1
ATOM 2952 C CA . LYS B 1 43 ? 12.234 6.496 18.938 1 95.56 43 LYS B CA 1
ATOM 2953 C C . LYS B 1 43 ? 11.953 7.566 20 1 95.56 43 LYS B C 1
ATOM 2955 O O . LYS B 1 43 ? 12.57 8.633 19.969 1 95.56 43 LYS B O 1
ATOM 2960 N N . ARG B 1 44 ? 11.031 7.23 20.906 1 93.75 44 ARG B N 1
ATOM 2961 C CA . ARG B 1 44 ? 10.695 8.109 22.016 1 93.75 44 ARG B CA 1
ATOM 2962 C C . ARG B 1 44 ? 10.945 7.418 23.359 1 93.75 44 ARG B C 1
ATOM 2964 O O . ARG B 1 44 ? 10.789 6.203 23.469 1 93.75 44 ARG B O 1
ATOM 2971 N N . PRO B 1 45 ? 11.336 8.18 24.312 1 90.06 45 PRO B N 1
ATOM 2972 C CA . PRO B 1 45 ? 11.523 7.582 25.625 1 90.06 45 PRO B CA 1
ATOM 2973 C C . PRO B 1 45 ? 10.242 6.945 26.172 1 90.06 45 PRO B C 1
ATOM 2975 O O . PRO B 1 45 ? 10.312 5.98 26.938 1 90.06 45 PRO B O 1
ATOM 2978 N N . THR B 1 46 ? 9.125 7.375 25.828 1 85.25 46 THR B N 1
ATOM 2979 C CA . THR B 1 46 ? 7.832 6.926 26.344 1 85.25 46 THR B CA 1
ATOM 2980 C C . THR B 1 46 ? 7.359 5.68 25.594 1 85.25 46 THR B C 1
ATOM 2982 O O . THR B 1 46 ? 6.348 5.078 25.953 1 85.25 46 THR B O 1
ATOM 2985 N N . ASP B 1 47 ? 8.078 5.316 24.547 1 82.81 47 ASP B N 1
ATOM 2986 C CA . ASP B 1 47 ? 7.762 4.117 23.766 1 82.81 47 ASP B CA 1
ATOM 2987 C C . ASP B 1 47 ? 8.992 3.223 23.625 1 82.81 47 ASP B C 1
ATOM 2989 O O . ASP B 1 47 ? 9.852 3.477 22.781 1 82.81 47 ASP B O 1
ATOM 2993 N N . PRO B 1 48 ? 8.93 2.158 24.359 1 78.06 48 PRO B N 1
ATOM 2994 C CA . PRO B 1 48 ? 10.117 1.301 24.328 1 78.06 48 PRO B CA 1
ATOM 2995 C C . PRO B 1 48 ? 10.156 0.377 23.125 1 78.06 48 PRO B C 1
ATOM 2997 O O . PRO B 1 48 ? 11.148 -0.317 22.891 1 78.06 48 PRO B O 1
ATOM 3000 N N . SER B 1 49 ? 9.164 0.471 22.375 1 84.62 49 SER B N 1
ATOM 3001 C CA . SER B 1 49 ? 9.148 -0.407 21.219 1 84.62 49 SER B CA 1
ATOM 3002 C C . SER B 1 49 ? 10.039 0.136 20.094 1 84.62 49 SER B C 1
ATOM 3004 O O . SER B 1 49 ? 10.617 1.218 20.234 1 84.62 49 SER B O 1
ATOM 3006 N N . ASN B 1 50 ? 10.312 -0.645 19.141 1 89.12 50 ASN B N 1
ATOM 3007 C CA . ASN B 1 50 ? 11.039 -0.239 17.953 1 89.12 50 ASN B CA 1
ATOM 3008 C C . ASN B 1 50 ? 10.086 0.114 16.812 1 89.12 50 ASN B C 1
ATOM 3010 O O . ASN B 1 50 ? 10.453 0.025 15.633 1 89.12 50 ASN B O 1
ATOM 3014 N N . PHE B 1 51 ? 8.883 0.606 17.203 1 93.5 51 PHE B N 1
ATOM 3015 C CA . PHE B 1 51 ? 7.863 0.909 16.203 1 93.5 51 PHE B CA 1
ATOM 3016 C C . PHE B 1 51 ? 7.992 2.346 15.719 1 93.5 51 PHE B C 1
ATOM 3018 O O . PHE B 1 51 ? 7.188 3.207 16.078 1 93.5 51 PHE B O 1
ATOM 3025 N N . ASN B 1 52 ? 8.977 2.514 14.898 1 97.06 52 ASN B N 1
ATOM 3026 C CA . ASN B 1 52 ? 9.195 3.824 14.297 1 97.06 52 ASN B CA 1
ATOM 3027 C C . ASN B 1 52 ? 9.914 3.709 12.953 1 97.06 52 ASN B C 1
ATOM 3029 O O . ASN B 1 52 ? 10.516 2.676 12.648 1 97.06 52 ASN B O 1
ATOM 3033 N N . SER B 1 53 ? 9.852 4.738 12.195 1 97.94 53 SER B N 1
ATOM 3034 C CA . SER B 1 53 ? 10.375 4.742 10.828 1 97.94 53 SER B CA 1
ATOM 3035 C C . SER B 1 53 ? 11.891 4.598 10.812 1 97.94 53 SER B C 1
ATOM 3037 O O . SER B 1 53 ? 12.445 3.895 9.969 1 97.94 53 SER B O 1
ATOM 3039 N N . ASP B 1 54 ? 12.547 5.293 11.703 1 98 54 ASP B N 1
ATOM 3040 C CA . ASP B 1 54 ? 14.008 5.254 11.75 1 98 54 ASP B CA 1
ATOM 3041 C C . ASP B 1 54 ? 14.516 3.83 11.961 1 98 54 ASP B C 1
ATOM 3043 O O . ASP B 1 54 ? 15.445 3.385 11.289 1 98 54 ASP B O 1
ATOM 3047 N N . PHE B 1 55 ? 13.977 3.17 12.859 1 97.12 55 PHE B N 1
ATOM 3048 C CA . PHE B 1 55 ? 14.359 1.784 13.109 1 97.12 55 PHE B CA 1
ATOM 3049 C C . PHE B 1 55 ? 14.102 0.921 11.883 1 97.12 55 PHE B C 1
ATOM 3051 O O . PHE B 1 55 ? 14.969 0.148 11.469 1 97.12 55 PHE B O 1
ATOM 3058 N N . ALA B 1 56 ? 12.883 1.022 11.336 1 95.62 56 ALA B N 1
ATOM 3059 C CA . ALA B 1 56 ? 12.492 0.197 10.203 1 95.62 56 ALA B CA 1
ATOM 3060 C C . ALA B 1 56 ? 13.438 0.405 9.023 1 95.62 56 ALA B C 1
ATOM 3062 O O . ALA B 1 56 ? 13.883 -0.561 8.398 1 95.62 56 ALA B O 1
ATOM 3063 N N . VAL B 1 57 ? 13.75 1.656 8.711 1 96.62 57 VAL B N 1
ATOM 3064 C CA . VAL B 1 57 ? 14.641 2.002 7.609 1 96.62 57 VAL B CA 1
ATOM 3065 C C . VAL B 1 57 ? 16.031 1.422 7.871 1 96.62 57 VAL B C 1
ATOM 3067 O O . VAL B 1 57 ? 16.594 0.748 7.008 1 96.62 57 VAL B O 1
ATOM 3070 N N . ASN B 1 58 ? 16.516 1.639 9.031 1 96.12 58 ASN B N 1
ATOM 3071 C CA . ASN B 1 58 ? 17.859 1.167 9.359 1 96.12 58 ASN B CA 1
ATOM 3072 C C . ASN B 1 58 ? 17.922 -0.357 9.359 1 96.12 58 ASN B C 1
ATOM 3074 O O . ASN B 1 58 ? 18.953 -0.934 8.984 1 96.12 58 ASN B O 1
ATOM 3078 N N . TYR B 1 59 ? 16.938 -0.95 9.789 1 93.56 59 TYR B N 1
ATOM 3079 C CA . TYR B 1 59 ? 16.875 -2.406 9.758 1 93.56 59 TYR B CA 1
ATOM 3080 C C . TYR B 1 59 ? 17.031 -2.928 8.336 1 93.56 59 TYR B C 1
ATOM 3082 O O . TYR B 1 59 ? 17.844 -3.832 8.086 1 93.56 59 TYR B O 1
ATOM 3090 N N . CYS B 1 60 ? 16.281 -2.363 7.414 1 91.69 60 CYS B N 1
ATOM 3091 C CA . CYS B 1 60 ? 16.375 -2.773 6.016 1 91.69 60 CYS B CA 1
ATOM 3092 C C . CYS B 1 60 ? 17.766 -2.551 5.469 1 91.69 60 CYS B C 1
ATOM 3094 O O . CYS B 1 60 ? 18.328 -3.416 4.785 1 91.69 60 CYS B O 1
ATOM 3096 N N . ILE B 1 61 ? 18.328 -1.403 5.781 1 93.12 61 ILE B N 1
ATOM 3097 C CA . ILE B 1 61 ? 19.656 -1.07 5.289 1 93.12 61 ILE B CA 1
ATOM 3098 C C . ILE B 1 61 ? 20.688 -2.047 5.863 1 93.12 61 ILE B C 1
ATOM 3100 O O . ILE B 1 61 ? 21.531 -2.576 5.133 1 93.12 61 ILE B O 1
ATOM 3104 N N . THR B 1 62 ? 20.578 -2.365 7.109 1 93.44 62 THR B N 1
ATOM 3105 C CA . THR B 1 62 ? 21.531 -3.248 7.781 1 93.44 62 THR B CA 1
ATOM 3106 C C . THR B 1 62 ? 21.422 -4.668 7.234 1 93.44 62 THR B C 1
ATOM 3108 O O . THR B 1 62 ? 22.406 -5.414 7.23 1 93.44 62 THR B O 1
ATOM 3111 N N . LYS B 1 63 ? 20.312 -4.996 6.738 1 90.69 63 LYS B N 1
ATOM 3112 C CA . LYS B 1 63 ? 20.094 -6.336 6.195 1 90.69 63 LYS B CA 1
ATOM 3113 C C . LYS B 1 63 ? 20.484 -6.402 4.723 1 90.69 63 LYS B C 1
ATOM 3115 O O . LYS B 1 63 ? 20.344 -7.441 4.078 1 90.69 63 LYS B O 1
ATOM 3120 N N . GLY B 1 64 ? 20.906 -5.254 4.18 1 88.69 64 GLY B N 1
ATOM 3121 C CA . GLY B 1 64 ? 21.531 -5.309 2.867 1 88.69 64 GLY B CA 1
ATOM 3122 C C . GLY B 1 64 ? 20.75 -4.555 1.805 1 88.69 64 GLY B C 1
ATOM 3123 O O . GLY B 1 64 ? 21.172 -4.504 0.644 1 88.69 64 GLY B O 1
ATOM 3124 N N . MET B 1 65 ? 19.688 -3.965 2.152 1 91.88 65 MET B N 1
ATOM 3125 C CA . MET B 1 65 ? 18.938 -3.168 1.184 1 91.88 65 MET B CA 1
ATOM 3126 C C . MET B 1 65 ? 19.609 -1.822 0.947 1 91.88 65 MET B C 1
ATOM 3128 O O . MET B 1 65 ? 19.828 -1.06 1.89 1 91.88 65 MET B O 1
ATOM 3132 N N . PRO B 1 66 ? 20.016 -1.562 -0.317 1 94.62 66 PRO B N 1
ATOM 3133 C CA . PRO B 1 66 ? 20.547 -0.217 -0.577 1 94.62 66 PRO B CA 1
ATOM 3134 C C . PRO B 1 66 ? 19.547 0.882 -0.189 1 94.62 66 PRO B C 1
ATOM 3136 O O . PRO B 1 66 ? 18.359 0.781 -0.489 1 94.62 66 PRO B O 1
ATOM 3139 N N . ALA B 1 67 ? 20 1.908 0.479 1 96.12 67 ALA B N 1
ATOM 3140 C CA . ALA B 1 67 ? 19.156 3.014 0.922 1 96.12 67 ALA B CA 1
ATOM 3141 C C . ALA B 1 67 ? 18.391 3.613 -0.248 1 96.12 67 ALA B C 1
ATOM 3143 O O . ALA B 1 67 ? 17.203 3.945 -0.115 1 96.12 67 ALA B O 1
ATOM 3144 N N . SER B 1 68 ? 19 3.684 -1.384 1 96.5 68 SER B N 1
ATOM 3145 C CA . SER B 1 68 ? 18.422 4.324 -2.559 1 96.5 68 SER B CA 1
ATOM 3146 C C . SER B 1 68 ? 17.25 3.516 -3.107 1 96.5 68 SER B C 1
ATOM 3148 O O . SER B 1 68 ? 16.5 4.004 -3.943 1 96.5 68 SER B O 1
ATOM 3150 N N . LYS B 1 69 ? 17 2.299 -2.605 1 94.5 69 LYS B N 1
ATOM 3151 C CA . LYS B 1 69 ? 15.898 1.453 -3.053 1 94.5 69 LYS B CA 1
ATOM 3152 C C . LYS B 1 69 ? 14.742 1.487 -2.057 1 94.5 69 LYS B C 1
ATOM 3154 O O . LYS B 1 69 ? 13.734 0.799 -2.242 1 94.5 69 LYS B O 1
ATOM 3159 N N . ILE B 1 70 ? 14.898 2.27 -1.032 1 95.25 70 ILE B N 1
ATOM 3160 C CA . ILE B 1 70 ? 13.883 2.324 0.017 1 95.25 70 ILE B CA 1
ATOM 3161 C C . ILE B 1 70 ? 13.078 3.617 -0.105 1 95.25 70 ILE B C 1
ATOM 3163 O O . ILE B 1 70 ? 13.641 4.711 -0.033 1 95.25 70 ILE B O 1
ATOM 3167 N N . ASN B 1 71 ? 11.82 3.479 -0.384 1 96.44 71 ASN B N 1
ATOM 3168 C CA . ASN B 1 71 ? 10.891 4.586 -0.224 1 96.44 71 ASN B CA 1
ATOM 3169 C C . ASN B 1 71 ? 10.172 4.523 1.123 1 96.44 71 ASN B C 1
ATOM 3171 O O . ASN B 1 71 ? 9.57 3.504 1.465 1 96.44 71 ASN B O 1
ATOM 3175 N N . MET B 1 72 ? 10.234 5.586 1.886 1 97.69 72 MET B N 1
ATOM 3176 C CA . MET B 1 72 ? 9.633 5.617 3.217 1 97.69 72 MET B CA 1
ATOM 3177 C C . MET B 1 72 ? 8.195 6.121 3.154 1 97.69 72 MET B C 1
ATOM 3179 O O . MET B 1 72 ? 7.906 7.105 2.475 1 97.69 72 MET B O 1
ATOM 3183 N N . GLY B 1 73 ? 7.359 5.461 3.855 1 97.5 73 GLY B N 1
ATOM 3184 C CA . GLY B 1 73 ? 5.945 5.805 3.846 1 97.5 73 GLY B CA 1
ATOM 3185 C C . GLY B 1 73 ? 5.617 7 4.719 1 97.5 73 GLY B C 1
ATOM 3186 O O . GLY B 1 73 ? 6.168 7.148 5.812 1 97.5 73 GLY B O 1
ATOM 3187 N N . ILE B 1 74 ? 4.723 7.848 4.238 1 97.75 74 ILE B N 1
ATOM 3188 C CA . ILE B 1 74 ? 4.164 8.992 4.949 1 97.75 74 ILE B CA 1
ATOM 3189 C C . ILE B 1 74 ? 2.643 8.984 4.828 1 97.75 74 ILE B C 1
ATOM 3191 O O . ILE B 1 74 ? 2.1 9.125 3.73 1 97.75 74 ILE B O 1
ATOM 3195 N N . PRO B 1 75 ? 1.939 8.836 5.891 1 98 75 PRO B N 1
ATOM 3196 C CA . PRO B 1 75 ? 0.478 8.758 5.824 1 98 75 PRO B CA 1
ATOM 3197 C C . PRO B 1 75 ? -0.181 10.133 5.707 1 98 75 PRO B C 1
ATOM 3199 O O . PRO B 1 75 ? 0.347 11.117 6.223 1 98 75 PRO B O 1
ATOM 3202 N N . VAL B 1 76 ? -1.273 10.164 5.035 1 96.75 76 VAL B N 1
ATOM 3203 C CA . VAL B 1 76 ? -2.068 11.383 4.922 1 96.75 76 VAL B CA 1
ATOM 3204 C C . VAL B 1 76 ? -3.385 11.211 5.68 1 96.75 76 VAL B C 1
ATOM 3206 O O . VAL B 1 76 ? -4.438 11.648 5.211 1 96.75 76 VAL B O 1
ATOM 3209 N N . TYR B 1 77 ? -3.369 10.5 6.672 1 97.5 77 TYR B N 1
ATOM 3210 C CA . TYR B 1 77 ? -4.477 10.242 7.586 1 97.5 77 TYR B CA 1
ATOM 3211 C C . TYR B 1 77 ? -3.977 10.102 9.016 1 97.5 77 TYR B C 1
ATOM 3213 O O . TYR B 1 77 ? -2.775 10.203 9.273 1 97.5 77 TYR B O 1
ATOM 3221 N N . GLY B 1 78 ? -4.879 9.961 9.906 1 98.38 78 GLY B N 1
ATOM 3222 C CA . GLY B 1 78 ? -4.551 9.711 11.305 1 98.38 78 GLY B CA 1
ATOM 3223 C C . GLY B 1 78 ? -5.352 8.578 11.906 1 98.38 78 GLY B C 1
ATOM 3224 O O . GLY B 1 78 ? -6.406 8.203 11.383 1 98.38 78 GLY B O 1
ATOM 3225 N N . MET B 1 79 ? -4.77 8 12.914 1 98.44 79 MET B N 1
ATOM 3226 C CA . MET B 1 79 ? -5.484 7.047 13.766 1 98.44 79 MET B CA 1
ATOM 3227 C C . MET B 1 79 ? -6.035 7.73 15.008 1 98.44 79 MET B C 1
ATOM 3229 O O . MET B 1 79 ? -5.359 8.562 15.617 1 98.44 79 MET B O 1
ATOM 3233 N N . SER B 1 80 ? -7.266 7.355 15.328 1 98.62 80 SER B N 1
ATOM 3234 C CA . SER B 1 80 ? -7.926 8.102 16.391 1 98.62 80 SER B CA 1
ATOM 3235 C C . SER B 1 80 ? -8.438 7.172 17.484 1 98.62 80 SER B C 1
ATOM 3237 O O . SER B 1 80 ? -8.688 5.988 17.234 1 98.62 80 SER B O 1
ATOM 3239 N N . TRP B 1 81 ? -8.539 7.703 18.641 1 98.62 81 TRP B N 1
ATOM 3240 C CA . TRP B 1 81 ? -9 7 19.828 1 98.62 81 TRP B CA 1
ATOM 3241 C C . TRP B 1 81 ? -9.992 7.855 20.609 1 98.62 81 TRP B C 1
ATOM 3243 O O . TRP B 1 81 ? -10.016 9.078 20.469 1 98.62 81 TRP B O 1
ATOM 3253 N N . LYS B 1 82 ? -10.836 7.156 21.344 1 98.44 82 LYS B N 1
ATOM 3254 C CA . LYS B 1 82 ? -11.594 7.77 22.422 1 98.44 82 LYS B CA 1
ATOM 3255 C C . LYS B 1 82 ? -10.812 7.727 23.734 1 98.44 82 LYS B C 1
ATOM 3257 O O . LYS B 1 82 ? -10.5 6.648 24.25 1 98.44 82 LYS B O 1
ATOM 3262 N N . LEU B 1 83 ? -10.539 8.914 24.281 1 97.88 83 LEU B N 1
ATOM 3263 C CA . LEU B 1 83 ? -9.742 8.945 25.5 1 97.88 83 LEU B CA 1
ATOM 3264 C C . LEU B 1 83 ? -10.586 8.555 26.703 1 97.88 83 LEU B C 1
ATOM 3266 O O . LEU B 1 83 ? -11.789 8.805 26.734 1 97.88 83 LEU B O 1
ATOM 3270 N N . SER B 1 84 ? -9.906 7.957 27.641 1 97.44 84 SER B N 1
ATOM 3271 C CA . SER B 1 84 ? -10.578 7.551 28.875 1 97.44 84 SER B CA 1
ATOM 3272 C C . SER B 1 84 ? -10.102 8.375 30.062 1 97.44 84 SER B C 1
ATOM 3274 O O . SER B 1 84 ? -10.477 8.102 31.203 1 97.44 84 SER B O 1
ATOM 3276 N N . SER B 1 85 ? -9.195 9.32 29.859 1 94.31 85 SER B N 1
ATOM 3277 C CA . SER B 1 85 ? -8.648 10.188 30.906 1 94.31 85 SER B CA 1
ATOM 3278 C C . SER B 1 85 ? -8.391 11.594 30.375 1 94.31 85 SER B C 1
ATOM 3280 O O . SER B 1 85 ? -8.625 11.867 29.188 1 94.31 85 SER B O 1
ATOM 3282 N N . THR B 1 86 ? -7.91 12.43 31.266 1 92.88 86 THR B N 1
ATOM 3283 C CA . THR B 1 86 ? -7.605 13.805 30.875 1 92.88 86 THR B CA 1
ATOM 3284 C C . THR B 1 86 ? -6.188 13.914 30.328 1 92.88 86 THR B C 1
ATOM 3286 O O . THR B 1 86 ? -5.816 14.938 29.75 1 92.88 86 THR B O 1
ATOM 3289 N N . ASN B 1 87 ? -5.492 12.844 30.484 1 95.25 87 ASN B N 1
ATOM 3290 C CA . ASN B 1 87 ? -4.148 12.828 29.906 1 95.25 87 ASN B CA 1
ATOM 3291 C C . ASN B 1 87 ? -4.191 12.695 28.391 1 95.25 87 ASN B C 1
ATOM 3293 O O . ASN B 1 87 ? -4.73 11.719 27.859 1 95.25 87 ASN B O 1
ATOM 3297 N N . ILE B 1 88 ? -3.568 13.609 27.656 1 96.06 88 ILE B N 1
ATOM 3298 C CA . ILE B 1 88 ? -3.686 13.578 26.203 1 96.06 88 ILE B CA 1
ATOM 3299 C C . ILE B 1 88 ? -2.33 13.242 25.594 1 96.06 88 ILE B C 1
ATOM 3301 O O . ILE B 1 88 ? -2.238 12.969 24.391 1 96.06 88 ILE B O 1
ATOM 3305 N N . ALA B 1 89 ? -1.231 13.289 26.391 1 95.44 89 ALA B N 1
ATOM 3306 C CA . ALA B 1 89 ? 0.099 13 25.859 1 95.44 89 ALA B CA 1
ATOM 3307 C C . ALA B 1 89 ? 0.244 11.523 25.516 1 95.44 89 ALA B C 1
ATOM 3309 O O . ALA B 1 89 ? -0.091 10.656 26.328 1 95.44 89 ALA B O 1
ATOM 3310 N N . PRO B 1 90 ? 0.777 11.164 24.344 1 96.06 90 PRO B N 1
ATOM 3311 C CA . PRO B 1 90 ? 0.917 9.75 24 1 96.06 90 PRO B CA 1
ATOM 3312 C C . PRO B 1 90 ? 2.115 9.086 24.688 1 96.06 90 PRO B C 1
ATOM 3314 O O . PRO B 1 90 ? 3.143 9.734 24.891 1 96.06 90 PRO B O 1
ATOM 3317 N N . PRO B 1 91 ? 1.963 7.844 25.125 1 96.44 91 PRO B N 1
ATOM 3318 C CA . PRO B 1 91 ? 0.745 7.035 25.047 1 96.44 91 PRO B CA 1
ATOM 3319 C C . PRO B 1 91 ? -0.318 7.461 26.047 1 96.44 91 PRO B C 1
ATOM 3321 O O . PRO B 1 91 ? -0.043 7.523 27.25 1 96.44 91 PRO B O 1
ATOM 3324 N N . ALA B 1 92 ? -1.542 7.73 25.547 1 97.25 92 ALA B N 1
ATOM 3325 C CA . ALA B 1 92 ? -2.631 8.219 26.391 1 97.25 92 ALA B CA 1
ATOM 3326 C C . ALA B 1 92 ? -3.666 7.125 26.641 1 97.25 92 ALA B C 1
ATOM 3328 O O . ALA B 1 92 ? -3.988 6.352 25.734 1 97.25 92 ALA B O 1
ATOM 3329 N N . PRO B 1 93 ? -4.215 7.086 27.859 1 97.69 93 PRO B N 1
ATOM 3330 C CA . PRO B 1 93 ? -5.258 6.09 28.109 1 97.69 93 PRO B CA 1
ATOM 3331 C C . PRO B 1 93 ? -6.484 6.277 27.234 1 97.69 93 PRO B C 1
ATOM 3333 O O . PRO B 1 93 ? -6.926 7.406 27 1 97.69 93 PRO B O 1
ATOM 3336 N N . ALA B 1 94 ? -6.992 5.141 26.703 1 98.38 94 ALA B N 1
ATOM 3337 C CA . ALA B 1 94 ? -8.117 5.18 25.781 1 98.38 94 ALA B CA 1
ATOM 3338 C C . ALA B 1 94 ? -9.062 4.008 26 1 98.38 94 ALA B C 1
ATOM 3340 O O . ALA B 1 94 ? -8.773 3.111 26.797 1 98.38 94 ALA B O 1
ATOM 3341 N N . SER B 1 95 ? -10.227 4.094 25.359 1 97.94 95 SER B N 1
ATOM 3342 C CA . SER B 1 95 ? -11.234 3.055 25.531 1 97.94 95 SER B CA 1
ATOM 3343 C C . SER B 1 95 ? -11.789 2.578 24.203 1 97.94 95 SER B C 1
ATOM 3345 O O . SER B 1 95 ? -12.93 2.133 24.109 1 97.94 95 SER B O 1
ATOM 3347 N N . GLY B 1 96 ? -11.086 2.758 23.234 1 97.62 96 GLY B N 1
ATOM 3348 C CA . GLY B 1 96 ? -11.508 2.344 21.906 1 97.62 96 GLY B CA 1
ATOM 3349 C C . GLY B 1 96 ? -11.227 3.385 20.828 1 97.62 96 GLY B C 1
ATOM 3350 O O . GLY B 1 96 ? -10.469 4.332 21.062 1 97.62 96 GLY B O 1
ATOM 3351 N N . GLY B 1 97 ? -11.75 3.123 19.672 1 97.44 97 GLY B N 1
ATOM 3352 C CA . GLY B 1 97 ? -11.562 4.035 18.547 1 97.44 97 GLY B CA 1
ATOM 3353 C C . GLY B 1 97 ? -12.328 5.336 18.703 1 97.44 97 GLY B C 1
ATOM 3354 O O . GLY B 1 97 ? -13.422 5.355 19.281 1 97.44 97 GLY B O 1
ATOM 3355 N N . GLY B 1 98 ? -11.711 6.375 18.203 1 97.69 98 GLY B N 1
ATOM 3356 C CA . GLY B 1 98 ? -12.406 7.648 18.156 1 97.69 98 GLY B CA 1
ATOM 3357 C C . GLY B 1 98 ? -13.633 7.625 17.266 1 97.69 98 GLY B C 1
ATOM 3358 O O . GLY B 1 98 ? -13.836 6.676 16.5 1 97.69 98 GLY B O 1
ATOM 3359 N N . ALA B 1 99 ? -14.422 8.625 17.391 1 93.5 99 ALA B N 1
ATOM 3360 C CA . ALA B 1 99 ? -15.625 8.742 16.578 1 93.5 99 ALA B CA 1
ATOM 3361 C C . ALA B 1 99 ? -15.273 8.805 15.094 1 93.5 99 ALA B C 1
ATOM 3363 O O . ALA B 1 99 ? -14.227 9.328 14.719 1 93.5 99 ALA B O 1
ATOM 3364 N N . ALA B 1 100 ? -16.156 8.242 14.281 1 93.94 100 ALA B N 1
ATOM 3365 C CA . ALA B 1 100 ? -15.969 8.25 12.836 1 93.94 100 ALA B CA 1
ATOM 3366 C C . ALA B 1 100 ? -15.953 9.672 12.289 1 93.94 100 ALA B C 1
ATOM 3368 O O . ALA B 1 100 ? -16.734 10.523 12.742 1 93.94 100 ALA B O 1
ATOM 3369 N N . GLY B 1 101 ? -15.078 9.93 11.32 1 93.12 101 GLY B N 1
ATOM 3370 C CA . GLY B 1 101 ? -15.133 11.195 10.609 1 93.12 101 GLY B CA 1
ATOM 3371 C C . GLY B 1 101 ? -16.375 11.344 9.742 1 93.12 101 GLY B C 1
ATOM 3372 O O . GLY B 1 101 ? -17.031 10.352 9.414 1 93.12 101 GLY B O 1
ATOM 3373 N N . PRO B 1 102 ? -16.656 12.523 9.422 1 92.19 102 PRO B N 1
ATOM 3374 C CA . PRO B 1 102 ? -17.906 12.766 8.688 1 92.19 102 PRO B CA 1
ATOM 3375 C C . PRO B 1 102 ? -17.859 12.219 7.258 1 92.19 102 PRO B C 1
ATOM 3377 O O . PRO B 1 102 ? -18.906 11.945 6.668 1 92.19 102 PRO B O 1
ATOM 3380 N N . TYR B 1 103 ? -16.75 12.031 6.699 1 91.56 103 TYR B N 1
ATOM 3381 C CA . TYR B 1 103 ? -16.656 11.641 5.297 1 91.56 103 TYR B CA 1
ATOM 3382 C C . TYR B 1 103 ? -16.172 10.211 5.16 1 91.56 103 TYR B C 1
ATOM 3384 O O . TYR B 1 103 ? -16.766 9.398 4.453 1 91.56 103 TYR B O 1
ATOM 3392 N N . THR B 1 104 ? -15.102 9.805 5.867 1 92.25 104 THR B N 1
ATOM 3393 C CA . THR B 1 104 ? -14.594 8.445 5.801 1 92.25 104 THR B CA 1
ATOM 3394 C C . THR B 1 104 ? -15.57 7.469 6.461 1 92.25 104 THR B C 1
ATOM 3396 O O . THR B 1 104 ? -15.664 6.309 6.059 1 92.25 104 THR B O 1
ATOM 3399 N N . GLY B 1 105 ? -16.156 7.965 7.543 1 93.88 105 GLY B N 1
ATOM 3400 C CA . GLY B 1 105 ? -17.156 7.164 8.234 1 93.88 105 GLY B CA 1
ATOM 3401 C C . GLY B 1 105 ? -16.562 5.977 8.969 1 93.88 105 GLY B C 1
ATOM 3402 O O . GLY B 1 105 ? -17.266 5.008 9.258 1 93.88 105 GLY B O 1
ATOM 3403 N N . MET B 1 106 ? -15.328 5.91 9.289 1 92.06 106 MET B N 1
ATOM 3404 C CA . MET B 1 106 ? -14.641 4.781 9.906 1 92.06 106 MET B CA 1
ATOM 3405 C C . MET B 1 106 ? -14.18 5.137 11.32 1 92.06 106 MET B C 1
ATOM 3407 O O . MET B 1 106 ? -13.289 5.969 11.492 1 92.06 106 MET B O 1
ATOM 3411 N N . PRO B 1 107 ? -14.742 4.477 12.359 1 95.69 107 PRO B N 1
ATOM 3412 C CA . PRO B 1 107 ? -14.242 4.727 13.719 1 95.69 107 PRO B CA 1
ATOM 3413 C C . PRO B 1 107 ? -12.758 4.422 13.867 1 95.69 107 PRO B C 1
ATOM 3415 O O . PRO B 1 107 ? -12.266 3.445 13.297 1 95.69 107 PRO B O 1
ATOM 3418 N N . GLY B 1 108 ? -12.094 5.266 14.57 1 97.56 108 GLY B N 1
ATOM 3419 C CA . GLY B 1 108 ? -10.688 5.027 14.836 1 97.56 108 GLY B CA 1
ATOM 3420 C C . GLY B 1 108 ? -9.781 5.508 13.719 1 97.56 108 GLY B C 1
ATOM 3421 O O . GLY B 1 108 ? -8.562 5.285 13.766 1 97.56 108 GLY B O 1
ATOM 3422 N N . PHE B 1 109 ? -10.391 6.148 12.773 1 96.69 109 PHE B N 1
ATOM 3423 C CA . PHE B 1 109 ? -9.688 6.543 11.555 1 96.69 109 PHE B CA 1
ATOM 3424 C C . PHE B 1 109 ? -10.227 7.867 11.023 1 96.69 109 PHE B C 1
ATOM 3426 O O . PHE B 1 109 ? -11.438 8.062 10.953 1 96.69 109 PHE B O 1
ATOM 3433 N N . MET B 1 110 ? -9.25 8.828 10.656 1 97.69 110 MET B N 1
ATOM 3434 C CA . MET B 1 110 ? -9.664 10.094 10.055 1 97.69 110 MET B CA 1
ATOM 3435 C C . MET B 1 110 ? -8.727 10.492 8.922 1 97.69 110 MET B C 1
ATOM 3437 O O . MET B 1 110 ? -7.504 10.43 9.07 1 97.69 110 MET B O 1
ATOM 3441 N N . ALA B 1 111 ? -9.281 10.914 7.801 1 97.44 111 ALA B N 1
ATOM 3442 C CA . ALA B 1 111 ? -8.492 11.516 6.73 1 97.44 111 ALA B CA 1
ATOM 3443 C C . ALA B 1 111 ? -7.922 12.859 7.156 1 97.44 111 ALA B C 1
ATOM 3445 O O . ALA B 1 111 ? -8.477 13.531 8.031 1 97.44 111 ALA B O 1
ATOM 3446 N N . TYR B 1 112 ? -6.824 13.258 6.512 1 97.75 112 TYR B N 1
ATOM 3447 C CA . TYR B 1 112 ? -6.246 14.547 6.859 1 97.75 112 TYR B CA 1
ATOM 3448 C C . TYR B 1 112 ? -7.258 15.672 6.652 1 97.75 112 TYR B C 1
ATOM 3450 O O . TYR B 1 112 ? -7.336 16.594 7.457 1 97.75 112 TYR B O 1
ATOM 3458 N N . TYR B 1 113 ? -8.055 15.594 5.504 1 96.19 113 TYR B N 1
ATOM 3459 C CA . TYR B 1 113 ? -9.008 16.672 5.242 1 96.19 113 TYR B CA 1
ATOM 3460 C C . TYR B 1 113 ? -10.062 16.734 6.34 1 96.19 113 TYR B C 1
ATOM 3462 O O . TYR B 1 113 ? -10.633 17.797 6.598 1 96.19 113 TYR B O 1
ATOM 3470 N N . GLU B 1 114 ? -10.359 15.664 7.016 1 97.19 114 GLU B N 1
ATOM 3471 C CA . GLU B 1 114 ? -11.273 15.68 8.156 1 97.19 114 GLU B CA 1
ATOM 3472 C C . GLU B 1 114 ? -10.617 16.297 9.383 1 97.19 114 GLU B C 1
ATOM 3474 O O . GLU B 1 114 ? -11.25 17.062 10.117 1 97.19 114 GLU B O 1
ATOM 3479 N N . ILE B 1 115 ? -9.383 15.953 9.586 1 97.88 115 ILE B N 1
ATOM 3480 C CA . ILE B 1 115 ? -8.641 16.438 10.75 1 97.88 115 ILE B CA 1
ATOM 3481 C C . ILE B 1 115 ? -8.445 17.938 10.656 1 97.88 115 ILE B C 1
ATOM 3483 O O . ILE B 1 115 ? -8.75 18.672 11.594 1 97.88 115 ILE B O 1
ATOM 3487 N N . CYS B 1 116 ? -7.91 18.375 9.5 1 96.19 116 CYS B N 1
ATOM 3488 C CA . CYS B 1 116 ? -7.633 19.797 9.359 1 96.19 116 CYS B CA 1
ATOM 3489 C C . CYS B 1 116 ? -8.914 20.609 9.445 1 96.19 116 CYS B C 1
ATOM 3491 O O . CYS B 1 116 ? -8.906 21.734 9.945 1 96.19 116 CYS B O 1
ATOM 3493 N N . SER B 1 117 ? -10.008 20.047 8.984 1 95.69 117 SER B N 1
ATOM 3494 C CA . SER B 1 117 ? -11.305 20.719 9.102 1 95.69 117 SER B CA 1
ATOM 3495 C C . SER B 1 117 ? -11.734 20.844 10.562 1 95.69 117 SER B C 1
ATOM 3497 O O . SER B 1 117 ? -12.227 21.891 10.984 1 95.69 117 SER B O 1
ATOM 3499 N N . ALA B 1 118 ? -11.562 19.781 11.289 1 96.12 118 ALA B N 1
ATOM 3500 C CA . ALA B 1 118 ? -11.914 19.797 12.711 1 96.12 118 ALA B CA 1
ATOM 3501 C C . ALA B 1 118 ? -11.07 20.812 13.469 1 96.12 118 ALA B C 1
ATOM 3503 O O . ALA B 1 118 ? -11.586 21.531 14.328 1 96.12 118 ALA B O 1
ATOM 3504 N N . VAL B 1 119 ? -9.828 20.859 13.18 1 94.62 119 VAL B N 1
ATOM 3505 C CA . VAL B 1 119 ? -8.906 21.797 13.828 1 94.62 119 VAL B CA 1
ATOM 3506 C C . VAL B 1 119 ? -9.297 23.234 13.492 1 94.62 119 VAL B C 1
ATOM 3508 O O . VAL B 1 119 ? -9.344 24.094 14.375 1 94.62 119 VAL B O 1
ATOM 3511 N N . ARG B 1 120 ? -9.648 23.422 12.312 1 90.75 120 ARG B N 1
ATOM 3512 C CA . ARG B 1 120 ? -9.938 24.766 11.836 1 90.75 120 ARG B CA 1
ATOM 3513 C C . ARG B 1 120 ? -11.297 25.25 12.336 1 90.75 120 ARG B C 1
ATOM 3515 O O . ARG B 1 120 ? -11.453 26.406 12.727 1 90.75 120 ARG B O 1
ATOM 3522 N N . SER B 1 121 ? -12.258 24.359 12.367 1 92.12 121 SER B N 1
ATOM 3523 C CA . SER B 1 121 ? -13.633 24.844 12.445 1 92.12 121 SER B CA 1
ATOM 3524 C C . SER B 1 121 ? -14.352 24.281 13.664 1 92.12 121 SER B C 1
ATOM 3526 O O . SER B 1 121 ? -15.445 24.734 14.008 1 92.12 121 SER B O 1
ATOM 3528 N N . ASN B 1 122 ? -13.773 23.312 14.297 1 93.94 122 ASN B N 1
ATOM 3529 C CA . ASN B 1 122 ? -14.523 22.656 15.367 1 93.94 122 ASN B CA 1
ATOM 3530 C C . ASN B 1 122 ? -13.805 22.766 16.703 1 93.94 122 ASN B C 1
ATOM 3532 O O . ASN B 1 122 ? -14.07 21.984 17.625 1 93.94 122 ASN B O 1
ATOM 3536 N N . GLY B 1 123 ? -12.82 23.562 16.797 1 92.75 123 GLY B N 1
ATOM 3537 C CA . GLY B 1 123 ? -12.219 23.906 18.078 1 92.75 123 GLY B CA 1
ATOM 3538 C C . GLY B 1 123 ? -11.258 22.844 18.578 1 92.75 123 GLY B C 1
ATOM 3539 O O . GLY B 1 123 ? -10.953 22.781 19.766 1 92.75 123 GLY B O 1
ATOM 3540 N N . TRP B 1 124 ? -10.797 21.969 17.734 1 95.56 124 TRP B N 1
ATOM 3541 C CA . TRP B 1 124 ? -9.836 20.953 18.172 1 95.56 124 TRP B CA 1
ATOM 3542 C C . TRP B 1 124 ? -8.5 21.594 18.531 1 95.56 124 TRP B C 1
ATOM 3544 O O . TRP B 1 124 ? -8.047 22.531 17.859 1 95.56 124 TRP B O 1
ATOM 3554 N N . GLN B 1 125 ? -7.934 21.047 19.578 1 94.31 125 GLN B N 1
ATOM 3555 C CA . GLN B 1 125 ? -6.613 21.5 20.016 1 94.31 125 GLN B CA 1
ATOM 3556 C C . GLN B 1 125 ? -5.512 20.625 19.406 1 94.31 125 GLN B C 1
ATOM 3558 O O . GLN B 1 125 ? -5.609 19.391 19.422 1 94.31 125 GLN B O 1
ATOM 3563 N N . VAL B 1 126 ? -4.484 21.328 18.875 1 95.62 126 VAL B N 1
ATOM 3564 C CA . VAL B 1 126 ? -3.359 20.609 18.281 1 95.62 126 VAL B CA 1
ATOM 3565 C C . VAL B 1 126 ? -2.127 20.75 19.156 1 95.62 126 VAL B C 1
ATOM 3567 O O . VAL B 1 126 ? -1.839 21.844 19.656 1 95.62 126 VAL B O 1
ATOM 3570 N N . VAL B 1 127 ? -1.45 19.672 19.406 1 95.25 127 VAL B N 1
ATOM 3571 C CA . VAL B 1 127 ? -0.181 19.688 20.125 1 95.25 127 VAL B CA 1
ATOM 3572 C C . VAL B 1 127 ? 0.939 19.203 19.203 1 95.25 127 VAL B C 1
ATOM 3574 O O . VAL B 1 127 ? 0.866 18.109 18.656 1 95.25 127 VAL B O 1
ATOM 3577 N N . GLN B 1 128 ? 1.949 20.125 19.016 1 94.62 128 GLN B N 1
ATOM 3578 C CA . GLN B 1 128 ? 3.141 19.766 18.25 1 94.62 128 GLN B CA 1
ATOM 3579 C C . GLN B 1 128 ? 4.18 19.094 19.141 1 94.62 128 GLN B C 1
ATOM 3581 O O . GLN B 1 128 ? 4.281 19.391 20.328 1 94.62 128 GLN B O 1
ATOM 3586 N N . ASP B 1 129 ? 4.867 18.156 18.594 1 94.12 129 ASP B N 1
ATOM 3587 C CA . ASP B 1 129 ? 6.016 17.578 19.281 1 94.12 129 ASP B CA 1
ATOM 3588 C C . ASP B 1 129 ? 7.289 18.359 18.984 1 94.12 129 ASP B C 1
ATOM 3590 O O . ASP B 1 129 ? 7.844 18.25 17.891 1 94.12 129 ASP B O 1
ATOM 3594 N N . PRO B 1 130 ? 7.785 19.062 19.922 1 90.31 130 PRO B N 1
ATOM 3595 C CA . PRO B 1 130 ? 8.945 19.906 19.641 1 90.31 130 PRO B CA 1
ATOM 3596 C C . PRO B 1 130 ? 10.188 19.094 19.266 1 90.31 130 PRO B C 1
ATOM 3598 O O . PRO B 1 130 ? 11.109 19.625 18.641 1 90.31 130 PRO B O 1
ATOM 3601 N N . THR B 1 131 ? 10.258 17.797 19.609 1 92.25 131 THR B N 1
ATOM 3602 C CA . THR B 1 131 ? 11.406 16.969 19.281 1 92.25 131 THR B CA 1
ATOM 3603 C C . THR B 1 131 ? 11.312 16.484 17.828 1 92.25 131 THR B C 1
ATOM 3605 O O . THR B 1 131 ? 12.297 15.984 17.281 1 92.25 131 THR B O 1
ATOM 3608 N N . GLN B 1 132 ? 10.164 16.594 17.25 1 95 132 GLN B N 1
ATOM 3609 C CA . GLN B 1 132 ? 9.906 16.172 15.883 1 95 132 GLN B CA 1
ATOM 3610 C C . GLN B 1 132 ? 10.039 14.664 15.734 1 95 132 GLN B C 1
ATOM 3612 O O . GLN B 1 132 ? 10.297 14.156 14.641 1 95 132 GLN B O 1
ATOM 3617 N N . ALA B 1 133 ? 9.914 13.938 16.859 1 97.12 133 ALA B N 1
ATOM 3618 C CA . ALA B 1 133 ? 9.945 12.477 16.797 1 97.12 133 ALA B CA 1
ATOM 3619 C C . ALA B 1 133 ? 8.633 11.922 16.25 1 97.12 133 ALA B C 1
ATOM 3621 O O . ALA B 1 133 ? 8.617 10.852 15.641 1 97.12 133 ALA B O 1
ATOM 3622 N N . ILE B 1 134 ? 7.609 12.578 16.547 1 97.56 134 ILE B N 1
ATOM 3623 C CA . ILE B 1 134 ? 6.293 12.234 16.016 1 97.56 134 ILE B CA 1
ATOM 3624 C C . ILE B 1 134 ? 5.625 13.477 15.438 1 97.56 134 ILE B C 1
ATOM 3626 O O . ILE B 1 134 ? 6.035 14.602 15.727 1 97.56 134 ILE B O 1
ATOM 3630 N N . GLY B 1 135 ? 4.672 13.25 14.5 1 97.88 135 GLY B N 1
ATOM 3631 C CA . GLY B 1 135 ? 3.795 14.344 14.117 1 97.88 135 GLY B CA 1
ATOM 3632 C C . GLY B 1 135 ? 2.904 14.82 15.25 1 97.88 135 GLY B C 1
ATOM 3633 O O . GLY B 1 135 ? 2.967 14.289 16.359 1 97.88 135 GLY B O 1
ATOM 3634 N N . PRO B 1 136 ? 2.098 15.836 14.961 1 97.75 136 PRO B N 1
ATOM 3635 C CA . PRO B 1 136 ? 1.208 16.359 16 1 97.75 136 PRO B CA 1
ATOM 3636 C C . PRO B 1 136 ? 0.067 15.398 16.328 1 97.75 136 PRO B C 1
ATOM 3638 O O . PRO B 1 136 ? -0.153 14.414 15.617 1 97.75 136 PRO B O 1
ATOM 3641 N N . TYR B 1 137 ? -0.551 15.617 17.438 1 98.12 137 TYR B N 1
ATOM 3642 C CA . TYR B 1 137 ? -1.851 15.039 17.766 1 98.12 137 TYR B CA 1
ATOM 3643 C C . TYR B 1 137 ? -2.867 16.125 18.094 1 98.12 137 TYR B C 1
ATOM 3645 O O . TYR B 1 137 ? -2.498 17.219 18.516 1 98.12 137 TYR B O 1
ATOM 3653 N N . ALA B 1 138 ? -4.113 15.844 17.781 1 97.94 138 ALA B N 1
ATOM 3654 C CA . ALA B 1 138 ? -5.223 16.766 18.031 1 97.94 138 ALA B CA 1
ATOM 3655 C C . ALA B 1 138 ? -6.289 16.109 18.906 1 97.94 138 ALA B C 1
ATOM 3657 O O . ALA B 1 138 ? -6.457 14.898 18.891 1 97.94 138 ALA B O 1
ATOM 3658 N N . VAL B 1 139 ? -6.973 16.906 19.703 1 97.5 139 VAL B N 1
ATOM 3659 C CA . VAL B 1 139 ? -8.023 16.406 20.578 1 97.5 139 VAL B CA 1
ATOM 3660 C C . VAL B 1 139 ? -9.281 17.266 20.422 1 97.5 139 VAL B C 1
ATOM 3662 O O . VAL B 1 139 ? -9.195 18.484 20.266 1 97.5 139 VAL B O 1
ATOM 3665 N N . SER B 1 140 ? -10.414 16.594 20.5 1 97.31 140 SER B N 1
ATOM 3666 C CA . SER B 1 140 ? -11.695 17.281 20.406 1 97.31 140 SER B CA 1
ATOM 3667 C C . SER B 1 140 ? -12 18.062 21.672 1 97.31 140 SER B C 1
ATOM 3669 O O . SER B 1 140 ? -11.438 17.766 22.734 1 97.31 140 SER B O 1
ATOM 3671 N N . PRO B 1 141 ? -12.883 19.062 21.531 1 94.88 141 PRO B N 1
ATOM 3672 C CA . PRO B 1 141 ? -13.211 19.891 22.703 1 94.88 141 PRO B CA 1
ATOM 3673 C C . PRO B 1 141 ? -14.234 19.219 23.625 1 94.88 141 PRO B C 1
ATOM 3675 O O . PRO B 1 141 ? -14.391 19.625 24.781 1 94.88 141 PRO B O 1
ATOM 3678 N N . THR B 1 142 ? -14.922 18.188 23.109 1 90.81 142 THR B N 1
ATOM 3679 C CA . THR B 1 142 ? -16.016 17.594 23.875 1 90.81 142 THR B CA 1
ATOM 3680 C C . THR B 1 142 ? -15.562 16.297 24.531 1 90.81 142 THR B C 1
ATOM 3682 O O . THR B 1 142 ? -14.688 15.594 24.016 1 90.81 142 THR B O 1
ATOM 3685 N N . SER B 1 143 ? -16.188 15.969 25.703 1 88.25 143 SER B N 1
ATOM 3686 C CA . SER B 1 143 ? -15.906 14.727 26.422 1 88.25 143 SER B CA 1
ATOM 3687 C C . SER B 1 143 ? -16.906 13.633 26.047 1 88.25 143 SER B C 1
ATOM 3689 O O . SER B 1 143 ? -18.094 13.906 25.891 1 88.25 143 SER B O 1
ATOM 3691 N N . PRO B 1 144 ? -16.547 12.445 25.906 1 92.88 144 PRO B N 1
ATOM 3692 C CA . PRO B 1 144 ? -15.156 12 25.922 1 92.88 144 PRO B CA 1
ATOM 3693 C C . PRO B 1 144 ? -14.375 12.492 24.703 1 92.88 144 PRO B C 1
ATOM 3695 O O . PRO B 1 144 ? -14.914 12.555 23.594 1 92.88 144 PRO B O 1
ATOM 3698 N N . LYS B 1 145 ? -13.125 12.82 24.953 1 95.5 145 LYS B N 1
ATOM 3699 C CA . LYS B 1 145 ? -12.297 13.438 23.922 1 95.5 145 LYS B CA 1
ATOM 3700 C C . LYS B 1 145 ? -11.938 12.43 22.844 1 95.5 145 LYS B C 1
ATOM 3702 O O . LYS B 1 145 ? -11.555 11.297 23.141 1 95.5 145 LYS B O 1
ATOM 3707 N N . THR B 1 146 ? -12.055 12.852 21.625 1 97.75 146 THR B N 1
ATOM 3708 C CA . THR B 1 146 ? -11.438 12.156 20.5 1 97.75 146 THR B CA 1
ATOM 3709 C C . THR B 1 146 ? -10 12.633 20.297 1 97.75 146 THR B C 1
ATOM 3711 O O . THR B 1 146 ? -9.734 13.836 20.297 1 97.75 146 THR B O 1
ATOM 3714 N N . TRP B 1 147 ? -9.156 11.688 20.281 1 98.62 147 TRP B N 1
ATOM 3715 C CA . TRP B 1 147 ? -7.723 11.898 20.094 1 98.62 147 TRP B CA 1
ATOM 3716 C C . TRP B 1 147 ? -7.258 11.344 18.75 1 98.62 147 TRP B C 1
ATOM 3718 O O . TRP B 1 147 ? -7.633 10.242 18.359 1 98.62 147 TRP B O 1
ATOM 3728 N N . VAL B 1 148 ? -6.457 12.148 17.969 1 98.69 148 VAL B N 1
ATOM 3729 C CA . VAL B 1 148 ? -5.957 11.648 16.703 1 98.69 148 VAL B CA 1
ATOM 3730 C C . VAL B 1 148 ? -4.496 12.055 16.516 1 98.69 148 VAL B C 1
ATOM 3732 O O . VAL B 1 148 ? -4.141 13.219 16.688 1 98.69 148 VAL B O 1
ATOM 3735 N N . GLY B 1 149 ? -3.609 11.117 16.328 1 98.5 149 GLY B N 1
ATOM 3736 C CA . GLY B 1 149 ? -2.25 11.367 15.875 1 98.5 149 GLY B CA 1
ATOM 3737 C C . GLY B 1 149 ? -2.096 11.281 14.367 1 98.5 149 GLY B C 1
ATOM 3738 O O . GLY B 1 149 ? -2.656 10.391 13.727 1 98.5 149 GLY B O 1
ATOM 3739 N N . TYR B 1 150 ? -1.386 12.266 13.797 1 98.5 150 TYR B N 1
ATOM 3740 C CA . TYR B 1 150 ? -1.301 12.344 12.344 1 98.5 150 TYR B CA 1
ATOM 3741 C C . TYR B 1 150 ? -0.051 13.102 11.914 1 98.5 150 TYR B C 1
ATOM 3743 O O . TYR B 1 150 ? 0.679 13.641 12.75 1 98.5 150 TYR B O 1
ATOM 3751 N N . ASP B 1 151 ? 0.261 13.031 10.633 1 98.25 151 ASP B N 1
ATOM 3752 C CA . ASP B 1 151 ? 1.304 13.875 10.055 1 98.25 151 ASP B CA 1
ATOM 3753 C C . ASP B 1 151 ? 0.703 15.094 9.367 1 98.25 151 ASP B C 1
ATOM 3755 O O . ASP B 1 151 ? -0.188 14.969 8.523 1 98.25 151 ASP B O 1
ATOM 3759 N N . ASP B 1 152 ? 1.151 16.281 9.781 1 95.94 152 ASP B N 1
ATOM 3760 C CA . ASP B 1 152 ? 0.793 17.5 9.086 1 95.94 152 ASP B CA 1
ATOM 3761 C C . ASP B 1 152 ? 1.893 17.922 8.109 1 95.94 152 ASP B C 1
ATOM 3763 O O . ASP B 1 152 ? 2.902 17.234 7.969 1 95.94 152 ASP B O 1
ATOM 3767 N N . PRO B 1 153 ? 1.671 19.016 7.359 1 93.88 153 PRO B N 1
ATOM 3768 C CA . PRO B 1 153 ? 2.699 19.422 6.398 1 93.88 153 PRO B CA 1
ATOM 3769 C C . PRO B 1 153 ? 4.062 19.625 7.051 1 93.88 153 PRO B C 1
ATOM 3771 O O . PRO B 1 153 ? 5.09 19.281 6.465 1 93.88 153 PRO B O 1
ATOM 3774 N N . ALA B 1 154 ? 4.129 20.141 8.219 1 93.25 154 ALA B N 1
ATOM 3775 C CA . ALA B 1 154 ? 5.398 20.359 8.906 1 93.25 154 ALA B CA 1
ATOM 3776 C C . ALA B 1 154 ? 6.117 19.047 9.172 1 93.25 154 ALA B C 1
ATOM 3778 O O . ALA B 1 154 ? 7.332 18.938 8.977 1 93.25 154 ALA B O 1
ATOM 3779 N N . MET B 1 155 ? 5.371 18.078 9.633 1 97.19 155 MET B N 1
ATOM 3780 C CA . MET B 1 155 ? 5.977 16.766 9.867 1 97.19 155 MET B CA 1
ATOM 3781 C C . MET B 1 155 ? 6.395 16.125 8.547 1 97.19 155 MET B C 1
ATOM 3783 O O . MET B 1 155 ? 7.406 15.422 8.492 1 97.19 155 MET B O 1
ATOM 3787 N N . ALA B 1 156 ? 5.605 16.297 7.547 1 96.88 156 ALA B N 1
ATOM 3788 C CA . ALA B 1 156 ? 5.969 15.789 6.23 1 96.88 156 ALA B CA 1
ATOM 3789 C C . ALA B 1 156 ? 7.316 16.344 5.773 1 96.88 156 ALA B C 1
ATOM 3791 O O . ALA B 1 156 ? 8.109 15.633 5.152 1 96.88 156 ALA B O 1
ATOM 3792 N N . ILE B 1 157 ? 7.547 17.609 6.055 1 94.25 157 ILE B N 1
ATOM 3793 C CA . ILE B 1 157 ? 8.828 18.219 5.715 1 94.25 157 ILE B CA 1
ATOM 3794 C C . ILE B 1 157 ? 9.945 17.562 6.516 1 94.25 157 ILE B C 1
ATOM 3796 O O . ILE B 1 157 ? 10.992 17.219 5.961 1 94.25 157 ILE B O 1
ATOM 3800 N N . VAL B 1 158 ? 9.719 17.328 7.785 1 96.44 158 VAL B N 1
ATOM 3801 C CA . VAL B 1 158 ? 10.703 16.672 8.641 1 96.44 158 VAL B CA 1
ATOM 3802 C C . VAL B 1 158 ? 11.039 15.297 8.086 1 96.44 158 VAL B C 1
ATOM 3804 O O . VAL B 1 158 ? 12.211 14.945 7.941 1 96.44 158 VAL B O 1
ATOM 3807 N N . LYS B 1 159 ? 10.078 14.562 7.762 1 98.25 159 LYS B N 1
ATOM 3808 C CA . LYS B 1 159 ? 10.273 13.219 7.234 1 98.25 159 LYS B CA 1
ATOM 3809 C C . LYS B 1 159 ? 10.938 13.258 5.863 1 98.25 159 LYS B C 1
ATOM 3811 O O . LYS B 1 159 ? 11.766 12.406 5.543 1 98.25 159 LYS B O 1
ATOM 3816 N N . SER B 1 160 ? 10.539 14.219 5.047 1 96.62 160 SER B N 1
ATOM 3817 C CA . SER B 1 160 ? 11.188 14.367 3.748 1 96.62 160 SER B CA 1
ATOM 3818 C C . SER B 1 160 ? 12.672 14.68 3.9 1 96.62 160 SER B C 1
ATOM 3820 O O . SER B 1 160 ? 13.5 14.141 3.17 1 96.62 160 SER B O 1
ATOM 3822 N N . ASN B 1 161 ? 12.969 15.523 4.832 1 95.12 161 ASN B N 1
ATOM 3823 C CA . ASN B 1 161 ? 14.375 15.828 5.102 1 95.12 161 ASN B CA 1
ATOM 3824 C C . ASN B 1 161 ? 15.125 14.602 5.605 1 95.12 161 ASN B C 1
ATOM 3826 O O . ASN B 1 161 ? 16.281 14.391 5.25 1 95.12 161 ASN B O 1
ATOM 3830 N N . TYR B 1 162 ? 14.539 13.828 6.445 1 97.56 162 TYR B N 1
ATOM 3831 C CA . TYR B 1 162 ? 15.117 12.562 6.875 1 97.56 162 TYR B CA 1
ATOM 3832 C C . TYR B 1 162 ? 15.438 11.672 5.68 1 97.56 162 TYR B C 1
ATOM 3834 O O . TYR B 1 162 ? 16.516 11.094 5.602 1 97.56 162 TYR B O 1
ATOM 3842 N N . ILE B 1 163 ? 14.484 11.539 4.762 1 98.06 163 ILE B N 1
ATOM 3843 C CA . ILE B 1 163 ? 14.641 10.742 3.549 1 98.06 163 ILE B CA 1
ATOM 3844 C C . ILE B 1 163 ? 15.883 11.203 2.789 1 98.06 163 ILE B C 1
ATOM 3846 O O . ILE B 1 163 ? 16.703 10.383 2.385 1 98.06 163 ILE B O 1
ATOM 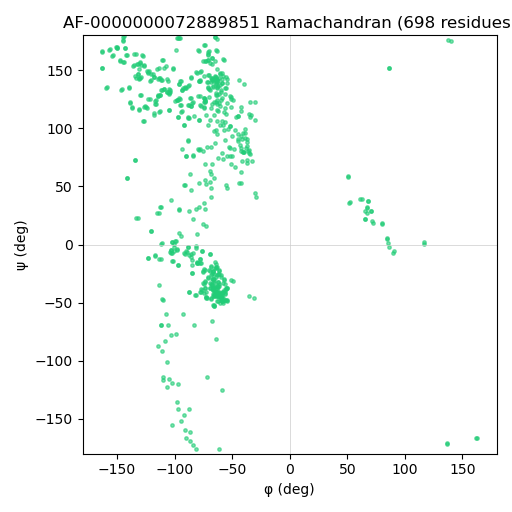3850 N N . LEU B 1 164 ? 16 12.508 2.627 1 95.44 164 LEU B N 1
ATOM 3851 C CA . LEU B 1 164 ? 17.156 13.078 1.926 1 95.44 164 LEU B CA 1
ATOM 3852 C C . LEU B 1 164 ? 18.438 12.797 2.684 1 95.44 164 LEU B C 1
ATOM 3854 O O . LEU B 1 164 ? 19.438 12.383 2.088 1 95.44 164 LEU B O 1
ATOM 3858 N N . SER B 1 165 ? 18.438 12.93 3.939 1 96.44 165 SER B N 1
ATOM 3859 C CA . SER B 1 165 ? 19.641 12.789 4.758 1 96.44 165 SER B CA 1
ATOM 3860 C C . SER B 1 165 ? 20.141 11.352 4.75 1 96.44 165 SER B C 1
ATOM 3862 O O . SER B 1 165 ? 21.344 11.109 4.855 1 96.44 165 SER B O 1
ATOM 3864 N N . LYS B 1 166 ? 19.266 10.406 4.602 1 97.25 166 LYS B N 1
ATOM 3865 C CA . LYS B 1 166 ? 19.609 8.984 4.629 1 97.25 166 LYS B CA 1
ATOM 3866 C C . LYS B 1 166 ? 19.922 8.469 3.227 1 97.25 166 LYS B C 1
ATOM 3868 O O . LYS B 1 166 ? 20.344 7.32 3.061 1 97.25 166 LYS B O 1
ATOM 3873 N N . GLY B 1 167 ? 19.672 9.328 2.236 1 96.94 167 GLY B N 1
ATOM 3874 C CA . GLY B 1 167 ? 19.891 8.883 0.869 1 96.94 167 GLY B CA 1
ATOM 3875 C C . GLY B 1 167 ? 18.875 7.859 0.403 1 96.94 167 GLY B C 1
ATOM 3876 O O . GLY B 1 167 ? 19.203 6.969 -0.384 1 96.94 167 GLY B O 1
ATOM 3877 N N . LEU B 1 168 ? 17.688 7.918 0.939 1 97.56 168 LEU B N 1
ATOM 3878 C CA . LEU B 1 168 ? 16.641 6.984 0.542 1 97.56 168 LEU B CA 1
ATOM 3879 C C . LEU B 1 168 ? 16.141 7.285 -0.873 1 97.56 168 LEU B C 1
ATOM 3881 O O . LEU B 1 168 ? 16.516 8.312 -1.455 1 97.56 168 LEU B O 1
ATOM 3885 N N . GLY B 1 169 ? 15.414 6.348 -1.437 1 95.56 169 GLY B N 1
ATOM 3886 C CA . GLY B 1 169 ? 14.891 6.473 -2.787 1 95.56 169 GLY B CA 1
ATOM 3887 C C . GLY B 1 169 ? 13.805 7.527 -2.916 1 95.56 169 GLY B C 1
ATOM 3888 O O . GLY B 1 169 ? 13.641 8.125 -3.979 1 95.56 169 GLY B O 1
ATOM 3889 N N . GLY B 1 170 ? 13.031 7.672 -1.826 1 95.5 170 GLY B N 1
ATOM 3890 C CA . GLY B 1 170 ? 11.953 8.656 -1.849 1 95.5 170 GLY B CA 1
ATOM 3891 C C . GLY B 1 170 ? 10.914 8.422 -0.769 1 95.5 170 GLY B C 1
ATOM 3892 O O . GLY B 1 170 ? 11.188 7.746 0.227 1 95.5 170 GLY B O 1
ATOM 3893 N N . GLY B 1 171 ? 9.812 9.148 -1.007 1 94.62 171 GLY B N 1
ATOM 3894 C CA . GLY B 1 171 ? 8.672 9.016 -0.12 1 94.62 171 GLY B CA 1
ATOM 3895 C C . GLY B 1 171 ? 7.473 8.359 -0.783 1 94.62 171 GLY B C 1
ATOM 3896 O O . GLY B 1 171 ? 7.211 8.578 -1.967 1 94.62 171 GLY B O 1
ATOM 3897 N N . MET B 1 172 ? 6.828 7.547 -0.012 1 94.19 172 MET B N 1
ATOM 3898 C CA . MET B 1 172 ? 5.559 6.961 -0.438 1 94.19 172 MET B CA 1
ATOM 3899 C C . MET B 1 172 ? 4.406 7.496 0.403 1 94.19 172 MET B C 1
ATOM 3901 O O . MET B 1 172 ? 4.488 7.527 1.632 1 94.19 172 MET B O 1
ATOM 3905 N N . VAL B 1 173 ? 3.4 7.957 -0.247 1 93.38 173 VAL B N 1
ATOM 3906 C CA . VAL B 1 173 ? 2.256 8.555 0.437 1 93.38 173 VAL B CA 1
ATOM 3907 C C . VAL B 1 173 ? 1.063 7.598 0.374 1 93.38 173 VAL B C 1
ATOM 3909 O O . VAL B 1 173 ? 0.791 7.004 -0.672 1 93.38 173 VAL B O 1
ATOM 3912 N N . TRP B 1 174 ? 0.382 7.328 1.515 1 88.44 174 TRP B N 1
ATOM 3913 C CA . TRP B 1 174 ? -0.822 6.504 1.558 1 88.44 174 TRP B CA 1
ATOM 3914 C C . TRP B 1 174 ? -1.938 7.211 2.318 1 88.44 174 TRP B C 1
ATOM 3916 O O . TRP B 1 174 ? -1.781 7.547 3.494 1 88.44 174 TRP B O 1
ATOM 3926 N N . ASP B 1 175 ? -3.281 7.375 1.777 1 83.75 175 ASP B N 1
ATOM 3927 C CA . ASP B 1 175 ? -3.352 7.48 0.323 1 83.75 175 ASP B CA 1
ATOM 3928 C C . ASP B 1 175 ? -3.738 8.891 -0.106 1 83.75 175 ASP B C 1
ATOM 3930 O O . ASP B 1 175 ? -4.242 9.68 0.702 1 83.75 175 ASP B O 1
ATOM 3934 N N . ILE B 1 176 ? -3.438 9.195 -1.253 1 85.75 176 ILE B N 1
ATOM 3935 C CA . ILE B 1 176 ? -3.443 10.562 -1.775 1 85.75 176 ILE B CA 1
ATOM 3936 C C . ILE B 1 176 ? -4.855 11.133 -1.699 1 85.75 176 ILE B C 1
ATOM 3938 O O . ILE B 1 176 ? -5.031 12.352 -1.584 1 85.75 176 ILE B O 1
ATOM 3942 N N . SER B 1 177 ? -5.84 10.266 -1.643 1 86.38 177 SER B N 1
ATOM 3943 C CA . SER B 1 177 ? -7.227 10.719 -1.625 1 86.38 177 SER B CA 1
ATOM 3944 C C . SER B 1 177 ? -7.613 11.266 -0.254 1 86.38 177 SER B C 1
ATOM 3946 O O . SER B 1 177 ? -8.664 11.883 -0.099 1 86.38 177 SER B O 1
ATOM 3948 N N . MET B 1 178 ? -6.734 11.148 0.708 1 93.31 178 MET B N 1
ATOM 3949 C CA . MET B 1 178 ? -7.07 11.539 2.074 1 93.31 178 MET B CA 1
ATOM 3950 C C . MET B 1 178 ? -6.445 12.883 2.43 1 93.31 178 MET B C 1
ATOM 3952 O O . MET B 1 178 ? -6.68 13.414 3.518 1 93.31 178 MET B O 1
ATOM 3956 N N . ASP B 1 179 ? -5.656 13.391 1.488 1 93.56 179 ASP B N 1
ATOM 3957 C CA . ASP B 1 179 ? -5.18 14.766 1.641 1 93.56 179 ASP B CA 1
ATOM 3958 C C . ASP B 1 179 ? -6.297 15.766 1.36 1 93.56 179 ASP B C 1
ATOM 3960 O O . ASP B 1 179 ? -7.398 15.383 0.957 1 93.56 179 ASP B O 1
ATOM 3964 N N . ASP B 1 180 ? -6.062 17.031 1.625 1 91.88 180 ASP B N 1
ATOM 3965 C CA . ASP B 1 180 ? -7.059 18.062 1.355 1 91.88 180 ASP B CA 1
ATOM 3966 C C . ASP B 1 180 ? -7.004 18.516 -0.103 1 91.88 180 ASP B C 1
ATOM 3968 O O . ASP B 1 180 ? -6.625 19.656 -0.395 1 91.88 180 ASP B O 1
ATOM 3972 N N . PHE B 1 181 ? -7.539 17.719 -0.958 1 86.69 181 PHE B N 1
ATOM 3973 C CA . PHE B 1 181 ? -7.418 17.953 -2.393 1 86.69 181 PHE B CA 1
ATOM 3974 C C . PHE B 1 181 ? -8.375 19.047 -2.848 1 86.69 181 PHE B C 1
ATOM 3976 O O . PHE B 1 181 ? -8.195 19.625 -3.914 1 86.69 181 PHE B O 1
ATOM 3983 N N . ARG B 1 182 ? -9.352 19.375 -2.039 1 85.44 182 ARG B N 1
ATOM 3984 C CA . ARG B 1 182 ? -10.32 20.391 -2.393 1 85.44 182 ARG B CA 1
ATOM 3985 C C . ARG B 1 182 ? -9.953 21.734 -1.763 1 85.44 182 ARG B C 1
ATOM 3987 O O . ARG B 1 182 ? -10.672 22.734 -1.941 1 85.44 182 ARG B O 1
ATOM 3994 N N . ASN B 1 183 ? -8.922 21.719 -0.954 1 88.75 183 ASN B N 1
ATOM 3995 C CA . ASN B 1 183 ? -8.484 22.922 -0.248 1 88.75 183 ASN B CA 1
ATOM 3996 C C . ASN B 1 183 ? -9.562 23.438 0.708 1 88.75 183 ASN B C 1
ATOM 3998 O O . ASN B 1 183 ? -9.805 24.641 0.795 1 88.75 183 ASN B O 1
ATOM 4002 N N . THR B 1 184 ? -10.172 22.5 1.31 1 88.12 184 THR B N 1
ATOM 4003 C CA . THR B 1 184 ? -11.227 22.859 2.256 1 88.12 184 THR B CA 1
ATOM 4004 C C . THR B 1 184 ? -10.648 23.578 3.467 1 88.12 184 THR B C 1
ATOM 4006 O O . THR B 1 184 ? -11.312 24.422 4.07 1 88.12 184 THR B O 1
ATOM 4009 N N . CYS B 1 185 ? -9.461 23.391 3.758 1 89.31 185 CYS B N 1
ATOM 4010 C CA . CYS B 1 185 ? -8.844 23.953 4.949 1 89.31 185 CYS B CA 1
ATOM 4011 C C . CYS B 1 185 ? -8.047 25.219 4.602 1 89.31 185 CYS B C 1
ATOM 4013 O O . CYS B 1 185 ? -7.398 25.797 5.465 1 89.31 185 CYS B O 1
ATOM 4015 N N . VAL B 1 186 ? -8.047 25.656 3.428 1 83.75 186 VAL B N 1
ATOM 4016 C CA . VAL B 1 186 ? -7.582 26.938 2.932 1 83.75 186 VAL B CA 1
ATOM 4017 C C . VAL B 1 186 ? -6.07 27.062 3.117 1 83.75 186 VAL B C 1
ATOM 4019 O O . VAL B 1 186 ? -5.566 28.125 3.5 1 83.75 186 VAL B O 1
ATOM 4022 N N . ALA B 1 187 ? -5.41 25.984 3.094 1 84.5 187 ALA B N 1
ATOM 4023 C CA . ALA B 1 187 ? -3.951 25.953 3.189 1 84.5 187 ALA B CA 1
ATOM 4024 C C . ALA B 1 187 ? -3.328 25.422 1.902 1 84.5 187 ALA B C 1
ATOM 4026 O O . ALA B 1 187 ? -2.252 24.828 1.93 1 84.5 187 ALA B O 1
ATOM 4027 N N . GLY B 1 188 ? -4.066 25.625 0.787 1 85 188 GLY B N 1
ATOM 4028 C CA . GLY B 1 188 ? -3.615 25.078 -0.48 1 85 188 GLY B CA 1
ATOM 4029 C C . GLY B 1 188 ? -4.055 23.641 -0.697 1 85 188 GLY B C 1
ATOM 4030 O O . GLY B 1 188 ? -4.199 22.875 0.26 1 85 188 GLY B O 1
ATOM 4031 N N . ALA B 1 189 ? -4.203 23.297 -1.952 1 86.69 189 ALA B N 1
ATOM 4032 C CA . ALA B 1 189 ? -4.609 21.922 -2.275 1 86.69 189 ALA B CA 1
ATOM 4033 C C . ALA B 1 189 ? -3.477 20.938 -2.002 1 86.69 189 ALA B C 1
ATOM 4035 O O . ALA B 1 189 ? -2.312 21.219 -2.297 1 86.69 189 ALA B O 1
ATOM 4036 N N . ASN B 1 190 ? -3.879 19.812 -1.462 1 90.31 190 ASN B N 1
ATOM 4037 C CA . ASN B 1 190 ? -2.955 18.719 -1.18 1 90.31 190 ASN B CA 1
ATOM 4038 C C . ASN B 1 190 ? -1.73 19.203 -0.41 1 90.31 190 ASN B C 1
ATOM 4040 O O . ASN B 1 190 ? -0.596 18.969 -0.831 1 90.31 190 ASN B O 1
ATOM 4044 N N . PRO B 1 191 ? -1.964 19.766 0.733 1 92 191 PRO B N 1
ATOM 4045 C CA . PRO B 1 191 ? -0.854 20.422 1.429 1 92 191 PRO B CA 1
ATOM 4046 C C . PRO B 1 191 ? 0.239 19.438 1.851 1 92 191 PRO B C 1
ATOM 4048 O O . PRO B 1 191 ? 1.424 19.781 1.827 1 92 191 PRO B O 1
ATOM 4051 N N . ILE B 1 192 ? -0.104 18.219 2.291 1 94.19 192 ILE B N 1
ATOM 4052 C CA . ILE B 1 192 ? 0.912 17.25 2.713 1 94.19 192 ILE B CA 1
ATOM 4053 C C . ILE B 1 192 ? 1.726 16.797 1.504 1 94.19 192 ILE B C 1
ATOM 4055 O O . ILE B 1 192 ? 2.957 16.781 1.549 1 94.19 192 ILE B O 1
ATOM 4059 N N . LEU B 1 193 ? 1.038 16.484 0.462 1 91.56 193 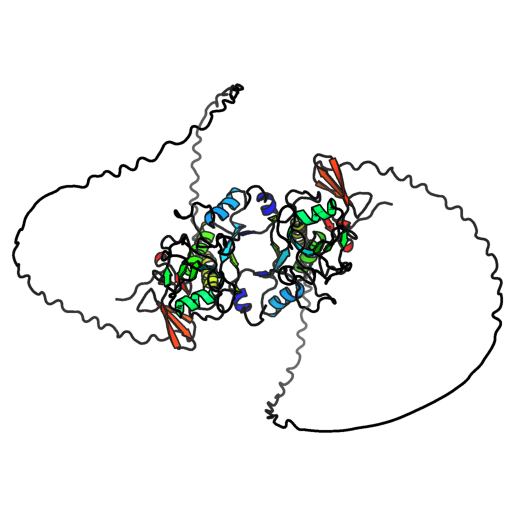LEU B N 1
ATOM 4060 C CA . LEU B 1 193 ? 1.717 16.109 -0.771 1 91.56 193 LEU B CA 1
ATOM 4061 C C . LEU B 1 193 ? 2.613 17.234 -1.271 1 91.56 193 LEU B C 1
ATOM 4063 O O . LEU B 1 193 ? 3.727 16.984 -1.739 1 91.56 193 LEU B O 1
ATOM 4067 N N . THR B 1 194 ? 2.121 18.422 -1.197 1 88.94 194 THR B N 1
ATOM 4068 C CA . THR B 1 194 ? 2.879 19.594 -1.621 1 88.94 194 THR B CA 1
ATOM 4069 C C . THR B 1 194 ? 4.148 19.75 -0.79 1 88.94 194 THR B C 1
ATOM 4071 O O . THR B 1 194 ? 5.227 20 -1.334 1 88.94 194 THR B O 1
ATOM 4074 N N . ALA B 1 195 ? 4.047 19.578 0.486 1 92.06 195 ALA B N 1
ATOM 4075 C CA . ALA B 1 195 ? 5.199 19.656 1.379 1 92.06 195 ALA B CA 1
ATOM 4076 C C . ALA B 1 195 ? 6.258 18.625 1 1 92.06 195 ALA B C 1
ATOM 4078 O O . ALA B 1 195 ? 7.445 18.953 0.903 1 92.06 195 ALA B O 1
ATOM 4079 N N . ILE B 1 196 ? 5.812 17.422 0.739 1 93.81 196 ILE B N 1
ATOM 4080 C CA . ILE B 1 196 ? 6.715 16.328 0.405 1 93.81 196 ILE B CA 1
ATOM 4081 C C . ILE B 1 196 ? 7.387 16.594 -0.938 1 93.81 196 ILE B C 1
ATOM 4083 O O . ILE B 1 196 ? 8.617 16.578 -1.043 1 93.81 196 ILE B O 1
ATOM 4087 N N . SER B 1 197 ? 6.562 16.875 -1.906 1 90.62 197 SER B N 1
ATOM 4088 C CA . SER B 1 197 ? 7.059 17.078 -3.264 1 90.62 197 SER B CA 1
ATOM 4089 C C . SER B 1 197 ? 8.047 18.234 -3.318 1 90.62 197 SER B C 1
ATOM 4091 O O . SER B 1 197 ? 9.125 18.109 -3.893 1 90.62 197 SER B O 1
ATOM 4093 N N . ASN B 1 198 ? 7.707 19.344 -2.727 1 89 198 ASN B N 1
ATOM 4094 C CA . ASN B 1 198 ? 8.562 20.531 -2.777 1 89 198 ASN B CA 1
ATOM 4095 C C . ASN B 1 198 ? 9.859 20.328 -2.008 1 89 198 ASN B C 1
ATOM 4097 O O . ASN B 1 198 ? 10.906 20.844 -2.4 1 89 198 ASN B O 1
ATOM 4101 N N . THR B 1 199 ? 9.82 19.594 -0.947 1 92.19 199 THR B N 1
ATOM 4102 C CA . THR B 1 199 ? 11.031 19.328 -0.172 1 92.19 199 THR B CA 1
ATOM 4103 C C . THR B 1 199 ? 11.945 18.359 -0.916 1 92.19 199 THR B C 1
ATOM 4105 O O . THR B 1 199 ? 13.156 18.578 -1.001 1 92.19 199 THR B O 1
ATOM 4108 N N . LEU B 1 200 ? 11.391 17.312 -1.441 1 91.88 200 LEU B N 1
ATOM 4109 C CA . LEU B 1 200 ? 12.195 16.281 -2.082 1 91.88 200 LEU B CA 1
ATOM 4110 C C . LEU B 1 200 ? 12.727 16.766 -3.43 1 91.88 200 LEU B C 1
ATOM 4112 O O . LEU B 1 200 ? 13.781 16.312 -3.885 1 91.88 200 LEU B O 1
ATOM 4116 N N . ASN B 1 201 ? 12.047 17.594 -4.133 1 82.94 201 ASN B N 1
ATOM 4117 C CA . ASN B 1 201 ? 12.477 18.078 -5.445 1 82.94 201 ASN B CA 1
ATOM 4118 C C . ASN B 1 201 ? 13.367 19.312 -5.324 1 82.94 201 ASN B C 1
ATOM 4120 O O . ASN B 1 201 ? 14.117 19.625 -6.25 1 82.94 201 ASN B O 1
ATOM 4124 N N . VAL B 1 202 ? 13.125 20.328 -4.438 1 65.25 202 VAL B N 1
ATOM 4125 C CA . VAL B 1 202 ? 13.969 21.5 -4.246 1 65.25 202 VAL B CA 1
ATOM 4126 C C . VAL B 1 202 ? 15.391 21.062 -3.9 1 65.25 202 VAL B C 1
ATOM 4128 O O . VAL B 1 202 ? 16.359 21.672 -4.367 1 65.25 202 VAL B O 1
ATOM 4131 N N . SER B 1 203 ? 15.578 20.078 -3.059 1 52.78 203 SER B N 1
ATOM 4132 C CA . SER B 1 203 ? 16.922 19.672 -2.65 1 52.78 203 SER B CA 1
ATOM 4133 C C . SER B 1 203 ? 17.734 19.188 -3.844 1 52.78 203 SER B C 1
ATOM 4135 O O . SER B 1 203 ? 18.969 19.172 -3.789 1 52.78 203 SER B O 1
ATOM 4137 N N . LEU B 1 204 ? 17.047 18.719 -4.875 1 47.19 204 LEU B N 1
ATOM 4138 C CA . LEU B 1 204 ? 17.797 18.281 -6.051 1 47.19 204 LEU B CA 1
ATOM 4139 C C . LEU B 1 204 ? 18.312 19.484 -6.832 1 47.19 204 LEU B C 1
ATOM 4141 O O . LEU B 1 204 ? 19.234 19.359 -7.645 1 47.19 204 LEU B O 1
ATOM 4145 N N . THR B 1 205 ? 17.719 20.719 -6.688 1 43.69 205 THR B N 1
ATOM 4146 C CA . THR B 1 205 ? 18.219 21.906 -7.398 1 43.69 205 THR B CA 1
ATOM 4147 C C . THR B 1 205 ? 19.344 22.562 -6.629 1 43.69 205 THR B C 1
ATOM 4149 O O . THR B 1 205 ? 19.875 23.594 -7.055 1 43.69 205 THR B O 1
ATOM 4152 N N . ILE B 1 206 ? 19.609 22.281 -5.414 1 39.97 206 ILE B N 1
ATOM 4153 C CA . ILE B 1 206 ? 20.797 22.938 -4.887 1 39.97 206 ILE B CA 1
ATOM 4154 C C . ILE B 1 206 ? 22.031 22.453 -5.664 1 39.97 206 ILE B C 1
ATOM 4156 O O . ILE B 1 206 ? 22.266 21.25 -5.789 1 39.97 206 ILE B O 1
ATOM 4160 N N . PRO B 1 207 ? 22.562 23.297 -6.516 1 36.22 207 PRO B N 1
ATOM 4161 C CA . PRO B 1 207 ? 23.812 22.969 -7.219 1 36.22 207 PRO B CA 1
ATOM 4162 C C . PRO B 1 207 ? 24.844 22.312 -6.309 1 36.22 207 PRO B C 1
ATOM 4164 O O . PRO B 1 207 ? 25.109 22.812 -5.215 1 36.22 207 PRO B O 1
ATOM 4167 N N . THR B 1 208 ? 24.875 21.062 -6.266 1 37.25 208 THR B N 1
ATOM 4168 C CA . THR B 1 208 ? 26.109 20.547 -5.684 1 37.25 208 THR B CA 1
ATOM 4169 C C . THR B 1 208 ? 27.312 21.406 -6.098 1 37.25 208 THR B C 1
ATOM 4171 O O . THR B 1 208 ? 27.609 21.516 -7.289 1 37.25 208 THR B O 1
ATOM 4174 N N . THR B 1 209 ? 27.562 22.438 -5.434 1 35.22 209 THR B N 1
ATOM 4175 C CA . THR B 1 209 ? 28.938 22.891 -5.652 1 35.22 209 THR B CA 1
ATOM 4176 C C . THR B 1 209 ? 29.875 21.703 -5.828 1 35.22 209 THR B C 1
ATOM 4178 O O . THR B 1 209 ? 29.922 20.812 -4.992 1 35.22 209 THR B O 1
ATOM 4181 N N . PRO B 1 210 ? 30.375 21.578 -6.988 1 34.59 210 PRO B N 1
ATOM 4182 C CA . PRO B 1 210 ? 31.422 20.562 -7.164 1 34.59 210 PRO B CA 1
ATOM 4183 C C . PRO B 1 210 ? 32.406 20.516 -6 1 34.59 210 PRO B C 1
ATOM 4185 O O . PRO B 1 210 ? 33 21.531 -5.656 1 34.59 210 PRO B O 1
ATOM 4188 N N . SER B 1 211 ? 32.125 19.922 -4.926 1 33.22 211 SER B N 1
ATOM 4189 C CA . SER B 1 211 ? 33.25 19.734 -4.035 1 33.22 211 SER B CA 1
ATOM 4190 C C . SER B 1 211 ? 34.531 19.391 -4.816 1 33.22 211 SER B C 1
ATOM 4192 O O . SER B 1 211 ? 34.531 18.469 -5.645 1 33.22 211 SER B O 1
ATOM 4194 N N . THR B 1 212 ? 35.344 20.375 -5.09 1 33.56 212 THR B N 1
ATOM 4195 C CA . THR B 1 212 ? 36.75 20.094 -5.457 1 33.56 212 THR B CA 1
ATOM 4196 C C . THR B 1 212 ? 37.281 18.891 -4.688 1 33.56 212 THR B C 1
ATOM 4198 O O . THR B 1 212 ? 37.375 18.938 -3.459 1 33.56 212 THR B O 1
ATOM 4201 N N . LEU B 1 213 ? 36.938 17.766 -5.125 1 32.66 213 LEU B N 1
ATOM 4202 C CA . LEU B 1 213 ? 37.688 16.609 -4.652 1 32.66 213 LEU B CA 1
ATOM 4203 C C . LEU B 1 213 ? 39.188 16.953 -4.5 1 32.66 213 LEU B C 1
ATOM 4205 O O . LEU B 1 213 ? 39.844 17.25 -5.488 1 32.66 213 LEU B O 1
ATOM 4209 N N . LEU B 1 214 ? 39.5 17.719 -3.484 1 30.48 214 LEU B N 1
ATOM 4210 C CA . LEU B 1 214 ? 40.938 17.688 -3.174 1 30.48 214 LEU B CA 1
ATOM 4211 C C . LEU B 1 214 ? 41.469 16.25 -3.229 1 30.48 214 LEU B C 1
ATOM 4213 O O . LEU B 1 214 ? 41.031 15.391 -2.461 1 30.48 214 LEU B O 1
ATOM 4217 N N . THR B 1 215 ? 41.844 15.781 -4.391 1 33.03 215 THR B N 1
ATOM 4218 C CA . THR B 1 215 ? 42.688 14.617 -4.621 1 33.03 215 THR B CA 1
ATOM 4219 C C 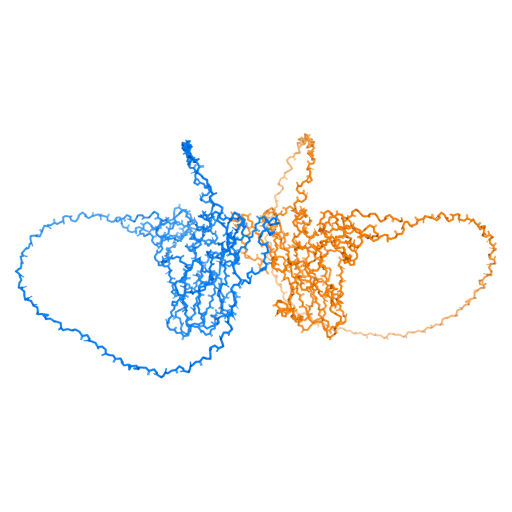. THR B 1 215 ? 43.875 14.586 -3.643 1 33.03 215 THR B C 1
ATOM 4221 O O . THR B 1 215 ? 44.812 15.375 -3.766 1 33.03 215 THR B O 1
ATOM 4224 N N . THR B 1 216 ? 43.625 14.688 -2.332 1 32.09 216 THR B N 1
ATOM 4225 C CA . THR B 1 216 ? 44.812 14.383 -1.574 1 32.09 216 THR B CA 1
ATOM 4226 C C . THR B 1 216 ? 45.344 13 -1.933 1 32.09 216 THR B C 1
ATOM 4228 O O . THR B 1 216 ? 44.594 12.023 -1.962 1 32.09 216 THR B O 1
ATOM 4231 N N . LYS B 1 217 ? 46.438 12.977 -2.695 1 33.69 217 LYS B N 1
ATOM 4232 C CA . LYS B 1 217 ? 47.281 11.812 -2.959 1 33.69 217 LYS B CA 1
ATOM 4233 C C . LYS B 1 217 ? 47.438 10.969 -1.7 1 33.69 217 LYS B C 1
ATOM 4235 O O . LYS B 1 217 ? 47.906 11.477 -0.671 1 33.69 217 LYS B O 1
ATOM 4240 N N . PRO B 1 218 ? 46.688 9.883 -1.552 1 30.44 218 PRO B N 1
ATOM 4241 C CA . PRO B 1 218 ? 46.906 9.039 -0.376 1 30.44 218 PRO B CA 1
ATOM 4242 C C . PRO B 1 218 ? 48.375 8.68 -0.189 1 30.44 218 PRO B C 1
ATOM 4244 O O . PRO B 1 218 ? 49.062 8.305 -1.15 1 30.44 218 PRO B O 1
ATOM 4247 N N . ALA B 1 219 ? 49.031 9.484 0.606 1 32.09 219 ALA B N 1
ATOM 4248 C CA . ALA B 1 219 ? 50.375 8.961 0.943 1 32.09 219 ALA B CA 1
ATOM 4249 C C . ALA B 1 219 ? 50.281 7.492 1.347 1 32.09 219 ALA B C 1
ATOM 4251 O O . ALA B 1 219 ? 49.5 7.121 2.215 1 32.09 219 ALA B O 1
ATOM 4252 N N . VAL B 1 220 ? 50.562 6.543 0.437 1 33.22 220 VAL B N 1
ATOM 4253 C CA . VAL B 1 220 ? 50.75 5.102 0.57 1 33.22 220 VAL B CA 1
ATOM 4254 C C . VAL B 1 220 ? 51.594 4.801 1.803 1 33.22 220 VAL B C 1
ATOM 4256 O O . VAL B 1 220 ? 52.781 5.133 1.844 1 33.22 220 VAL B O 1
ATOM 4259 N N . THR B 1 221 ? 51.094 5.172 3.096 1 27.11 221 THR B N 1
ATOM 4260 C CA . THR B 1 221 ? 51.969 4.637 4.152 1 27.11 221 THR B CA 1
ATOM 4261 C C . THR B 1 221 ? 51.969 3.111 4.105 1 27.11 221 THR B C 1
ATOM 4263 O O . THR B 1 221 ? 50.938 2.473 4.031 1 27.11 221 THR B O 1
ATOM 4266 N N . THR B 1 222 ? 53.094 2.518 3.793 1 27.95 222 THR B N 1
ATOM 4267 C CA . THR B 1 222 ? 53.562 1.146 3.76 1 27.95 222 THR B CA 1
ATOM 4268 C C . THR B 1 222 ? 53.375 0.466 5.109 1 27.95 222 THR B C 1
ATOM 4270 O O . THR B 1 222 ? 54.062 0.782 6.082 1 27.95 222 THR B O 1
ATOM 4273 N N . THR B 1 223 ? 52.094 0.543 5.691 1 27.66 223 THR B N 1
ATOM 4274 C CA . THR B 1 223 ? 52.156 -0.116 6.992 1 27.66 223 THR B CA 1
ATOM 4275 C C . THR B 1 223 ? 52.469 -1.599 6.836 1 27.66 223 THR B C 1
ATOM 4277 O O . THR B 1 223 ? 51.969 -2.256 5.922 1 27.66 223 THR B O 1
ATOM 4280 N N . LYS B 1 224 ? 53.469 -2.031 7.578 1 27.42 224 LYS B N 1
ATOM 4281 C CA . LYS B 1 224 ? 54.125 -3.32 7.785 1 27.42 224 LYS B CA 1
ATOM 4282 C C . LYS B 1 224 ? 53.125 -4.379 8.219 1 27.42 224 LYS B C 1
ATOM 4284 O O . LYS B 1 224 ? 52.281 -4.121 9.07 1 27.42 224 LYS B O 1
ATOM 4289 N N . PRO B 1 225 ? 53.062 -5.547 7.598 1 26.66 225 PRO B N 1
ATOM 4290 C CA . PRO B 1 225 ? 52.219 -6.746 7.641 1 26.66 225 PRO B CA 1
ATOM 4291 C C . PRO B 1 225 ? 52.125 -7.352 9.039 1 26.66 225 PRO B C 1
ATOM 4293 O O . PRO B 1 225 ? 53.156 -7.719 9.625 1 26.66 225 PRO B O 1
ATOM 4296 N N . ILE B 1 226 ? 51.281 -6.711 10.008 1 25.03 226 ILE B N 1
ATOM 4297 C CA . ILE B 1 226 ? 51.312 -7.355 11.32 1 25.03 226 ILE B CA 1
ATOM 4298 C C . ILE B 1 226 ? 50.844 -8.805 11.188 1 25.03 226 ILE B C 1
ATOM 4300 O O . ILE B 1 226 ? 49.875 -9.094 10.469 1 25.03 226 ILE B O 1
ATOM 4304 N N . SER B 1 227 ? 51.562 -9.766 11.773 1 22.25 227 SER B N 1
ATOM 4305 C CA . SER B 1 227 ? 51.625 -11.227 11.875 1 22.25 227 SER B CA 1
ATOM 4306 C C . SER B 1 227 ? 50.406 -11.781 12.578 1 22.25 227 SER B C 1
ATOM 4308 O O . SER B 1 227 ? 49.938 -11.203 13.562 1 22.25 227 SER B O 1
ATOM 4310 N N . THR B 1 228 ? 49.5 -12.516 11.898 1 22.78 228 THR B N 1
ATOM 4311 C CA . THR B 1 228 ? 48.25 -13.25 12.086 1 22.78 228 THR B CA 1
ATOM 4312 C C . THR B 1 228 ? 48.375 -14.211 13.266 1 22.78 228 THR B C 1
ATOM 4314 O O . THR B 1 228 ? 49.125 -15.188 13.211 1 22.78 228 THR B O 1
ATOM 4317 N N . THR B 1 229 ? 48.312 -13.648 14.547 1 21.25 229 THR B N 1
ATOM 4318 C CA . THR B 1 229 ? 48.406 -14.617 15.625 1 21.25 229 THR B CA 1
ATOM 4319 C C . THR B 1 229 ? 47.25 -15.609 15.586 1 21.25 229 THR B C 1
ATOM 4321 O O . THR B 1 229 ? 46.125 -15.242 15.234 1 21.25 229 THR B O 1
ATOM 4324 N N . LYS B 1 230 ? 47.469 -16.938 15.93 1 20.45 230 LYS B N 1
ATOM 4325 C CA . LYS B 1 230 ? 46.938 -18.297 15.945 1 20.45 230 LYS B CA 1
ATOM 4326 C C . LYS B 1 230 ? 45.844 -18.453 17.016 1 20.45 230 LYS B C 1
ATOM 4328 O O . LYS B 1 230 ? 46.125 -18.328 18.219 1 20.45 230 LYS B O 1
ATOM 4333 N N . PHE B 1 231 ? 44.625 -17.812 16.844 1 20.02 231 PHE B N 1
ATOM 4334 C CA . PHE B 1 231 ? 43.594 -17.984 17.875 1 20.02 231 PHE B CA 1
ATOM 4335 C C . PHE B 1 231 ? 43.25 -19.469 18.047 1 20.02 231 PHE B C 1
ATOM 4337 O O . PHE B 1 231 ? 42.906 -20.141 17.094 1 20.02 231 PHE B O 1
ATOM 4344 N N . ALA B 1 232 ? 43.719 -20.109 19.188 1 20.48 232 ALA B N 1
ATOM 4345 C CA . ALA B 1 232 ? 43.531 -21.469 19.703 1 20.48 232 ALA B CA 1
ATOM 4346 C C . ALA B 1 232 ? 42.094 -21.719 20.125 1 20.48 232 ALA B C 1
ATOM 4348 O O . ALA B 1 232 ? 41.469 -20.859 20.719 1 20.48 232 ALA B O 1
ATOM 4349 N N . SER B 1 233 ? 41.312 -22.719 19.578 1 19.91 233 SER B N 1
ATOM 4350 C CA . SER B 1 233 ? 39.969 -23.281 19.547 1 19.91 233 SER B CA 1
ATOM 4351 C C . SER B 1 233 ? 39.594 -23.938 20.891 1 19.91 233 SER B C 1
ATOM 4353 O O . SER B 1 233 ? 39.5 -25.156 20.969 1 19.91 233 SER B O 1
ATOM 4355 N N . THR B 1 234 ? 39.906 -23.406 22.125 1 18.8 234 THR B N 1
ATOM 4356 C CA . THR B 1 234 ? 39.688 -24.422 23.156 1 18.8 234 THR B CA 1
ATOM 4357 C C . THR B 1 234 ? 38.219 -24.641 23.406 1 18.8 234 THR B C 1
ATOM 4359 O O . THR B 1 234 ? 37.469 -23.688 23.578 1 18.8 234 THR B O 1
ATOM 4362 N N . THR B 1 235 ? 37.594 -25.938 23.281 1 19.62 235 THR B N 1
ATOM 4363 C CA . THR B 1 235 ? 36.344 -26.688 23.297 1 19.62 235 THR B CA 1
ATOM 4364 C C . THR B 1 235 ? 35.812 -26.828 24.719 1 19.62 235 THR B C 1
ATOM 4366 O O . THR B 1 235 ? 34.75 -27.422 24.922 1 19.62 235 THR B O 1
ATOM 4369 N N . LYS B 1 236 ? 35.938 -26 25.781 1 18.97 236 LYS B N 1
ATOM 4370 C CA . LYS B 1 236 ? 35.688 -26.734 27.016 1 18.97 236 LYS B CA 1
ATOM 4371 C C . LYS B 1 236 ? 34.188 -27.016 27.188 1 18.97 236 LYS B C 1
ATOM 4373 O O . LYS B 1 236 ? 33.344 -26.141 26.938 1 18.97 236 LYS B O 1
ATOM 4378 N N . PRO B 1 237 ? 33.688 -28.25 27.812 1 21.67 237 PRO B N 1
ATOM 4379 C CA . PRO B 1 237 ? 32.469 -29.047 28 1 21.67 237 PRO B CA 1
ATOM 4380 C C . PRO B 1 237 ? 31.656 -28.609 29.203 1 21.67 237 PRO B C 1
ATOM 4382 O O . PRO B 1 237 ? 32.062 -28.828 30.344 1 21.67 237 PRO B O 1
ATOM 4385 N N . THR B 1 238 ? 31.172 -27.406 29.297 1 18.72 238 THR B N 1
ATOM 4386 C CA . THR B 1 238 ? 30.719 -27.062 30.641 1 18.72 238 THR B CA 1
ATOM 4387 C C . THR B 1 238 ? 29.484 -27.875 31.016 1 18.72 238 THR B C 1
ATOM 4389 O O . THR B 1 238 ? 28.469 -27.828 30.328 1 18.72 238 THR B O 1
ATOM 4392 N N . THR B 1 239 ? 29.609 -28.75 32.125 1 17.7 239 THR B N 1
ATOM 4393 C CA . THR B 1 239 ? 28.844 -29.766 32.812 1 17.7 239 THR B CA 1
ATOM 4394 C C . THR B 1 239 ? 27.688 -29.125 33.594 1 17.7 239 THR B C 1
ATOM 4396 O O . THR B 1 239 ? 27.656 -27.906 33.781 1 17.7 239 THR B O 1
ATOM 4399 N N . THR B 1 240 ? 27.719 -29.203 35.031 1 17.59 240 THR B N 1
ATOM 4400 C CA . THR B 1 240 ? 26.969 -30.047 35.938 1 17.59 240 THR B CA 1
ATOM 4401 C C . THR B 1 240 ? 25.828 -29.25 36.594 1 17.59 240 THR B C 1
ATOM 4403 O O . THR B 1 240 ? 25.812 -28.016 36.531 1 17.59 240 THR B O 1
ATOM 4406 N N . THR B 1 241 ? 25.719 -29.047 38 1 17.78 241 THR B N 1
ATOM 4407 C CA . THR B 1 241 ? 24.938 -29.656 39.062 1 17.78 241 THR B CA 1
ATOM 4408 C C . THR B 1 241 ? 23.953 -28.641 39.656 1 17.78 241 THR B C 1
ATOM 4410 O O . THR B 1 241 ? 24.328 -27.484 39.906 1 17.78 241 THR B O 1
ATOM 4413 N N . ARG B 1 242 ? 22.562 -28.875 39.812 1 20.16 242 ARG B N 1
ATOM 4414 C CA . ARG B 1 242 ? 21.312 -28.25 40.219 1 20.16 242 ARG B CA 1
ATOM 4415 C C . ARG B 1 242 ? 21.25 -28.109 41.75 1 20.16 242 ARG B C 1
ATOM 4417 O O . ARG B 1 242 ? 20.188 -27.781 42.281 1 20.16 242 ARG B O 1
ATOM 4424 N N . SER B 1 243 ? 22.359 -27.828 42.5 1 16.23 243 SER B N 1
ATOM 4425 C CA . SER B 1 243 ? 22.094 -28.141 43.906 1 16.23 243 SER B CA 1
ATOM 4426 C C . SER B 1 243 ? 20.953 -27.297 44.438 1 16.23 243 SER B C 1
ATOM 4428 O O . SER B 1 243 ? 20.625 -26.25 43.906 1 16.23 243 SER B O 1
ATOM 4430 N N . THR B 1 244 ? 20.641 -27.469 45.938 1 17.3 244 THR B N 1
ATOM 4431 C CA . THR B 1 244 ? 19.734 -27.797 47.031 1 17.3 244 THR B CA 1
ATOM 4432 C C . THR B 1 244 ? 19.328 -26.547 47.781 1 17.3 244 THR B C 1
ATOM 4434 O O . THR B 1 244 ? 18.156 -26.359 48.094 1 17.3 244 THR B O 1
ATOM 4437 N N . SER B 1 245 ? 20.25 -25.672 48.438 1 15.77 245 SER B N 1
ATOM 4438 C CA . SER B 1 245 ? 20.156 -25.578 49.875 1 15.77 245 SER B CA 1
ATOM 4439 C C . SER B 1 245 ? 19.047 -24.625 50.312 1 15.77 245 SER B C 1
ATOM 4441 O O . SER B 1 245 ? 18.609 -23.781 49.5 1 15.77 245 SER B O 1
ATOM 4443 N N . THR B 1 246 ? 18.922 -24.375 51.812 1 16.98 246 THR B N 1
ATOM 4444 C CA . THR B 1 246 ? 18.172 -24.438 53.062 1 16.98 246 THR B CA 1
ATOM 4445 C C . THR B 1 246 ? 17.797 -23.031 53.531 1 16.98 246 THR B C 1
ATOM 4447 O O . THR B 1 246 ? 16.656 -22.781 53.938 1 16.98 246 THR B O 1
ATOM 4450 N N . GLN B 1 247 ? 18.766 -22.094 54 1 15.53 247 GLN B N 1
ATOM 4451 C CA . GLN B 1 247 ? 18.812 -21.766 55.438 1 15.53 247 GLN B CA 1
ATOM 4452 C C . GLN B 1 247 ? 17.828 -20.641 55.75 1 15.53 247 GLN B C 1
ATOM 4454 O O . GLN B 1 247 ? 17.406 -19.891 54.875 1 15.53 247 GLN B O 1
ATOM 4459 N N . LYS B 1 248 ? 17.984 -20.016 57.188 1 16.34 248 LYS B N 1
ATOM 4460 C CA . LYS B 1 248 ? 17.344 -19.766 58.469 1 16.34 248 LYS B CA 1
ATOM 4461 C C . LYS B 1 248 ? 16.953 -18.297 58.625 1 16.34 248 LYS B C 1
ATOM 4463 O O . LYS B 1 248 ? 15.836 -17.984 59.031 1 16.34 248 LYS B O 1
ATOM 4468 N N . ILE B 1 249 ? 17.953 -17.25 58.781 1 15.2 249 ILE B N 1
ATOM 4469 C CA . ILE B 1 249 ? 18.188 -16.703 60.125 1 15.2 249 ILE B CA 1
ATOM 4470 C C . ILE B 1 249 ? 17.188 -15.578 60.375 1 15.2 249 ILE B C 1
ATOM 4472 O O . ILE B 1 249 ? 16.656 -14.977 59.469 1 15.2 249 ILE B O 1
ATOM 4476 N N . ALA B 1 250 ? 17.594 -14.594 61.562 1 16.19 250 ALA B N 1
ATOM 4477 C CA . ALA B 1 250 ? 17.25 -14.156 62.906 1 16.19 250 ALA B CA 1
ATOM 4478 C C . ALA B 1 250 ? 16.609 -12.766 62.906 1 16.19 250 ALA B C 1
ATOM 4480 O O . ALA B 1 250 ? 16.594 -12.102 61.875 1 16.19 250 ALA B O 1
ATOM 4481 N N . SER B 1 251 ? 17.328 -11.719 63.75 1 15.59 251 SER B N 1
ATOM 4482 C CA . SER B 1 251 ? 17.078 -11.188 65.062 1 15.59 251 SER B CA 1
ATOM 4483 C C . SER B 1 251 ? 16.484 -9.789 65 1 15.59 251 SER B C 1
ATOM 4485 O O . SER B 1 251 ? 15.391 -9.547 65.562 1 15.59 251 SER B O 1
ATOM 4487 N N . THR B 1 252 ? 17.266 -8.633 65.562 1 15.81 252 THR B N 1
ATOM 4488 C CA . THR B 1 252 ? 17.188 -7.938 66.812 1 15.81 252 THR B CA 1
ATOM 4489 C C . THR B 1 252 ? 16.469 -6.594 66.688 1 15.81 252 THR B C 1
ATOM 4491 O O . THR B 1 252 ? 16.422 -6.047 65.562 1 15.81 252 THR B O 1
ATOM 4494 N N . PRO B 1 253 ? 16.812 -5.492 67.75 1 16.48 253 PRO B N 1
ATOM 4495 C CA . PRO B 1 253 ? 16.141 -4.75 68.875 1 16.48 253 PRO B CA 1
ATOM 4496 C C . PRO B 1 253 ? 15.969 -3.271 68.5 1 16.48 253 PRO B C 1
ATOM 4498 O O . PRO B 1 253 ? 14.875 -2.723 68.688 1 16.48 253 PRO B O 1
ATOM 4501 N N . LYS B 1 254 ? 17.047 -2.314 68.375 1 16.42 254 LYS B N 1
ATOM 4502 C CA . LYS B 1 254 ? 17.297 -1.34 69.438 1 16.42 254 LYS B CA 1
ATOM 4503 C C . LYS B 1 254 ? 16.406 -0.114 69.312 1 16.42 254 LYS B C 1
ATOM 4505 O O . LYS B 1 254 ? 15.977 0.211 68.188 1 16.42 254 LYS B O 1
ATOM 4510 N N . PRO B 1 255 ? 16.766 1.045 70.312 1 16.88 255 PRO B N 1
ATOM 4511 C CA . PRO B 1 255 ? 16.188 1.932 71.312 1 16.88 255 PRO B CA 1
ATOM 4512 C C . PRO B 1 255 ? 15.961 3.35 70.812 1 16.88 255 PRO B C 1
ATOM 4514 O O . PRO B 1 255 ? 14.867 3.898 70.938 1 16.88 255 PRO B O 1
ATOM 4517 N N . ALA B 1 256 ? 17.062 4.328 70.688 1 16.2 256 ALA B N 1
ATOM 4518 C CA . ALA B 1 256 ? 17.312 5.395 71.688 1 16.2 256 ALA B CA 1
ATOM 4519 C C . ALA B 1 256 ? 16.609 6.68 71.25 1 16.2 256 ALA B C 1
ATOM 4521 O O . ALA B 1 256 ? 16.172 6.82 70.125 1 16.2 256 ALA B O 1
ATOM 4522 N N . SER B 1 257 ? 17.281 7.926 71.75 1 15.51 257 SER B N 1
ATOM 4523 C CA . SER B 1 257 ? 17.141 9 72.75 1 15.51 257 SER B CA 1
ATOM 4524 C C . SER B 1 257 ? 16.812 10.328 72.062 1 15.51 257 SER B C 1
ATOM 4526 O O . SER B 1 257 ? 15.758 10.906 72.312 1 15.51 257 SER B O 1
ATOM 4528 N N . THR B 1 258 ? 17.797 11.367 72.125 1 15.68 258 THR B N 1
ATOM 4529 C CA . THR B 1 258 ? 17.875 12.547 72.938 1 15.68 258 THR B CA 1
ATOM 4530 C C . THR B 1 258 ? 17.406 13.789 72.25 1 15.68 258 THR B C 1
ATOM 4532 O O . THR B 1 258 ? 17.344 13.789 71 1 15.68 258 THR B O 1
ATOM 4535 N N . THR B 1 259 ? 18.203 15.023 72.375 1 15.66 259 THR B N 1
ATOM 4536 C CA . THR B 1 259 ? 18.109 16.25 73.188 1 15.66 259 THR B CA 1
ATOM 4537 C C . THR B 1 259 ? 17.844 17.453 72.25 1 15.66 259 THR B C 1
ATOM 4539 O O . THR B 1 259 ? 16.938 18.25 72.5 1 15.66 259 THR B O 1
ATOM 4542 N N . LYS B 1 260 ? 18.953 18.172 71.625 1 16.72 260 LYS B N 1
ATOM 4543 C CA . LYS B 1 260 ? 19.391 19.469 72.125 1 16.72 260 LYS B CA 1
ATOM 4544 C C . LYS B 1 260 ? 18.641 20.609 71.438 1 16.72 260 LYS B C 1
ATOM 4546 O O . LYS B 1 260 ? 18.109 20.422 70.312 1 16.72 260 LYS B O 1
ATOM 4551 N N . LYS B 1 261 ? 19.203 21.906 71.625 1 16.59 261 LYS B N 1
ATOM 4552 C CA . LYS B 1 261 ? 19.031 23.219 72.25 1 16.59 261 LYS B CA 1
ATOM 4553 C C . LYS B 1 261 ? 18.781 24.281 71.188 1 16.59 261 LYS B C 1
ATOM 4555 O O . LYS B 1 261 ? 17.797 25.031 71.25 1 16.59 261 LYS B O 1
ATOM 4560 N N . THR B 1 262 ? 19.875 25 70.625 1 16.17 262 THR B N 1
ATOM 4561 C CA . THR B 1 262 ? 20.188 26.359 71.062 1 16.17 262 THR B CA 1
ATOM 4562 C C . THR B 1 262 ? 19.594 27.375 70.125 1 16.17 262 THR B C 1
ATOM 4564 O O . THR B 1 262 ? 19.25 27.047 68.938 1 16.17 262 THR B O 1
ATOM 4567 N N . THR B 1 263 ? 20.359 28.562 69.812 1 16.39 263 THR B N 1
ATOM 4568 C CA . THR B 1 263 ? 20.359 29.953 70.188 1 16.39 263 THR B CA 1
ATOM 4569 C C . THR B 1 263 ? 19.922 30.844 69.062 1 16.39 263 THR B C 1
ATOM 4571 O O . THR B 1 263 ? 19.812 30.391 67.938 1 16.39 263 THR B O 1
ATOM 4574 N N . ILE B 1 264 ? 20.875 31.828 68.5 1 16.31 264 ILE B N 1
ATOM 4575 C CA . ILE B 1 264 ? 20.984 33.25 68.75 1 16.31 264 ILE B CA 1
ATOM 4576 C C . ILE B 1 264 ? 20.484 34.062 67.562 1 16.31 264 ILE B C 1
ATOM 4578 O O . ILE B 1 264 ? 19.609 34.906 67.688 1 16.31 264 ILE B O 1
ATOM 4582 N N . LYS B 1 265 ? 21.453 34.656 66.625 1 18.22 265 LYS B N 1
ATOM 4583 C CA . LYS B 1 265 ? 21.828 36.062 66.562 1 18.22 265 LYS B CA 1
ATOM 4584 C C . LYS B 1 265 ? 21.016 36.812 65.5 1 18.22 265 LYS B C 1
ATOM 4586 O O . LYS B 1 265 ? 20.484 36.188 64.562 1 18.22 265 LYS B O 1
ATOM 4591 N N . GLN B 1 266 ? 21.312 38.219 65.438 1 19.84 266 GLN B N 1
ATOM 4592 C CA . GLN B 1 266 ? 20.906 39.625 65.438 1 19.84 266 GLN B CA 1
ATOM 4593 C C . GLN B 1 266 ? 20.953 40.188 64 1 19.84 266 GLN B C 1
ATOM 4595 O O . GLN B 1 266 ? 20.953 41.375 63.781 1 19.84 266 GLN B O 1
ATOM 4600 N N . LYS B 1 267 ? 20.609 39.562 62.938 1 18.61 267 LYS B N 1
ATOM 4601 C CA . LYS B 1 267 ? 21.125 40.125 61.688 1 18.61 267 LYS B CA 1
ATOM 4602 C C . LYS B 1 267 ? 20.562 41.531 61.469 1 18.61 267 LYS B C 1
ATOM 4604 O O . LYS B 1 267 ? 19.359 41.75 61.562 1 18.61 267 LYS B O 1
ATOM 4609 N N . SER B 1 268 ? 21.578 42.5 61.375 1 18.8 268 SER B N 1
ATOM 4610 C CA . SER B 1 268 ? 21.719 43.938 61.25 1 18.8 268 SER B CA 1
ATOM 4611 C C . SER B 1 268 ? 21.031 44.438 60 1 18.8 268 SER B C 1
ATOM 4613 O O . SER B 1 268 ? 20.875 43.688 59.031 1 18.8 268 SER B O 1
ATOM 4615 N N . THR B 1 269 ? 20.484 45.688 60.062 1 20.38 269 THR B N 1
ATOM 4616 C CA . THR B 1 269 ? 19.516 46.625 59.5 1 20.38 269 THR B CA 1
ATOM 4617 C C . THR B 1 269 ? 20.109 47.344 58.281 1 20.38 269 THR B C 1
ATOM 4619 O O . THR B 1 269 ? 19.469 48.219 57.688 1 20.38 269 THR B O 1
ATOM 4622 N N . THR B 1 270 ? 21.203 46.812 57.531 1 20.27 270 THR B N 1
ATOM 4623 C CA . THR B 1 270 ? 21.875 47.906 56.844 1 20.27 270 THR B CA 1
ATOM 4624 C C . THR B 1 270 ? 20.953 48.562 55.812 1 20.27 270 THR B C 1
ATOM 4626 O O . THR B 1 270 ? 20.328 47.844 55.031 1 20.27 270 THR B O 1
ATOM 4629 N N . LYS B 1 271 ? 20.75 49.938 56 1 22.91 271 LYS B N 1
ATOM 4630 C CA . LYS B 1 271 ? 19.953 51 55.375 1 22.91 271 LYS B CA 1
ATOM 4631 C C . LYS B 1 271 ? 20.453 51.344 54 1 22.91 271 LYS B C 1
ATOM 4633 O O . LYS B 1 271 ? 21.578 51.812 53.812 1 22.91 271 LYS B O 1
ATOM 4638 N N . VAL B 1 272 ? 20.438 50.438 53 1 21.5 272 VAL B N 1
ATOM 4639 C CA . VAL B 1 272 ? 21.031 50.812 51.719 1 21.5 272 VAL B CA 1
ATOM 4640 C C . VAL B 1 272 ? 20.312 52.031 51.156 1 21.5 272 VAL B C 1
ATOM 4642 O O . VAL B 1 272 ? 19.094 52.125 51.25 1 21.5 272 VAL B O 1
ATOM 4645 N N . ALA B 1 273 ? 21.156 53.094 50.875 1 25.11 273 ALA B N 1
ATOM 4646 C CA . ALA B 1 273 ? 21.062 54.469 50.406 1 25.11 273 ALA B CA 1
ATOM 4647 C C . ALA B 1 273 ? 20.297 54.562 49.062 1 25.11 273 ALA B C 1
ATOM 4649 O O . ALA B 1 273 ? 20.375 53.625 48.25 1 25.11 273 ALA B O 1
ATOM 4650 N N . PRO B 1 274 ? 19.406 55.594 48.906 1 23.17 274 PRO B N 1
ATOM 4651 C CA . PRO B 1 274 ? 18.359 55.969 47.938 1 23.17 274 PRO B CA 1
ATOM 4652 C C . PRO B 1 274 ? 18.906 56.375 46.594 1 23.17 274 PRO B C 1
ATOM 4654 O O . PRO B 1 274 ? 19.641 57.375 46.469 1 23.17 274 PRO B O 1
ATOM 4657 N N . THR B 1 275 ? 19.766 55.594 45.844 1 23.2 275 THR B N 1
ATOM 4658 C CA . THR B 1 275 ? 20.391 56.188 44.656 1 23.2 275 THR B CA 1
ATOM 4659 C C . THR B 1 275 ? 19.344 56.75 43.719 1 23.2 275 THR B C 1
ATOM 4661 O O . THR B 1 275 ? 18.328 56.094 43.438 1 23.2 275 THR B O 1
ATOM 4664 N N . THR B 1 276 ? 19.422 58.094 43.406 1 23.89 276 THR B N 1
ATOM 4665 C CA . THR B 1 276 ? 18.641 59.062 42.625 1 23.89 276 THR B CA 1
ATOM 4666 C C . THR B 1 276 ? 18.641 58.688 41.156 1 23.89 276 THR B C 1
ATOM 4668 O O . THR B 1 276 ? 19.703 58.531 40.531 1 23.89 276 THR B O 1
ATOM 4671 N N . ALA B 1 277 ? 17.641 58.031 40.594 1 26.27 277 ALA B N 1
ATOM 4672 C CA . ALA B 1 277 ? 17.359 57.562 39.25 1 26.27 277 ALA B CA 1
ATOM 4673 C C . ALA B 1 277 ? 17.203 58.75 38.281 1 26.27 277 ALA B C 1
ATOM 4675 O O . ALA B 1 277 ? 16.391 59.625 38.5 1 26.27 277 ALA B O 1
ATOM 4676 N N . LYS B 1 278 ? 18.406 59.156 37.75 1 27.09 278 LYS B N 1
ATOM 4677 C CA . LYS B 1 278 ? 18.359 60.156 36.656 1 27.09 278 LYS B CA 1
ATOM 4678 C C . LYS B 1 278 ? 17.406 59.719 35.562 1 27.09 278 LYS B C 1
ATOM 4680 O O . LYS B 1 278 ? 17.516 58.594 35.062 1 27.09 278 LYS B O 1
ATOM 4685 N N . ALA B 1 279 ? 16.344 60.469 35.281 1 27.36 279 ALA B N 1
ATOM 4686 C CA . ALA B 1 279 ? 15.211 60.406 34.344 1 27.36 279 ALA B CA 1
ATOM 4687 C C . ALA B 1 279 ? 15.68 60.594 32.906 1 27.36 279 ALA B C 1
ATOM 4689 O O . ALA B 1 279 ? 16.141 61.656 32.531 1 27.36 279 ALA B O 1
ATOM 4690 N N . THR B 1 280 ? 16.547 59.719 32.406 1 25.86 280 THR B N 1
ATOM 4691 C CA . THR B 1 280 ? 16.875 59.969 30.984 1 25.86 280 THR B CA 1
ATOM 4692 C C . THR B 1 280 ? 15.609 60 30.141 1 25.86 280 THR B C 1
ATOM 4694 O O . THR B 1 280 ? 14.773 59.094 30.219 1 25.86 280 THR B O 1
ATOM 4697 N N . THR B 1 281 ? 15.25 61.188 29.594 1 26.2 281 THR B N 1
ATOM 4698 C CA . THR B 1 281 ? 14.156 61.5 28.688 1 26.2 281 THR B CA 1
ATOM 4699 C C . THR B 1 281 ? 14.266 60.688 27.406 1 26.2 281 THR B C 1
ATOM 4701 O O . THR B 1 281 ? 15.25 60.812 26.672 1 26.2 281 THR B O 1
ATOM 4704 N N . GLN B 1 282 ? 13.891 59.438 27.391 1 25.47 282 GLN B N 1
ATOM 4705 C CA . GLN B 1 282 ? 13.844 58.594 26.203 1 25.47 282 GLN B CA 1
ATOM 4706 C C . GLN B 1 282 ? 12.961 59.219 25.125 1 25.47 282 GLN B C 1
ATOM 4708 O O . GLN B 1 282 ? 11.781 59.5 25.359 1 25.47 282 GLN B O 1
ATOM 4713 N N . ALA B 1 283 ? 13.57 60.062 24.234 1 33.91 283 ALA B N 1
ATOM 4714 C CA . ALA B 1 283 ? 12.891 60.469 23.016 1 33.91 283 ALA B CA 1
ATOM 4715 C C . ALA B 1 283 ? 12.219 59.312 22.312 1 33.91 283 ALA B C 1
ATOM 4717 O O . ALA B 1 283 ? 12.867 58.281 22.016 1 33.91 283 ALA B O 1
ATOM 4718 N N . THR B 1 284 ? 10.938 59.156 22.609 1 30.5 284 THR B N 1
ATOM 4719 C CA . THR B 1 284 ? 10.062 58.188 21.969 1 30.5 284 THR B CA 1
ATOM 4720 C C . THR B 1 284 ? 10 58.406 20.469 1 30.5 284 THR B C 1
ATOM 4722 O O . THR B 1 284 ? 9.531 59.469 20.016 1 30.5 284 THR B O 1
ATOM 4725 N N . ARG B 1 285 ? 11.039 58.062 19.688 1 33.69 285 ARG B N 1
ATOM 4726 C CA . ARG B 1 285 ? 10.828 58 18.25 1 33.69 285 ARG B CA 1
ATOM 4727 C C . ARG B 1 285 ? 9.516 57.281 17.922 1 33.69 285 ARG B C 1
ATOM 4729 O O . ARG B 1 285 ? 9.336 56.125 18.266 1 33.69 285 ARG B O 1
ATOM 4736 N N . SER B 1 286 ? 8.508 58.156 17.844 1 30.11 286 SER B N 1
ATOM 4737 C CA . SER B 1 286 ? 7.262 57.625 17.312 1 30.11 286 SER B CA 1
ATOM 4738 C C . SER B 1 286 ? 7.48 56.906 15.992 1 30.11 286 SER B C 1
ATOM 4740 O O . SER B 1 286 ? 7.91 57.531 15.008 1 30.11 286 SER B O 1
ATOM 4742 N N . THR B 1 287 ? 8.117 55.781 15.945 1 33.59 287 THR B N 1
ATOM 4743 C CA . THR B 1 287 ? 7.996 55 14.711 1 33.59 287 THR B CA 1
ATOM 4744 C C . THR B 1 287 ? 6.559 55 14.211 1 33.59 287 THR B C 1
ATOM 4746 O O . THR B 1 287 ? 5.645 54.594 14.914 1 33.59 287 THR B O 1
ATOM 4749 N N . THR B 1 288 ? 6.238 56.062 13.508 1 34.66 288 THR B N 1
ATOM 4750 C CA . THR B 1 288 ? 4.973 56 12.789 1 34.66 288 THR B CA 1
ATOM 4751 C C . THR B 1 288 ? 4.73 54.594 12.258 1 34.66 288 THR B C 1
ATOM 4753 O O . THR B 1 288 ? 5.477 54.094 11.398 1 34.66 288 THR B O 1
ATOM 4756 N N . ARG B 1 289 ? 4.262 53.688 13.102 1 37.28 289 ARG B N 1
ATOM 4757 C CA . ARG B 1 289 ? 3.686 52.438 12.633 1 37.28 289 ARG B CA 1
ATOM 4758 C C . ARG B 1 289 ? 2.797 52.656 11.414 1 37.28 289 ARG B C 1
ATOM 4760 O O . ARG B 1 289 ? 1.837 53.438 11.477 1 37.28 289 ARG B O 1
ATOM 4767 N N . LYS B 1 290 ? 3.391 52.562 10.258 1 40.41 290 LYS B N 1
ATOM 4768 C CA . LYS B 1 290 ? 2.479 52.469 9.125 1 40.41 290 LYS B CA 1
ATOM 4769 C C . LYS B 1 290 ? 1.216 51.719 9.5 1 40.41 290 LYS B C 1
ATOM 4771 O O . LYS B 1 290 ? 1.291 50.656 10.141 1 40.41 290 LYS B O 1
ATOM 4776 N N . PRO B 1 291 ? 0.065 52.281 9.578 1 38.19 291 PRO B N 1
ATOM 4777 C CA . PRO B 1 291 ? -1.193 51.594 9.875 1 38.19 291 PRO B CA 1
ATOM 4778 C C . PRO B 1 291 ? -1.241 50.188 9.305 1 38.19 291 PRO B C 1
ATOM 4780 O O . PRO B 1 291 ? -0.562 49.875 8.32 1 38.19 291 PRO B O 1
ATOM 4783 N N . SER B 1 292 ? -1.447 49.062 10.078 1 44.66 292 SER B N 1
ATOM 4784 C CA . SER B 1 292 ? -1.726 47.656 9.734 1 44.66 292 SER B CA 1
ATOM 4785 C C . SER B 1 292 ? -2.504 47.562 8.43 1 44.66 292 SER B C 1
ATOM 4787 O O . SER B 1 292 ? -3.725 47.719 8.406 1 44.66 292 SER B O 1
ATOM 4789 N N . GLY B 1 293 ? -2.262 48.219 7.375 1 54.59 293 GLY B N 1
ATOM 4790 C CA . GLY B 1 293 ? -3.057 48.281 6.156 1 54.59 293 GLY B CA 1
ATOM 4791 C C . GLY B 1 293 ? -3.543 46.906 5.715 1 54.59 293 GLY B C 1
ATOM 4792 O O . GLY B 1 293 ? -3.064 45.875 6.203 1 54.59 293 GLY B O 1
ATOM 4793 N N . THR B 1 294 ? -4.949 46.812 5.129 1 77.56 294 THR B N 1
ATOM 4794 C CA . THR B 1 294 ? -5.648 45.688 4.547 1 77.56 294 THR B CA 1
ATOM 4795 C C . THR B 1 294 ? -4.758 44.938 3.545 1 77.56 294 THR B C 1
ATOM 4797 O O . THR B 1 294 ? -4.195 45.562 2.641 1 77.56 294 THR B O 1
ATOM 4800 N N . PHE B 1 295 ? -4.324 43.75 3.854 1 89.31 295 PHE B N 1
ATOM 4801 C CA . PHE B 1 295 ? -3.543 42.938 2.941 1 89.31 295 PHE B CA 1
ATOM 4802 C C . PHE B 1 295 ? -4.219 42.844 1.578 1 89.31 295 PHE B C 1
ATOM 4804 O O . PHE B 1 295 ? -5.43 42.625 1.493 1 89.31 295 PHE B O 1
ATOM 4811 N N . THR B 1 296 ? -3.422 43.219 0.58 1 91.38 296 THR B N 1
ATOM 4812 C CA . THR B 1 296 ? -3.869 43.062 -0.798 1 91.38 296 THR B CA 1
ATOM 4813 C C . THR B 1 296 ? -3.168 41.875 -1.454 1 91.38 296 THR B C 1
ATOM 4815 O O . THR B 1 296 ? -1.942 41.75 -1.396 1 91.38 296 THR B O 1
ATOM 4818 N N . CYS B 1 297 ? -3.938 41.031 -2.045 1 93.12 297 CYS B N 1
ATOM 4819 C CA . CYS B 1 297 ? -3.385 39.844 -2.688 1 93.12 297 CYS B CA 1
ATOM 4820 C C . CYS B 1 297 ? -2.455 40.25 -3.834 1 93.12 297 CYS B C 1
ATOM 4822 O O . CYS B 1 297 ? -2.869 40.906 -4.773 1 93.12 297 CYS B O 1
ATOM 4824 N N . PRO B 1 298 ? -1.242 39.812 -3.816 1 91.56 298 PRO B N 1
ATOM 4825 C CA . PRO B 1 298 ? -0.333 40.094 -4.93 1 91.56 298 PRO B CA 1
ATOM 4826 C C . PRO B 1 298 ? -0.8 39.469 -6.242 1 91.56 298 PRO B C 1
ATOM 4828 O O . PRO B 1 298 ? -0.511 39.969 -7.32 1 91.56 298 PRO B O 1
ATOM 4831 N N . ARG B 1 299 ? -1.395 38.281 -6.195 1 92.06 299 ARG B N 1
ATOM 4832 C CA . ARG B 1 299 ? -2.074 37.594 -7.27 1 92.06 299 ARG B CA 1
ATOM 4833 C C . ARG B 1 299 ? -3.461 37.125 -6.832 1 92.06 299 ARG B C 1
ATOM 4835 O O . ARG B 1 299 ? -3.711 36.938 -5.637 1 92.06 299 ARG B O 1
ATOM 4842 N N . PRO B 1 300 ? -4.348 36.969 -7.797 1 89.31 300 PRO B N 1
ATOM 4843 C CA . PRO B 1 300 ? -5.73 36.656 -7.426 1 89.31 300 PRO B CA 1
ATOM 4844 C C . PRO B 1 300 ? -5.844 35.375 -6.609 1 89.31 300 PRO B C 1
ATOM 4846 O O . PRO B 1 300 ? -6.758 35.25 -5.789 1 89.31 300 PRO B O 1
ATOM 4849 N N . ASN B 1 301 ? -4.914 34.438 -6.949 1 89.25 301 ASN B N 1
ATOM 4850 C CA . ASN B 1 301 ? -4.965 33.156 -6.254 1 89.25 301 ASN B CA 1
ATOM 4851 C C . ASN B 1 301 ? -3.594 32.75 -5.719 1 89.25 301 ASN B C 1
ATOM 4853 O O . ASN B 1 301 ? -2.568 33.062 -6.332 1 89.25 301 ASN B O 1
ATOM 4857 N N . GLY B 1 302 ? -3.57 32.156 -4.547 1 89.69 302 GLY B N 1
ATOM 4858 C CA . GLY B 1 302 ? -2.312 31.656 -4.012 1 89.69 302 GLY B CA 1
ATOM 4859 C C . GLY B 1 302 ? -2.162 31.891 -2.521 1 89.69 302 GLY B C 1
ATOM 4860 O O . GLY B 1 302 ? -3.086 32.375 -1.868 1 89.69 302 GLY B O 1
ATOM 4861 N N . LEU B 1 303 ? -1.074 31.375 -1.945 1 91.62 303 LEU B N 1
ATOM 4862 C CA . LEU B 1 303 ? -0.707 31.562 -0.547 1 91.62 303 LEU B CA 1
ATOM 4863 C C . LEU B 1 303 ? 0.433 32.562 -0.418 1 91.62 303 LEU B C 1
ATOM 4865 O O . LEU B 1 303 ? 1.411 32.5 -1.166 1 91.62 303 LEU B O 1
ATOM 4869 N N . PHE B 1 304 ? 0.266 33.531 0.485 1 92.31 304 PHE B N 1
ATOM 4870 C CA . PHE B 1 304 ? 1.241 34.594 0.617 1 92.31 304 PHE B CA 1
ATOM 4871 C C . PHE B 1 304 ? 1.576 34.844 2.082 1 92.31 304 PHE B C 1
ATOM 4873 O O . PHE B 1 304 ? 0.701 34.781 2.947 1 92.31 304 PHE B O 1
ATOM 4880 N N . PRO B 1 305 ? 2.82 35.188 2.35 1 92.5 305 PRO B N 1
ATOM 4881 C CA . PRO B 1 305 ? 3.189 35.469 3.736 1 92.5 305 PRO B CA 1
ATOM 4882 C C . PRO B 1 305 ? 2.477 36.688 4.293 1 92.5 305 PRO B C 1
ATOM 4884 O O . PRO B 1 305 ? 2.199 37.625 3.549 1 92.5 305 PRO B O 1
ATOM 4887 N N . ASP B 1 306 ? 2.098 36.625 5.559 1 92.25 306 ASP B N 1
ATOM 4888 C CA . ASP B 1 306 ? 1.617 37.781 6.309 1 92.25 306 ASP B CA 1
ATOM 4889 C C . ASP B 1 306 ? 2.771 38.719 6.684 1 92.25 306 ASP B C 1
ATOM 4891 O O . ASP B 1 306 ? 3.678 38.344 7.418 1 92.25 306 ASP B O 1
ATOM 4895 N N . PRO B 1 307 ? 2.727 39.938 6.188 1 90.44 307 PRO B N 1
ATOM 4896 C CA . PRO B 1 307 ? 3.83 40.844 6.504 1 90.44 307 PRO B CA 1
ATOM 4897 C C . PRO B 1 307 ? 3.912 41.188 7.992 1 90.44 307 PRO B C 1
ATOM 4899 O O . PRO B 1 307 ? 4.953 41.625 8.469 1 90.44 307 PRO B O 1
ATOM 4902 N N . ALA B 1 308 ? 2.859 40.906 8.758 1 91.25 308 ALA B N 1
ATOM 4903 C CA . ALA B 1 308 ? 2.789 41.344 10.156 1 91.25 308 ALA B CA 1
ATOM 4904 C C . ALA B 1 308 ? 3.098 40.188 11.102 1 91.25 308 ALA B C 1
ATOM 4906 O O . ALA B 1 308 ? 3.146 40.344 12.32 1 91.25 308 ALA B O 1
ATOM 4907 N N . SER B 1 309 ? 3.23 39 10.594 1 93.38 309 SER B N 1
ATOM 4908 C CA . SER B 1 309 ? 3.424 37.844 11.469 1 93.38 309 SER B CA 1
ATOM 4909 C C . SER B 1 309 ? 4.059 36.688 10.711 1 93.38 309 SER B C 1
ATOM 4911 O O . SER B 1 309 ? 3.629 36.344 9.609 1 93.38 309 SER B O 1
ATOM 4913 N N . CYS B 1 310 ? 5.051 36.062 11.344 1 93.81 310 CYS B N 1
ATOM 4914 C CA . CYS B 1 310 ? 5.676 34.875 10.742 1 93.81 310 CYS B CA 1
ATOM 4915 C C . CYS B 1 310 ? 4.773 33.656 10.875 1 93.81 310 CYS B C 1
ATOM 4917 O O . CYS B 1 310 ? 4.957 32.656 10.172 1 93.81 310 CYS B O 1
ATOM 4919 N N . SER B 1 311 ? 3.852 33.656 11.844 1 93.38 311 SER B N 1
ATOM 4920 C CA . SER B 1 311 ? 3.062 32.469 12.18 1 93.38 311 SER B CA 1
ATOM 4921 C C . SER B 1 311 ? 1.709 32.5 11.477 1 93.38 311 SER B C 1
ATOM 4923 O O . SER B 1 311 ? 0.807 31.719 11.828 1 93.38 311 SER B O 1
ATOM 4925 N N . SER B 1 312 ? 1.502 33.406 10.555 1 94.25 312 SER B N 1
ATOM 4926 C CA . SER B 1 312 ? 0.269 33.5 9.781 1 94.25 312 SER B CA 1
ATOM 4927 C C . SER B 1 312 ? 0.56 33.719 8.305 1 94.25 312 SER B C 1
ATOM 4929 O O . SER B 1 312 ? 1.697 34.031 7.93 1 94.25 312 SER B O 1
ATOM 4931 N N . PHE B 1 313 ? -0.413 33.5 7.457 1 93.06 313 PHE B N 1
ATOM 4932 C CA . PHE B 1 313 ? -0.333 33.719 6.016 1 93.06 313 PHE B CA 1
ATOM 4933 C C . PHE B 1 313 ? -1.704 34.062 5.445 1 93.06 313 PHE B C 1
ATOM 4935 O O . PHE B 1 313 ? -2.709 34 6.156 1 93.06 313 PHE B O 1
ATOM 4942 N N . TYR B 1 314 ? -1.691 34.469 4.215 1 93.56 314 TYR B N 1
ATOM 4943 C CA . TYR B 1 314 ? -2.947 34.812 3.545 1 93.56 314 TYR B CA 1
ATOM 4944 C C . TYR B 1 314 ? -3.213 33.844 2.395 1 93.56 314 TYR B C 1
ATOM 4946 O O . TYR B 1 314 ? -2.318 33.562 1.595 1 93.56 314 TYR B O 1
ATOM 4954 N N . SER B 1 315 ? -4.383 33.25 2.377 1 91.88 315 SER B N 1
ATOM 4955 C CA . SER B 1 315 ? -4.895 32.5 1.236 1 91.88 315 SER B CA 1
ATOM 4956 C C . SER B 1 315 ? -5.777 33.375 0.347 1 91.88 315 SER B C 1
ATOM 4958 O O . SER B 1 315 ? -6.82 33.875 0.785 1 91.88 315 SER B O 1
ATOM 4960 N N . CYS B 1 316 ? -5.363 33.656 -0.877 1 91 316 CYS B N 1
ATOM 4961 C CA . CYS B 1 316 ? -6.094 34.5 -1.8 1 91 316 CYS B CA 1
ATOM 4962 C C . CYS B 1 316 ? -6.91 33.688 -2.787 1 91 316 CYS B C 1
ATOM 4964 O O . CYS B 1 316 ? -6.395 32.719 -3.383 1 91 316 CYS B O 1
ATOM 4966 N N . SER B 1 317 ? -8.141 33.875 -2.893 1 88.56 317 SER B N 1
ATOM 4967 C CA . SER B 1 317 ? -9.047 33.312 -3.891 1 88.56 317 SER B CA 1
ATOM 4968 C C . SER B 1 317 ? -9.805 34.438 -4.621 1 88.56 317 SER B C 1
ATOM 4970 O O . SER B 1 317 ? -10.578 35.156 -4.012 1 88.56 317 SER B O 1
ATOM 4972 N N . ASN B 1 318 ? -9.578 34.5 -5.887 1 90.94 318 ASN B N 1
ATOM 4973 C CA . ASN B 1 318 ? -10.195 35.562 -6.699 1 90.94 318 ASN B CA 1
ATOM 4974 C C . ASN B 1 318 ? -9.953 36.938 -6.109 1 90.94 318 ASN B C 1
ATOM 4976 O O . ASN B 1 318 ? -10.875 37.75 -5.984 1 90.94 318 ASN B O 1
ATOM 4980 N N . GLY B 1 319 ? -8.812 37.062 -5.562 1 89.88 319 GLY B N 1
ATOM 4981 C CA . GLY B 1 319 ? -8.375 38.375 -5.086 1 89.88 319 GLY B CA 1
ATOM 4982 C C . GLY B 1 319 ? -8.758 38.656 -3.643 1 89.88 319 GLY B C 1
ATOM 4983 O O . GLY B 1 319 ? -8.398 39.688 -3.08 1 89.88 319 GLY B O 1
ATOM 4984 N N . THR B 1 320 ? -9.484 37.812 -3.062 1 92.31 320 THR B N 1
ATOM 4985 C CA . THR B 1 320 ? -9.914 38 -1.681 1 92.31 320 THR B CA 1
ATOM 4986 C C . THR B 1 320 ? -8.984 37.281 -0.72 1 92.31 320 THR B C 1
ATOM 4988 O O . THR B 1 320 ? -8.852 36.062 -0.799 1 92.31 320 THR B O 1
ATOM 4991 N N . PRO B 1 321 ? -8.375 38 0.168 1 93.19 321 PRO B N 1
ATOM 4992 C CA . PRO B 1 321 ? -7.465 37.344 1.114 1 93.19 321 PRO B CA 1
ATOM 4993 C C . PRO B 1 321 ? -8.188 36.844 2.361 1 93.19 321 PRO B C 1
ATOM 4995 O O . PRO B 1 321 ? -9.07 37.5 2.885 1 93.19 321 PRO B O 1
ATOM 4998 N N . ILE B 1 322 ? -7.828 35.625 2.762 1 91 322 ILE B N 1
ATOM 4999 C CA . ILE B 1 322 ? -8.227 35.062 4.047 1 91 322 ILE B CA 1
ATOM 5000 C C . ILE B 1 322 ? -6.988 34.812 4.902 1 91 322 ILE B C 1
ATOM 5002 O O . ILE B 1 322 ? -6.059 34.125 4.469 1 91 322 ILE B O 1
ATOM 5006 N N . LYS B 1 323 ? -6.996 35.406 6.078 1 92.12 323 LYS B N 1
ATOM 5007 C CA . LYS B 1 323 ? -5.852 35.188 6.961 1 92.12 323 LYS B CA 1
ATOM 5008 C C . LYS B 1 323 ? -5.918 33.844 7.648 1 92.12 323 LYS B C 1
ATOM 5010 O O . LYS B 1 323 ? -6.953 33.469 8.203 1 92.12 323 LYS B O 1
ATOM 5015 N N . MET B 1 324 ? -4.84 33.125 7.512 1 91.06 324 MET B N 1
ATOM 5016 C CA . MET B 1 324 ? -4.727 31.797 8.117 1 91.06 324 MET B CA 1
ATOM 5017 C C . MET B 1 324 ? -3.594 31.75 9.141 1 91.06 324 MET B C 1
ATOM 5019 O O . MET B 1 324 ? -2.582 32.438 8.977 1 91.06 324 MET B O 1
ATOM 5023 N N . GLN B 1 325 ? -3.814 30.969 10.234 1 90.38 325 GLN B N 1
ATOM 5024 C CA . GLN B 1 325 ? -2.793 30.797 11.266 1 90.38 325 GLN B CA 1
ATOM 5025 C C . GLN B 1 325 ? -2.121 29.438 11.164 1 90.38 325 GLN B C 1
ATOM 5027 O O . GLN B 1 325 ? -2.793 28.422 10.977 1 90.38 325 GLN B O 1
ATOM 5032 N N . CYS B 1 326 ? -0.776 29.453 11.234 1 91.25 326 CYS B N 1
ATOM 5033 C CA . CYS B 1 326 ? -0.055 28.188 11.359 1 91.25 326 CYS B CA 1
ATOM 5034 C C . CYS B 1 326 ? -0.251 27.578 12.734 1 91.25 326 CYS B C 1
ATOM 5036 O O . CYS B 1 326 ? -0.66 28.266 13.672 1 91.25 326 CYS B O 1
ATOM 5038 N N . GLY B 1 327 ? -0.004 26.25 12.766 1 86.06 327 GLY B N 1
ATOM 5039 C CA . GLY B 1 327 ? -0.023 25.594 14.062 1 86.06 327 GLY B CA 1
ATOM 5040 C C . GLY B 1 327 ? 0.967 26.188 15.047 1 86.06 327 GLY B C 1
ATOM 5041 O O . GLY B 1 327 ? 1.892 26.906 14.648 1 86.06 327 GLY B O 1
ATOM 5042 N N . THR B 1 328 ? 0.647 25.891 16.328 1 86.69 328 THR B N 1
ATOM 5043 C CA . THR B 1 328 ? 1.479 26.438 17.406 1 86.69 328 THR B CA 1
ATOM 5044 C C . THR B 1 328 ? 2.951 26.125 17.156 1 86.69 328 THR B C 1
ATOM 5046 O O . THR B 1 328 ? 3.312 24.969 16.922 1 86.69 328 THR B O 1
ATOM 5049 N N . GLY B 1 329 ? 3.73 27.172 17.203 1 88 329 GLY B N 1
ATOM 5050 C CA . GLY B 1 329 ? 5.172 27 17.094 1 88 329 GLY B CA 1
ATOM 5051 C C . GLY B 1 329 ? 5.66 26.969 15.656 1 88 329 GLY B C 1
ATOM 5052 O O . GLY B 1 329 ? 6.863 26.859 15.406 1 88 329 GLY B O 1
ATOM 5053 N N . LEU B 1 330 ? 4.742 27.062 14.711 1 90.81 330 LEU B N 1
ATOM 5054 C CA . LEU B 1 330 ? 5.137 26.953 13.305 1 90.81 330 LEU B CA 1
ATOM 5055 C C . LEU B 1 330 ? 5.059 28.312 12.609 1 90.81 330 LEU B C 1
ATOM 5057 O O . LEU B 1 330 ? 4.387 29.234 13.094 1 90.81 330 LEU B O 1
ATOM 5061 N N . TYR B 1 331 ? 5.902 28.453 11.547 1 93.38 331 TYR B N 1
ATOM 5062 C CA . TYR B 1 331 ? 5.926 29.625 10.68 1 93.38 331 TYR B CA 1
ATOM 5063 C C . TYR B 1 331 ? 5.508 29.25 9.258 1 93.38 331 TYR B C 1
ATOM 5065 O O . TYR B 1 331 ? 5.68 28.109 8.828 1 93.38 331 TYR B O 1
ATOM 5073 N N . PHE B 1 332 ? 4.941 30.188 8.594 1 93.5 332 PHE B N 1
ATOM 5074 C CA . PHE B 1 332 ? 4.641 29.969 7.184 1 93.5 332 PHE B CA 1
ATOM 5075 C C . PHE B 1 332 ? 5.91 30.016 6.344 1 93.5 332 PHE B C 1
ATOM 5077 O O . PHE B 1 332 ? 6.695 30.953 6.445 1 93.5 332 PHE B O 1
ATOM 5084 N N . ASN B 1 333 ? 6.219 28.922 5.578 1 90.69 333 ASN B N 1
ATOM 5085 C CA . ASN B 1 333 ? 7.332 28.828 4.641 1 90.69 333 ASN B CA 1
ATOM 5086 C C . ASN B 1 333 ? 6.914 29.234 3.23 1 90.69 333 ASN B C 1
ATOM 5088 O O . ASN B 1 333 ? 6.242 28.469 2.533 1 90.69 333 ASN B O 1
ATOM 5092 N N . PRO B 1 334 ? 7.277 30.422 2.82 1 88.75 334 PRO B N 1
ATOM 5093 C CA . PRO B 1 334 ? 6.809 30.891 1.513 1 88.75 334 PRO B CA 1
ATOM 5094 C C . PRO B 1 334 ? 7.434 30.109 0.352 1 88.75 334 PRO B C 1
ATOM 5096 O O . PRO B 1 334 ? 6.926 30.172 -0.772 1 88.75 334 PRO B O 1
ATOM 5099 N N . THR B 1 335 ? 8.547 29.422 0.582 1 85.06 335 THR B N 1
ATOM 5100 C CA . THR B 1 335 ? 9.203 28.641 -0.455 1 85.06 335 THR B CA 1
ATOM 5101 C C . THR B 1 335 ? 8.453 27.328 -0.689 1 85.06 335 THR B C 1
ATOM 5103 O O . THR B 1 335 ? 8.234 26.922 -1.835 1 85.06 335 THR B O 1
ATOM 5106 N N . LEU B 1 336 ? 8.031 26.75 0.373 1 84.81 336 LEU B N 1
ATOM 5107 C CA . LEU B 1 336 ? 7.375 25.453 0.266 1 84.81 336 LEU B CA 1
ATOM 5108 C C . LEU B 1 336 ? 5.859 25.609 0.249 1 84.81 336 LEU B C 1
ATOM 5110 O O . LEU B 1 336 ? 5.133 24.672 -0.054 1 84.81 336 LEU B O 1
ATOM 5114 N N . LEU B 1 337 ? 5.383 26.75 0.681 1 87.12 337 LEU B N 1
ATOM 5115 C CA . LEU B 1 337 ? 3.975 27.125 0.676 1 87.12 337 LEU B CA 1
ATOM 5116 C C . LEU B 1 337 ? 3.184 26.281 1.669 1 87.12 337 LEU B C 1
ATOM 5118 O O . LEU B 1 337 ? 2.072 25.828 1.369 1 87.12 337 LEU B O 1
ATOM 5122 N N . VAL B 1 338 ? 3.807 26 2.805 1 88.25 338 VAL B N 1
ATOM 5123 C CA . VAL B 1 338 ? 3.184 25.297 3.922 1 88.25 338 VAL B CA 1
ATOM 5124 C C . VAL B 1 338 ? 3.758 25.812 5.242 1 88.25 338 VAL B C 1
ATOM 5126 O O . VAL B 1 338 ? 4.793 26.484 5.254 1 88.25 338 VAL B O 1
ATOM 5129 N N . CYS B 1 339 ? 3.023 25.625 6.309 1 89.56 339 CYS B N 1
ATOM 5130 C CA . CYS B 1 339 ? 3.572 25.906 7.633 1 89.56 339 CYS B CA 1
ATOM 5131 C C . CYS B 1 339 ? 4.695 24.938 7.969 1 89.56 339 CYS B C 1
ATOM 5133 O O . CYS B 1 339 ? 4.602 23.75 7.672 1 89.56 339 CYS B O 1
ATOM 5135 N N . ASP B 1 340 ? 5.789 25.453 8.516 1 89.38 340 ASP B N 1
ATOM 5136 C CA . ASP B 1 340 ? 7.047 24.766 8.75 1 89.38 340 ASP B CA 1
ATOM 5137 C C . ASP B 1 340 ? 7.672 25.172 10.078 1 89.38 340 ASP B C 1
ATOM 5139 O O . ASP B 1 340 ? 7.207 26.125 10.719 1 89.38 340 ASP B O 1
ATOM 5143 N N . TRP B 1 341 ? 8.57 24.359 10.469 1 90.31 341 TRP B N 1
ATOM 5144 C CA . TRP B 1 341 ? 9.305 24.719 11.68 1 90.31 341 TRP B CA 1
ATOM 5145 C C . TRP B 1 341 ? 10.133 25.984 11.461 1 90.31 341 TRP B C 1
ATOM 5147 O O . TRP B 1 341 ? 10.719 26.172 10.391 1 90.31 341 TRP B O 1
ATOM 5157 N N . PRO B 1 342 ? 10.25 26.844 12.523 1 91.94 342 PRO B N 1
ATOM 5158 C CA . PRO B 1 342 ? 10.93 28.141 12.391 1 91.94 342 PRO B CA 1
ATOM 5159 C C . PRO B 1 342 ? 12.367 28 11.898 1 91.94 342 PRO B C 1
ATOM 5161 O O . PRO B 1 342 ? 12.859 28.859 11.164 1 91.94 342 PRO B O 1
ATOM 5164 N N . SER B 1 343 ? 13.023 26.891 12.227 1 89.88 343 SER B N 1
ATOM 5165 C CA . SER B 1 343 ? 14.414 26.688 11.828 1 89.88 343 SER B CA 1
ATOM 5166 C C . SER B 1 343 ? 14.547 26.625 10.312 1 89.88 343 SER B C 1
ATOM 5168 O O . SER B 1 343 ? 15.633 26.844 9.766 1 89.88 343 SER B O 1
ATOM 5170 N N . ASN B 1 344 ? 13.438 26.359 9.625 1 89.19 344 ASN B N 1
ATOM 5171 C CA . ASN B 1 344 ? 13.469 26.203 8.172 1 89.19 344 ASN B CA 1
ATOM 5172 C C . ASN B 1 344 ? 12.984 27.469 7.461 1 89.19 344 ASN B C 1
ATOM 5174 O O . ASN B 1 344 ? 12.914 27.5 6.23 1 89.19 344 ASN B O 1
ATOM 5178 N N . VAL B 1 345 ? 12.594 28.453 8.18 1 90.62 345 VAL B N 1
ATOM 5179 C CA . VAL B 1 345 ? 11.922 29.609 7.586 1 90.62 345 VAL B CA 1
ATOM 5180 C C . VAL B 1 345 ? 12.711 30.875 7.883 1 90.62 345 VAL B C 1
ATOM 5182 O O . VAL B 1 345 ? 13.062 31.141 9.039 1 90.62 345 VAL B O 1
ATOM 5185 N N . ASN B 1 346 ? 13.055 31.594 6.867 1 87.44 346 ASN B N 1
ATOM 5186 C CA . ASN B 1 346 ? 13.641 32.906 7.039 1 87.44 346 ASN B CA 1
ATOM 5187 C C . ASN B 1 346 ? 12.562 34 7.113 1 87.44 346 ASN B C 1
ATOM 5189 O O . ASN B 1 346 ? 12.109 34.5 6.082 1 87.44 346 ASN B O 1
ATOM 5193 N N . CYS B 1 347 ? 12.109 34.25 8.258 1 86.69 347 CYS B N 1
ATOM 5194 C CA . CYS B 1 347 ? 11.031 35.219 8.438 1 86.69 347 CYS B CA 1
ATOM 5195 C C . CYS B 1 347 ? 11.43 36.281 9.445 1 86.69 347 CYS B C 1
ATOM 5197 O O . CYS B 1 347 ? 11.906 35.969 10.539 1 86.69 347 CYS B O 1
ATOM 5199 N N . THR B 1 348 ? 11.445 37.562 8.953 1 79.06 348 THR B N 1
ATOM 5200 C CA . THR B 1 348 ? 11.672 38.719 9.812 1 79.06 348 THR B CA 1
ATOM 5201 C C . THR B 1 348 ? 10.469 39.656 9.805 1 79.06 348 THR B C 1
ATOM 5203 O O . THR B 1 348 ? 9.906 39.938 8.742 1 79.06 348 THR B O 1
ATOM 5206 N N . VAL B 1 349 ? 9.758 39.75 10.906 1 73.69 349 VAL B N 1
ATOM 5207 C CA . VAL B 1 349 ? 8.625 40.656 10.984 1 73.69 349 VAL B CA 1
ATOM 5208 C C . VAL B 1 349 ? 9.125 42.094 11.219 1 73.69 349 VAL B C 1
ATOM 5210 O O . VAL B 1 349 ? 10.07 42.312 11.984 1 73.69 349 VAL B O 1
ATOM 5213 N N . SER B 1 350 ? 9.07 43 10.219 1 53.34 350 SER B N 1
ATOM 5214 C CA . SER B 1 350 ? 9.43 44.406 10.445 1 53.34 350 SER B CA 1
ATOM 5215 C C . SER B 1 350 ? 8.68 44.969 11.633 1 53.34 350 SER B C 1
ATOM 5217 O O . SER B 1 350 ? 7.461 44.812 11.75 1 53.34 350 SER B O 1
ATOM 5219 N N . GLY B 1 351 ? 9.359 45.094 12.82 1 44.06 351 GLY B N 1
ATOM 5220 C CA . GLY B 1 351 ? 8.828 45.875 13.914 1 44.06 351 GLY B CA 1
ATOM 5221 C C . GLY B 1 351 ? 8.172 47.156 13.445 1 44.06 351 GLY B C 1
ATOM 5222 O O . GLY B 1 351 ? 8.477 47.688 12.367 1 44.06 351 GLY B O 1
#

Organism: NCBI:txid35525

Secondary structure (DSSP, 8-state):
--TTS--HHHHHHH-S-EEE----SS-TTT-TTEE--SS-SS-BTTB-S--SHHHHHHHHHHTT--GGGEEEEEESEEEEEEESSS--SSSEEEEEEPPPPTTT--TTEEEHHHHHHHHHHS--EEE--TT-SS--EEE-SSSSPEEEEE--HHHHHHHHHHHHHHT-SEEEEE-GGGS-TT-TTSS-SSHHHHHHHHHHHHTTTS--------------------------------------------PPP--------------------------------------------SSSSEEEE-TT-TTEEEEEETTEEEEEEPPTT-EEETTTTEEE-GGG-------/--TTS--HHHHHHH-S-EEE----SS-TTT-TTEE--SS-SS-BTTB-S--SHHHHHHHHHHTT--GGGEEEEEESEEEEEEESSS--SSSEEEEEEPPPPTTT--TTEEEHHHHHHHHHHS--EEE--TT-SS--EEE-SSSSPEEEEE--HHHHHHHHHHHHHHT-SEEEEE-GGGS-TT-TTSS-SSHHHHHHHHHHHHTTTS-------------------------------------------------------------------------------------------SSSSEEEE-TT-TTEEEEEETTEEEEEEPPTT-EEETTTTEEE-GGG-------

Radius of gyration: 37.17 Å; Cα contacts (8 Å, |Δi|>4): 1246; chains: 2; bounding box: 105×120×125 Å

Sequence (702 aa):
MTSIGYDVLIMSQKLNFINLMTYDFHGASWEPTVADHHSPLRKRPTDPSNFNSDFAVNYCITKGMPASKINMGIPVYGMSWKLSSTNIAPPAPASGGGAAGPYTGMPGFMAYYEICSAVRSNGWQVVQDPTQAIGPYAVSPTSPKTWVGYDDPAMAIVKSNYILSKGLGGGMVWDISMDDFRNTCVAGANPILTAISNTLNVSLTIPTTPSTLLTTKPAVTTTKPISTTKFASTTKPTTTTRSTSTQKIASTPKPASTTKKTTIKQKSTTKVAPTTAKATTQATRSTTRKPSGTFTCPRPNGLFPDPASCSSFYSCSNGTPIKMQCGTGLYFNPTLLVCDWPSNVNCTVSGMTSIGYDVLIMSQKLNFINLMTYDFHGASWEPTVADHHSPLRKRPTDPSNFNSDFAVNYCITKGMPASKINMGIPVYGMSWKLSSTNIAPPAPASGGGAAGPYTGMPGFMAYYEICSAVRSNGWQVVQDPTQAIGPYAVSPTSPKTWVGYDDPAMAIVKSNYILSKGLGGGMVWDISMDDFRNTCVAGANPILTAISNTLNVSLTIPTTPSTLLTTKPAVTTTKPISTTKFASTTKPTTTTRSTSTQKIASTPKPASTTKKTTIKQKSTTKVAPTTAKATTQATRSTTRKPSGTFTCPRPNGLFPDPASCSSFYSCSNGTPIKMQCGTGLYFNPTLLVCDWPSNVNCTVSG

Foldseek 3Di:
DPPPDDLLVVCLVVAQADEDALFQLDFQVVVVFWDDWGEFADDDPLDPDLNYQVSVLVVSVVSPHDQQRYAYEFEQWWFKFQAPDPDQPPRGTGHGFDAAFPPVRDTRIAFNLRVLCCVQPQVWDWDQDPVLRFGIKIWGPDPSIMIIGHHDLQSLLVVLVVSVVSNHNFYDYPPQVRAQQVCPNLLDGRSNVLSRVLNNVVVVPPPPPPPPPPPPVPPPPPDDDDDPDDPPPPPDDDDDDPDPDDDDDDDDDDPPPDDDDDDDDDDDDDDDDDDDDDDPPPPPPPPVPPPLDDDWDPDQAAWAQDLQDQQWIWGHHRGDTDIGGHHPQWGQAPSSSGTYHPVVHDDDRDD/DPPPDDLLAVVLVVAQADEDALFQLDFCVVVVFWDDWGEFADDDPLDPDLSYQVSVLVVSVVSPHDQQRYAYEAEQWWFKFQAPDPDQPPRGTGHGFDAAFPPVRDTRIAFNLRVLCCVQPQVWAWDQDPVLRFGIKIWGPDPSIMIIGHHDLQSLLVVLVVSVVSNHNFYDYPPQVRAQQVCPNLLDGRSNVLSRVLNNVVVVPPPPPPPPPPPPPPPPPPPDDPDDDDPDPDPDDDDDDPDDDDDDDDDDDDDDDDDDDDDDDDPDDPPPDDPDPDPPPPPPPPPVPPPLDDDWDPDQAAWAADLQDQQWIWGHHRGDTDIGGHHPQWGQAPSSSGTYHPVVHDDDRDD